Protein AF-A0A818AM18-F1 (afdb_monomer_lite)

Secondary structure (DSSP, 8-state):
-HHHHHHHHHTSSSSTTHHHHHHHHHHHHHHHHHHHHHHHTT-GGGS-HHHHHHHHHHHHT-S-HHHHHHHHHIIIIIIIIHHHHHHHS-TTSSHHHHHHHHHHHHHHHHHHHHHHHHHHHHHH-GGGGGSTHHHHHHHHHHHHHHHHHHHHHHHHHHHHH-GGGHHHHHHHHHHHHHHHHHHHHHHGGGGHHHHHHHHHS-GGG-BTTTTEEEEEEEEEEE-S-----TTS----S-GGGS-HHHHH----SS--EEEEEEEEEBTEEESSS--EEHHHHHHHHHHHTT-SS----HHHHHHHIIIIIHHHHHHH-TTS-PEEE----TTTTSHHHHHHHHHHSSEE--TTTS-TT-GGG-HHHHHHHHHHHHHHTS---SHHHHHHHHHHT---

Foldseek 3Di:
DVVLLVVCLVVVPNAPCSVLSVQLVVQLVVLLVVLVVCVVVVVPVPHQLLSVLLVVCVVVVVFAPLLSVLSVLLCRLLQSLLVSLQPSDQCPPPVVSVVVRVVVVLVVCLVCLLVVLVLVCLQQQVVCVVDPVSVVSSVVVNVSNVVSNVNSVVLSNVCSVPVVCNVVSSNVSSVSSNVVSVVSVVCRVVCVVSVVNSVVCPNLQRQPPAKEWEKEFWDWAFQPDDQDALPDDPDDPDPVPDPPVNNPDHDDPDGDTWTWTWTATNNGIFVLQFTHGLVVVLVVVCVVVVHPDSDDALVNVLVCCVPRGLVSVCVVPVDGFYEYEYAPDPRCPDPVNVVSVVVSGVYYDDPVNDDHPPCVPRVVSVVVVVLNVVCVVDNQDDPVSVRVSRSVPSPD

Sequence (396 aa):
MTRRIRAKISTGTYFELTEWMKQYTAHFGNFYRNALMNLALGEIHNIPRSWLLAFKHAYKGDMTFYINFALGMSAHIGRDLGITLSELDPLGMNATAKKSDSQKVNNIIHNCSLELITALTDFYAPVLNLTNWKTLLYLTLDTFTDVLRGIAWNNAVFIASYPVANKTAIRIMDADAWILGETLVALAPLFRALRQYERSFPFEHFCTVVPWGCADFSGRINLIQKHNSKKDVIWSKDKTTIPAELITVGQQKYCPGVIIFGAISSRGLIPKESPIFIDDWLKTECEKLGKKRHTMDRFLYIKLIEQELKPHIDMIFPEVNVIWQDDADSKHRSSYALNKIDELFYERITPDEEASKMADIWPIENVWGHIKEKLDVYEIRNIAMLRKKLCKFGIQ

Structure (mmCIF, N/CA/C/O backbone):
data_AF-A0A818AM18-F1
#
_entry.id   AF-A0A818AM18-F1
#
loop_
_atom_site.group_PDB
_atom_site.id
_atom_site.type_symbol
_atom_site.label_atom_id
_atom_site.label_alt_id
_atom_site.label_comp_id
_atom_site.label_asym_id
_atom_site.label_entity_id
_atom_site.label_seq_id
_atom_site.pdbx_PDB_ins_code
_atom_site.Cartn_x
_atom_site.Cartn_y
_atom_site.Cartn_z
_atom_site.occupancy
_atom_site.B_iso_or_equiv
_atom_site.auth_seq_id
_atom_site.auth_comp_id
_atom_site.auth_asym_id
_atom_site.auth_atom_id
_atom_site.pdbx_PDB_model_num
ATOM 1 N N . MET A 1 1 ? 11.727 3.631 1.679 1.00 53.12 1 MET A N 1
ATOM 2 C CA . MET A 1 1 ? 12.269 3.572 0.299 1.00 53.12 1 MET A CA 1
ATOM 3 C C . MET A 1 1 ? 11.882 4.792 -0.547 1.00 53.12 1 MET A C 1
ATOM 5 O O . MET A 1 1 ? 12.752 5.611 -0.824 1.00 53.12 1 MET A O 1
ATOM 9 N N . THR A 1 2 ? 10.599 5.001 -0.869 1.00 67.75 2 THR A N 1
ATOM 10 C CA . THR A 1 2 ? 10.112 6.113 -1.722 1.00 67.75 2 THR A CA 1
ATOM 11 C C . THR A 1 2 ? 10.517 7.507 -1.230 1.00 67.75 2 THR A C 1
ATOM 13 O O . THR A 1 2 ? 10.945 8.334 -2.029 1.00 67.75 2 THR A O 1
ATOM 16 N N . ARG A 1 3 ? 10.481 7.760 0.089 1.00 73.38 3 ARG A N 1
ATOM 17 C CA . ARG A 1 3 ? 10.934 9.036 0.682 1.00 73.38 3 ARG A CA 1
ATOM 18 C C . ARG A 1 3 ? 12.418 9.323 0.415 1.00 73.38 3 ARG A C 1
ATOM 20 O O . ARG A 1 3 ? 12.757 10.439 0.040 1.00 73.38 3 ARG A O 1
ATOM 27 N N . ARG A 1 4 ? 13.294 8.314 0.548 1.00 76.62 4 ARG A N 1
ATOM 28 C CA . ARG A 1 4 ? 14.745 8.456 0.305 1.00 76.62 4 ARG A CA 1
ATOM 29 C C . ARG A 1 4 ? 15.030 8.752 -1.173 1.00 76.62 4 ARG A C 1
ATOM 31 O O . ARG A 1 4 ? 15.838 9.626 -1.465 1.00 76.62 4 ARG A O 1
ATOM 38 N N . ILE A 1 5 ? 14.322 8.093 -2.094 1.00 75.19 5 ILE A N 1
ATOM 39 C CA . ILE A 1 5 ? 14.433 8.369 -3.537 1.00 75.19 5 ILE A CA 1
ATOM 40 C C . ILE A 1 5 ? 13.916 9.779 -3.858 1.00 75.19 5 ILE A C 1
ATOM 42 O O . ILE A 1 5 ? 14.622 10.545 -4.508 1.00 75.19 5 ILE A O 1
ATOM 46 N N . ARG A 1 6 ? 12.741 10.165 -3.338 1.00 79.50 6 ARG A N 1
ATOM 47 C CA . ARG A 1 6 ? 12.181 11.519 -3.503 1.00 79.50 6 ARG A CA 1
ATOM 48 C C . ARG A 1 6 ? 13.148 12.590 -3.005 1.00 79.50 6 ARG A C 1
ATOM 50 O O . ARG A 1 6 ? 13.379 13.555 -3.719 1.00 79.50 6 ARG A O 1
ATOM 57 N N . ALA A 1 7 ? 13.755 12.399 -1.834 1.00 83.50 7 ALA A N 1
ATOM 58 C CA . ALA A 1 7 ? 14.742 13.330 -1.295 1.00 83.50 7 ALA A CA 1
ATOM 59 C C . ALA A 1 7 ? 15.943 13.507 -2.240 1.00 83.50 7 ALA A C 1
ATOM 61 O O . ALA A 1 7 ? 16.352 14.637 -2.485 1.00 83.50 7 ALA A O 1
ATOM 62 N N . LYS A 1 8 ? 16.469 12.416 -2.819 1.00 86.75 8 LYS A N 1
ATOM 63 C CA . LYS A 1 8 ? 17.575 12.466 -3.794 1.00 86.75 8 LYS A CA 1
ATOM 64 C C . LYS A 1 8 ? 17.182 13.100 -5.129 1.00 86.75 8 LYS A C 1
ATOM 66 O O . LYS A 1 8 ? 17.987 13.810 -5.714 1.00 86.75 8 LYS A O 1
ATOM 71 N N . ILE A 1 9 ? 15.950 12.894 -5.588 1.00 84.62 9 ILE A N 1
ATOM 72 C CA . ILE A 1 9 ? 15.407 13.597 -6.758 1.00 84.62 9 ILE A CA 1
ATOM 73 C C . ILE A 1 9 ? 15.316 15.104 -6.478 1.00 84.62 9 ILE A C 1
ATOM 75 O O . ILE A 1 9 ? 15.705 15.912 -7.318 1.00 84.62 9 ILE A O 1
ATOM 79 N N . SER A 1 10 ? 14.833 15.491 -5.295 1.00 84.38 10 SER A N 1
ATOM 80 C CA . SER A 1 10 ? 14.674 16.896 -4.912 1.00 84.38 10 SER A CA 1
ATOM 81 C C . SER A 1 10 ? 15.995 17.658 -4.806 1.00 84.38 10 SER A C 1
ATOM 83 O O . SER A 1 10 ? 15.975 18.879 -4.917 1.00 84.38 10 SER A O 1
ATOM 85 N N . THR A 1 11 ? 17.141 16.984 -4.623 1.00 87.38 11 THR A N 1
ATOM 86 C CA . THR A 1 11 ? 18.443 17.677 -4.633 1.00 87.38 11 THR A CA 1
ATOM 87 C C . THR A 1 11 ? 18.861 18.136 -6.029 1.00 87.38 11 THR A C 1
ATOM 89 O O . THR A 1 11 ? 19.764 18.957 -6.142 1.00 87.38 11 THR A O 1
ATOM 92 N N . GLY A 1 12 ? 18.267 17.587 -7.095 1.00 85.56 12 GLY A N 1
ATOM 93 C CA . GLY A 1 12 ? 18.558 17.939 -8.489 1.00 85.56 12 GLY A CA 1
ATOM 94 C C . GLY A 1 12 ? 19.911 17.461 -9.033 1.00 85.56 12 GLY A C 1
ATOM 95 O O . GLY A 1 12 ? 20.069 17.376 -10.245 1.00 85.56 12 GLY A O 1
ATOM 96 N N . THR A 1 13 ? 20.864 17.124 -8.161 1.00 89.31 13 THR A N 1
ATOM 97 C CA . THR A 1 13 ? 22.271 16.843 -8.507 1.00 89.31 13 THR A CA 1
ATOM 98 C C . THR A 1 13 ? 22.695 15.388 -8.327 1.00 89.31 13 THR A C 1
ATOM 100 O O . THR A 1 13 ? 23.782 15.008 -8.752 1.00 89.31 13 THR A O 1
ATOM 103 N N . TYR A 1 14 ? 21.881 14.564 -7.660 1.00 89.62 14 TYR A N 1
ATOM 104 C CA . TYR A 1 14 ? 22.256 13.180 -7.359 1.00 89.62 14 TYR A CA 1
ATOM 105 C C . TYR A 1 14 ? 22.148 12.260 -8.588 1.00 89.62 14 TYR A C 1
ATOM 107 O O . TYR A 1 14 ? 22.958 11.345 -8.765 1.00 89.62 14 TYR A O 1
ATOM 115 N N . PHE A 1 15 ? 21.154 12.516 -9.438 1.00 91.25 15 PHE A N 1
ATOM 116 C CA . PHE A 1 15 ? 20.927 11.800 -10.688 1.00 91.25 15 PHE A CA 1
ATOM 117 C C . PHE A 1 15 ? 21.433 12.630 -11.865 1.00 91.25 15 PHE A C 1
ATOM 119 O O . PHE A 1 15 ? 21.278 13.850 -11.881 1.00 91.25 15 PHE A O 1
ATOM 126 N N . GLU A 1 16 ? 22.020 11.963 -12.853 1.00 91.69 16 GLU A N 1
ATOM 127 C CA . GLU A 1 16 ? 22.425 12.598 -14.112 1.00 91.69 16 GLU A CA 1
ATOM 128 C C . GLU A 1 16 ? 21.190 13.015 -14.923 1.00 91.69 16 GLU A C 1
ATOM 130 O O . GLU A 1 16 ? 21.187 14.049 -15.587 1.00 91.69 16 GLU A O 1
ATOM 135 N N . LEU A 1 17 ? 20.111 12.236 -14.818 1.00 89.19 17 LEU A N 1
ATOM 136 C CA . LEU A 1 17 ? 18.844 12.431 -15.513 1.00 89.19 17 LEU A CA 1
ATOM 137 C C . LEU A 1 17 ? 17.688 12.577 -14.508 1.00 89.19 17 LEU A C 1
ATOM 139 O O . LEU A 1 17 ? 16.766 11.761 -14.466 1.00 89.19 17 LEU A O 1
ATOM 143 N N . THR A 1 18 ? 17.714 13.634 -13.689 1.00 90.12 18 THR A N 1
ATOM 144 C CA . THR A 1 18 ? 16.717 13.871 -12.621 1.00 90.12 18 THR A CA 1
ATOM 145 C C . THR A 1 18 ? 15.261 13.867 -13.114 1.00 90.12 18 THR A C 1
ATOM 147 O O . THR A 1 18 ? 14.409 13.241 -12.481 1.00 90.12 18 THR A O 1
ATOM 150 N N . GLU A 1 19 ? 14.949 14.523 -14.237 1.00 88.06 19 GLU A N 1
ATOM 151 C CA . GLU A 1 19 ? 13.572 14.550 -14.768 1.00 88.06 19 GLU A CA 1
ATOM 152 C C . GLU A 1 19 ? 13.116 13.183 -15.280 1.00 88.06 19 GLU A C 1
ATOM 154 O O . GLU A 1 19 ? 11.991 12.758 -15.012 1.00 88.06 19 GLU A O 1
ATOM 159 N N . TRP A 1 20 ? 14.014 12.444 -15.933 1.00 87.75 20 TRP A N 1
ATOM 160 C CA . TRP A 1 20 ? 13.742 11.063 -16.321 1.00 87.75 20 TRP A CA 1
ATOM 161 C C . TRP A 1 20 ? 13.495 10.189 -15.087 1.00 87.75 20 TRP A C 1
ATOM 163 O O . TRP A 1 20 ? 12.542 9.417 -15.067 1.00 87.75 20 TRP A O 1
ATOM 173 N N . MET A 1 21 ? 14.271 10.362 -14.012 1.00 87.56 21 MET A N 1
ATOM 174 C CA . MET A 1 21 ? 14.108 9.597 -12.773 1.00 87.56 21 MET A CA 1
ATOM 175 C C . MET A 1 21 ? 12.749 9.844 -12.091 1.00 87.56 21 MET A C 1
ATOM 177 O O . MET A 1 21 ? 12.144 8.920 -11.536 1.00 87.56 21 MET A O 1
ATOM 181 N N . LYS A 1 22 ? 12.219 11.073 -12.165 1.00 87.25 22 LYS A N 1
ATOM 182 C CA . LYS A 1 22 ? 10.853 11.389 -11.704 1.00 87.25 22 LYS A CA 1
ATOM 183 C C . LYS A 1 22 ? 9.807 10.592 -12.477 1.00 87.25 22 LYS A C 1
ATOM 185 O O . LYS A 1 22 ? 8.954 9.951 -11.866 1.00 87.25 22 LYS A O 1
ATOM 190 N N . GLN A 1 23 ? 9.889 10.610 -13.805 1.00 87.62 23 GLN A N 1
ATOM 191 C CA . GLN A 1 23 ? 8.953 9.888 -14.667 1.00 87.62 23 GLN A CA 1
ATOM 192 C C . GLN A 1 23 ? 9.076 8.376 -14.470 1.00 87.62 23 GLN A C 1
ATOM 194 O O . GLN A 1 23 ? 8.073 7.706 -14.250 1.00 87.62 23 GLN A O 1
ATOM 199 N N . TYR A 1 24 ? 10.306 7.863 -14.443 1.00 85.38 24 TYR A N 1
ATOM 200 C CA . TYR A 1 24 ? 10.639 6.461 -14.207 1.00 85.38 24 TYR A CA 1
ATOM 201 C C . TYR A 1 24 ? 10.022 5.922 -12.919 1.00 85.38 24 TYR A C 1
ATOM 203 O O . TYR A 1 24 ? 9.288 4.937 -12.951 1.00 85.38 24 TYR A O 1
ATOM 211 N N . THR A 1 25 ? 10.246 6.593 -11.790 1.00 83.88 25 THR A N 1
ATOM 212 C CA . THR A 1 25 ? 9.718 6.133 -10.496 1.00 83.88 25 THR A CA 1
ATOM 213 C C . THR A 1 25 ? 8.192 6.207 -10.414 1.00 83.88 25 THR A C 1
ATOM 215 O O . THR A 1 25 ? 7.562 5.312 -9.842 1.00 83.88 25 THR A O 1
ATOM 218 N N . ALA A 1 26 ? 7.580 7.242 -10.996 1.00 86.19 26 ALA A N 1
ATOM 219 C CA . ALA A 1 26 ? 6.129 7.395 -11.021 1.00 86.19 26 ALA A CA 1
ATOM 220 C C . ALA A 1 26 ? 5.454 6.347 -11.917 1.00 86.19 26 ALA A C 1
ATOM 222 O O . ALA A 1 26 ? 4.505 5.692 -11.479 1.00 86.19 26 ALA A O 1
ATOM 223 N N . HIS A 1 27 ? 5.967 6.171 -13.138 1.00 86.19 27 HIS A N 1
ATOM 224 C CA . HIS A 1 27 ? 5.454 5.222 -14.127 1.00 86.19 27 HIS A CA 1
ATOM 225 C C . HIS A 1 27 ? 5.590 3.785 -13.639 1.00 86.19 27 HIS A C 1
ATOM 227 O O . HIS A 1 27 ? 4.610 3.046 -13.648 1.00 86.19 27 HIS A O 1
ATOM 233 N N . PHE A 1 28 ? 6.757 3.430 -13.091 1.00 84.31 28 PHE A N 1
ATOM 234 C CA . PHE A 1 28 ? 6.983 2.113 -12.505 1.00 84.31 28 PHE A CA 1
ATOM 235 C C . PHE A 1 28 ? 5.957 1.804 -11.411 1.00 84.31 28 PHE A C 1
ATOM 237 O O . PHE A 1 28 ? 5.248 0.802 -11.478 1.00 84.31 28 PHE A O 1
ATOM 244 N N . GLY A 1 29 ? 5.790 2.712 -10.444 1.00 82.94 29 GLY A N 1
ATOM 245 C CA . GLY A 1 29 ? 4.823 2.534 -9.359 1.00 82.94 29 GLY A CA 1
ATOM 246 C C . GLY A 1 29 ? 3.358 2.514 -9.816 1.00 82.94 29 GLY A C 1
ATOM 247 O O . GLY A 1 29 ? 2.512 1.954 -9.117 1.00 82.94 29 GLY A O 1
ATOM 248 N N . ASN A 1 30 ? 3.035 3.107 -10.971 1.00 87.69 30 ASN A N 1
ATOM 249 C CA . ASN A 1 30 ? 1.673 3.105 -11.505 1.00 87.69 30 ASN A CA 1
ATOM 250 C C . ASN A 1 30 ? 1.229 1.721 -11.980 1.00 87.69 30 ASN A C 1
ATOM 252 O O . ASN A 1 30 ? 0.034 1.455 -11.929 1.00 87.69 30 ASN A O 1
ATOM 256 N N . PHE A 1 31 ? 2.134 0.821 -12.375 1.00 86.56 31 PHE A N 1
ATOM 257 C CA . PHE A 1 31 ? 1.732 -0.530 -12.780 1.00 86.56 31 PHE A CA 1
ATOM 258 C C . PHE A 1 31 ? 1.027 -1.292 -11.655 1.00 86.56 31 PHE A C 1
ATOM 260 O O . PHE A 1 31 ? -0.066 -1.813 -11.871 1.00 86.56 31 PHE A O 1
ATOM 267 N N . TYR A 1 32 ? 1.586 -1.271 -10.440 1.00 87.62 32 TYR A N 1
ATOM 268 C CA . TYR A 1 32 ? 0.937 -1.860 -9.266 1.00 87.62 32 TYR A CA 1
ATOM 269 C C . TYR A 1 32 ? -0.401 -1.180 -8.955 1.00 87.62 32 TYR A C 1
ATOM 271 O O . TYR A 1 32 ? -1.412 -1.860 -8.785 1.00 87.62 32 TYR A O 1
ATOM 279 N N . ARG A 1 33 ? -0.429 0.162 -8.919 1.00 82.62 33 ARG A N 1
ATOM 280 C CA . ARG A 1 33 ? -1.656 0.927 -8.627 1.00 82.62 33 ARG A CA 1
ATOM 281 C C . ARG A 1 33 ? -2.767 0.616 -9.624 1.00 82.62 33 ARG A C 1
ATOM 283 O O . ARG A 1 33 ? -3.903 0.395 -9.223 1.00 82.62 33 ARG A O 1
ATOM 290 N N . ASN A 1 34 ? -2.429 0.549 -10.907 1.00 86.56 34 ASN A N 1
ATOM 291 C CA . ASN A 1 34 ? -3.373 0.216 -11.963 1.00 86.56 34 ASN A CA 1
ATOM 292 C C . ASN A 1 34 ? -3.843 -1.234 -11.836 1.00 86.56 34 ASN A C 1
ATOM 294 O O . ASN A 1 34 ? -5.039 -1.481 -11.931 1.00 86.56 34 ASN A O 1
ATOM 298 N N . ALA A 1 35 ? -2.946 -2.192 -11.588 1.00 81.06 35 ALA A N 1
ATOM 299 C CA . ALA A 1 35 ? -3.325 -3.591 -11.392 1.00 81.06 35 ALA A CA 1
ATOM 300 C C . ALA A 1 35 ? -4.286 -3.757 -10.200 1.00 81.06 35 ALA A C 1
ATOM 302 O O . ALA A 1 35 ? -5.298 -4.447 -10.318 1.00 81.06 35 ALA A O 1
ATOM 303 N N . LEU A 1 36 ? -4.009 -3.074 -9.086 1.00 80.69 36 LEU A N 1
ATOM 304 C CA . LEU A 1 36 ? -4.860 -3.078 -7.898 1.00 80.69 36 LEU A CA 1
ATOM 305 C C . LEU A 1 36 ? -6.214 -2.399 -8.154 1.00 80.69 36 LEU A C 1
ATOM 307 O O . LEU A 1 36 ? -7.246 -2.930 -7.754 1.00 80.69 36 LEU A O 1
ATOM 311 N N . MET A 1 37 ? -6.228 -1.262 -8.853 1.00 81.25 37 MET A N 1
ATOM 312 C CA . MET A 1 37 ? -7.466 -0.564 -9.210 1.00 81.25 37 MET A CA 1
ATOM 313 C C . MET A 1 37 ? -8.349 -1.421 -10.125 1.00 81.25 37 MET A C 1
ATOM 315 O O . MET A 1 37 ? -9.537 -1.574 -9.866 1.00 81.25 37 MET A O 1
ATOM 319 N N . ASN A 1 38 ? -7.766 -2.045 -11.153 1.00 78.12 38 ASN A N 1
ATOM 320 C CA . ASN A 1 38 ? -8.487 -2.969 -12.031 1.00 78.12 38 ASN A CA 1
ATOM 321 C C . ASN A 1 38 ? -9.042 -4.171 -11.250 1.00 78.12 38 ASN A C 1
ATOM 323 O O . ASN A 1 38 ? -10.156 -4.611 -11.525 1.00 78.12 38 ASN A O 1
ATOM 327 N N . LEU A 1 39 ? -8.314 -4.678 -10.246 1.00 78.69 39 LEU A N 1
ATOM 328 C CA . LEU A 1 39 ? -8.825 -5.729 -9.361 1.00 78.69 39 LEU A CA 1
ATOM 329 C C . LEU A 1 39 ? -10.044 -5.248 -8.571 1.00 78.69 39 LEU A C 1
ATOM 331 O O . LEU A 1 39 ? -11.060 -5.939 -8.545 1.00 78.69 39 LEU A O 1
ATOM 335 N N . ALA A 1 40 ? -9.955 -4.062 -7.965 1.00 77.62 40 ALA A N 1
ATOM 336 C CA . ALA A 1 40 ? -11.034 -3.471 -7.177 1.00 77.62 40 ALA A CA 1
ATOM 337 C C . ALA A 1 40 ? -12.295 -3.190 -8.014 1.00 77.62 40 ALA A C 1
ATOM 339 O O . ALA A 1 40 ? -13.410 -3.353 -7.524 1.00 77.62 40 ALA A O 1
ATOM 340 N N . LEU A 1 41 ? -12.125 -2.818 -9.286 1.00 79.06 41 LEU A N 1
ATOM 341 C CA . LEU A 1 41 ? -13.218 -2.592 -10.238 1.00 79.06 41 LEU A CA 1
ATOM 342 C C . LEU A 1 41 ? -13.764 -3.886 -10.870 1.00 79.06 41 LEU A C 1
ATOM 344 O O . LEU A 1 41 ? -14.738 -3.839 -11.618 1.00 79.06 41 LEU A O 1
ATOM 348 N N . GLY A 1 42 ? -13.159 -5.047 -10.593 1.00 84.81 42 GLY A N 1
ATOM 349 C CA . GLY A 1 42 ? -13.540 -6.323 -11.209 1.00 84.81 42 GLY A CA 1
ATOM 350 C C . GLY A 1 42 ? -13.116 -6.462 -12.678 1.00 84.81 42 GLY A C 1
ATOM 351 O O . GLY A 1 42 ? -13.542 -7.390 -13.368 1.00 84.81 42 GLY A O 1
ATOM 352 N N . GLU A 1 43 ? -12.239 -5.588 -13.170 1.00 90.38 43 GLU A N 1
ATOM 353 C CA . GLU A 1 43 ? -11.717 -5.578 -14.539 1.00 90.38 43 GLU A CA 1
ATOM 354 C C . GLU A 1 43 ? -10.561 -6.576 -14.712 1.00 90.38 43 GLU A C 1
ATOM 356 O O . GLU A 1 43 ? -9.462 -6.244 -15.149 1.00 90.38 43 GLU A O 1
ATOM 361 N N . ILE A 1 44 ? -10.807 -7.846 -14.376 1.00 88.88 44 ILE A N 1
ATOM 362 C CA . ILE A 1 44 ? -9.789 -8.915 -14.322 1.00 88.88 44 ILE A CA 1
ATOM 363 C C . ILE A 1 44 ? -9.011 -9.056 -15.643 1.00 88.88 44 ILE A C 1
ATOM 365 O O . ILE A 1 44 ? -7.820 -9.354 -15.636 1.00 88.88 44 ILE A O 1
ATOM 369 N N . HIS A 1 45 ? -9.663 -8.812 -16.781 1.00 91.81 45 HIS A N 1
ATOM 370 C CA . HIS A 1 45 ? -9.063 -8.903 -18.116 1.00 91.81 45 HIS A CA 1
ATOM 371 C C . HIS A 1 45 ? -8.014 -7.814 -18.403 1.00 91.81 45 HIS A C 1
ATOM 373 O O . HIS A 1 45 ? -7.191 -7.994 -19.301 1.00 91.81 45 HIS A O 1
ATOM 379 N N . ASN A 1 46 ? -8.017 -6.723 -17.632 1.00 90.81 46 ASN A N 1
ATOM 380 C CA . ASN A 1 46 ? -7.034 -5.641 -17.711 1.00 90.81 46 ASN A CA 1
ATOM 381 C C . ASN A 1 46 ? -5.825 -5.879 -16.793 1.00 90.81 46 ASN A C 1
ATOM 383 O O . ASN A 1 46 ? -4.875 -5.095 -16.799 1.00 90.81 46 ASN A O 1
ATOM 387 N N . ILE A 1 47 ? -5.831 -6.965 -16.013 1.00 92.25 47 ILE A N 1
ATOM 388 C CA . ILE A 1 47 ? -4.773 -7.281 -15.056 1.00 92.25 47 ILE A CA 1
ATOM 389 C C . ILE A 1 47 ? -3.796 -8.285 -15.685 1.00 92.25 47 ILE A C 1
ATOM 391 O O . ILE A 1 47 ? -4.220 -9.330 -16.188 1.00 92.25 47 ILE A O 1
ATOM 395 N N . PRO A 1 48 ? -2.479 -8.019 -15.638 1.00 95.00 48 PRO A N 1
ATOM 396 C CA . PRO A 1 48 ? -1.471 -8.979 -16.076 1.00 95.00 48 PRO A CA 1
ATOM 397 C C . PRO A 1 48 ? -1.543 -10.301 -15.308 1.00 95.00 48 PRO A C 1
ATOM 399 O O . PRO A 1 48 ? -1.874 -10.321 -14.120 1.00 95.00 48 PRO A O 1
ATOM 402 N N . ARG A 1 49 ? -1.181 -11.414 -15.954 1.00 95.94 49 ARG A N 1
ATOM 403 C CA . ARG A 1 49 ? -1.261 -12.756 -15.348 1.00 95.94 49 ARG A CA 1
ATOM 404 C C . ARG A 1 49 ? -0.380 -12.886 -14.114 1.00 95.94 49 ARG A C 1
ATOM 406 O O . ARG A 1 49 ? -0.798 -13.497 -13.133 1.00 95.94 49 ARG A O 1
ATOM 413 N N . SER A 1 50 ? 0.809 -12.295 -14.151 1.00 92.44 50 SER A N 1
ATOM 414 C CA . SER A 1 50 ? 1.731 -12.255 -13.011 1.00 92.44 50 SER A CA 1
ATOM 415 C C . SER A 1 50 ? 1.119 -11.545 -11.791 1.00 92.44 50 SER A C 1
ATOM 417 O O . SER A 1 50 ? 1.162 -12.079 -10.683 1.00 92.44 50 SER A O 1
ATOM 419 N N . TRP A 1 51 ? 0.458 -10.400 -11.994 1.00 95.12 51 TRP A N 1
ATOM 420 C CA . TRP A 1 51 ? -0.267 -9.683 -10.936 1.00 95.12 51 TRP A CA 1
ATOM 421 C C . TRP A 1 51 ? -1.508 -10.436 -10.449 1.00 95.12 51 TRP A C 1
ATOM 423 O O . TRP A 1 51 ? -1.732 -10.524 -9.243 1.00 95.12 51 TRP A O 1
ATOM 433 N N . LEU A 1 52 ? -2.287 -11.034 -11.356 1.00 94.94 52 LEU A N 1
ATOM 434 C CA . LEU A 1 52 ? -3.429 -11.879 -10.989 1.00 94.94 52 LEU A CA 1
ATOM 435 C C . LEU A 1 52 ? -3.011 -13.043 -10.093 1.00 94.94 52 LEU A C 1
ATOM 437 O O . LEU A 1 52 ? -3.708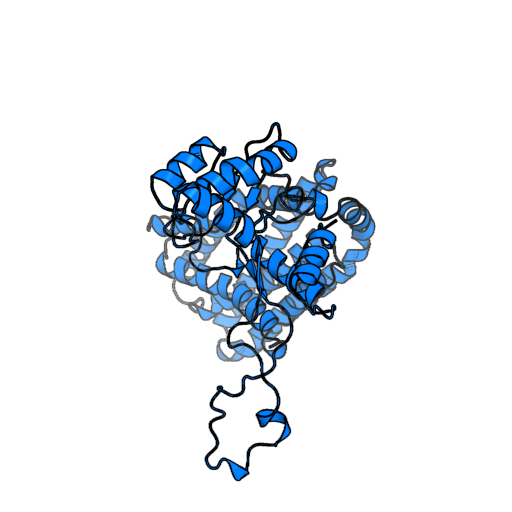 -13.347 -9.125 1.00 94.94 52 LEU A O 1
ATOM 441 N N . LEU A 1 53 ? -1.880 -13.684 -10.393 1.00 93.06 53 LEU A N 1
ATOM 442 C CA . LEU A 1 53 ? -1.342 -14.764 -9.574 1.00 93.06 53 LEU A CA 1
ATOM 443 C C . LEU A 1 53 ? -0.989 -14.272 -8.165 1.00 93.06 53 LEU A C 1
ATOM 445 O O . LEU A 1 53 ? -1.402 -14.893 -7.184 1.00 93.06 53 LEU A O 1
ATOM 449 N N . ALA A 1 54 ? -0.284 -13.142 -8.065 1.00 89.06 54 ALA A N 1
ATOM 450 C CA . ALA A 1 54 ? 0.070 -12.536 -6.785 1.00 89.06 54 ALA A CA 1
ATOM 451 C C . ALA A 1 54 ? -1.180 -12.193 -5.955 1.00 89.06 54 ALA A C 1
ATOM 453 O O . ALA A 1 54 ? -1.295 -12.616 -4.805 1.00 89.06 54 ALA A O 1
ATOM 454 N N . PHE A 1 55 ? -2.161 -11.506 -6.550 1.00 87.69 55 PHE A N 1
ATOM 455 C CA . PHE A 1 55 ? -3.403 -11.138 -5.865 1.00 87.69 55 PHE A CA 1
ATOM 456 C C . PHE A 1 55 ? -4.236 -12.350 -5.450 1.00 87.69 55 PHE A C 1
ATOM 458 O O . PHE A 1 55 ? -4.765 -12.380 -4.342 1.00 87.69 55 PHE A O 1
ATOM 465 N N . LYS A 1 56 ? -4.318 -13.378 -6.300 1.00 89.25 56 LYS A N 1
ATOM 466 C CA . LYS A 1 56 ? -5.031 -14.626 -6.001 1.00 89.25 56 LYS A CA 1
ATOM 467 C C . LYS A 1 56 ? -4.494 -15.294 -4.735 1.00 89.25 56 LYS A C 1
ATOM 469 O O . LYS A 1 56 ? -5.291 -15.719 -3.900 1.00 89.25 56 LYS A O 1
ATOM 474 N N . HIS A 1 57 ? -3.175 -15.409 -4.599 1.00 84.50 57 HIS A N 1
ATOM 475 C CA . HIS A 1 57 ? -2.550 -16.070 -3.450 1.00 84.50 57 HIS A CA 1
ATOM 476 C C . HIS A 1 57 ? -2.540 -15.197 -2.192 1.00 84.50 57 HIS A C 1
ATOM 478 O O . HIS A 1 57 ? -2.788 -15.701 -1.093 1.00 84.50 57 HIS A O 1
ATOM 484 N N . ALA A 1 58 ? -2.387 -13.880 -2.355 1.00 82.62 58 ALA A N 1
ATOM 485 C CA . ALA A 1 58 ? -2.564 -12.929 -1.263 1.00 82.62 58 ALA A CA 1
ATOM 486 C C . ALA A 1 58 ? -3.991 -12.995 -0.688 1.00 82.62 58 ALA A C 1
ATOM 488 O O . ALA A 1 58 ? -4.155 -13.164 0.517 1.00 82.62 58 ALA A O 1
ATOM 489 N N . TYR A 1 59 ? -5.019 -12.961 -1.544 1.00 79.88 59 TYR A N 1
ATOM 490 C CA . TYR A 1 59 ? -6.427 -13.027 -1.131 1.00 79.88 59 TYR A CA 1
ATOM 491 C C . TYR A 1 59 ? -6.788 -14.355 -0.458 1.00 79.88 59 TYR A C 1
ATOM 493 O O . TYR A 1 59 ? -7.471 -14.381 0.562 1.00 79.88 59 TYR A O 1
ATOM 501 N N . LYS A 1 60 ? -6.308 -15.480 -1.002 1.00 78.19 60 LYS A N 1
ATOM 502 C CA . LYS A 1 60 ? -6.534 -16.802 -0.399 1.00 78.19 60 LYS A CA 1
ATOM 503 C C . LYS A 1 60 ? -5.832 -16.977 0.947 1.00 78.19 60 LYS A C 1
ATOM 505 O O . LYS A 1 60 ? -6.181 -17.897 1.690 1.00 78.19 60 LYS A O 1
ATOM 510 N N . GLY A 1 61 ? -4.801 -16.175 1.223 1.00 78.31 61 GLY A N 1
ATOM 511 C CA . GLY A 1 61 ? -3.919 -16.364 2.371 1.00 78.31 61 GLY A CA 1
ATOM 512 C C . GLY A 1 61 ? -3.305 -17.766 2.393 1.00 78.31 61 GLY A C 1
ATOM 513 O O . GLY A 1 61 ? -3.093 -18.330 3.473 1.00 78.31 61 GLY A O 1
ATOM 514 N N . ASP A 1 62 ? -3.106 -18.380 1.217 1.00 79.62 62 ASP A N 1
ATOM 515 C CA . ASP A 1 62 ? -2.669 -19.772 1.054 1.00 79.62 62 ASP A CA 1
ATOM 516 C C . ASP A 1 62 ? -1.142 -19.947 1.021 1.00 79.62 62 ASP A C 1
ATOM 518 O O . ASP A 1 62 ? -0.646 -21.076 1.066 1.00 79.62 62 ASP A O 1
ATOM 522 N N . MET A 1 63 ? -0.410 -18.836 1.066 1.00 82.62 63 MET A N 1
ATOM 523 C CA . MET A 1 63 ? 1.049 -18.766 1.020 1.00 82.62 63 MET A CA 1
ATOM 524 C C . MET A 1 63 ? 1.626 -18.104 2.273 1.00 82.62 63 MET A C 1
ATOM 526 O O . MET A 1 63 ? 0.909 -17.420 3.003 1.00 82.62 63 MET A O 1
ATOM 530 N N . THR A 1 64 ? 2.920 -18.326 2.526 1.00 78.38 64 THR A N 1
ATOM 531 C CA . THR A 1 64 ? 3.660 -17.561 3.540 1.00 78.38 64 THR A CA 1
ATOM 532 C C . THR A 1 64 ? 3.847 -16.120 3.091 1.00 78.38 64 THR A C 1
ATOM 534 O O . THR A 1 64 ? 3.745 -15.812 1.895 1.00 78.38 64 THR A O 1
ATOM 537 N N . PHE A 1 65 ? 4.192 -15.240 4.030 1.00 78.44 65 PHE A N 1
ATOM 538 C CA . PHE A 1 65 ? 4.545 -13.860 3.702 1.00 78.44 65 PHE A CA 1
ATOM 539 C C . PHE A 1 65 ? 5.631 -13.788 2.618 1.00 78.44 65 PHE A C 1
ATOM 541 O O . PHE A 1 65 ? 5.484 -13.054 1.644 1.00 78.44 65 PHE A O 1
ATOM 548 N N . TYR A 1 66 ? 6.678 -14.608 2.735 1.00 78.31 66 TYR A N 1
ATOM 549 C CA . TYR A 1 66 ? 7.808 -14.615 1.798 1.00 78.31 66 TYR A CA 1
ATOM 550 C C . TYR A 1 66 ? 7.414 -14.969 0.376 1.00 78.31 66 TYR A C 1
ATOM 552 O O . TYR A 1 66 ? 7.856 -14.310 -0.562 1.00 78.31 66 TYR A O 1
ATOM 560 N N . ILE A 1 67 ? 6.575 -15.992 0.210 1.00 84.81 67 ILE A N 1
ATOM 561 C CA . ILE A 1 67 ? 6.112 -16.390 -1.116 1.00 84.81 67 ILE A CA 1
ATOM 562 C C . ILE A 1 67 ? 5.206 -15.299 -1.689 1.00 84.81 67 ILE A C 1
ATOM 564 O O . ILE A 1 67 ? 5.406 -14.905 -2.832 1.00 84.81 67 ILE A O 1
ATOM 568 N N . ASN A 1 68 ? 4.293 -14.724 -0.900 1.00 85.06 68 ASN A N 1
ATOM 569 C CA . ASN A 1 68 ? 3.467 -13.599 -1.357 1.00 85.06 68 ASN A CA 1
ATOM 570 C C . ASN A 1 68 ? 4.305 -12.372 -1.752 1.00 85.06 68 ASN A C 1
ATOM 572 O O . ASN A 1 68 ? 4.046 -11.752 -2.784 1.00 85.06 68 ASN A O 1
ATOM 576 N N . PHE A 1 69 ? 5.340 -12.048 -0.978 1.00 82.81 69 PHE A N 1
ATOM 577 C CA . PHE A 1 69 ? 6.251 -10.949 -1.282 1.00 82.81 69 PHE A CA 1
ATOM 578 C C . PHE A 1 69 ? 7.037 -11.213 -2.573 1.00 82.81 69 PHE A C 1
ATOM 580 O O . PHE A 1 69 ? 7.072 -10.361 -3.460 1.00 82.81 69 PHE A O 1
ATOM 587 N N . ALA A 1 70 ? 7.586 -12.420 -2.734 1.00 85.25 70 ALA A N 1
ATOM 588 C CA . ALA A 1 70 ? 8.302 -12.825 -3.941 1.00 85.25 70 ALA A CA 1
ATOM 589 C C . ALA A 1 70 ? 7.393 -12.863 -5.187 1.00 85.25 70 ALA A C 1
ATOM 591 O O . ALA A 1 70 ? 7.830 -12.478 -6.270 1.00 85.25 70 ALA A O 1
ATOM 592 N N . LEU A 1 71 ? 6.118 -13.248 -5.048 1.00 87.31 71 LEU A N 1
ATOM 593 C CA . LEU A 1 71 ? 5.126 -13.164 -6.128 1.00 87.31 71 LEU A CA 1
ATOM 594 C C . LEU A 1 71 ? 4.900 -11.714 -6.572 1.00 87.31 71 LEU A C 1
ATOM 596 O O . LEU A 1 71 ? 4.921 -11.426 -7.770 1.00 87.31 71 LEU A O 1
ATOM 600 N N . GLY A 1 72 ? 4.749 -10.796 -5.613 1.00 87.62 72 GLY A N 1
ATOM 601 C CA . GLY A 1 72 ? 4.655 -9.362 -5.888 1.00 87.62 72 GLY A CA 1
ATOM 602 C C . GLY A 1 72 ? 5.911 -8.816 -6.570 1.00 87.62 72 GLY A C 1
ATOM 603 O O . GLY A 1 72 ? 5.805 -8.059 -7.529 1.00 87.62 72 GLY A O 1
ATOM 604 N N . MET A 1 73 ? 7.103 -9.245 -6.144 1.00 86.00 73 MET A N 1
ATOM 605 C CA . MET A 1 73 ? 8.362 -8.875 -6.799 1.00 86.00 73 MET A CA 1
ATOM 606 C C . MET A 1 73 ? 8.462 -9.421 -8.224 1.00 86.00 73 MET A C 1
ATOM 608 O O . MET A 1 73 ? 8.911 -8.698 -9.108 1.00 86.00 73 MET A O 1
ATOM 612 N N . SER A 1 74 ? 8.030 -10.660 -8.468 1.00 88.75 74 SER A N 1
ATOM 613 C CA . SER A 1 74 ? 8.025 -11.248 -9.812 1.00 88.75 74 SER A CA 1
ATOM 614 C C . SER A 1 74 ? 7.173 -10.416 -10.774 1.00 88.75 74 SER A C 1
ATOM 616 O O . SER A 1 74 ? 7.637 -10.043 -11.850 1.00 88.75 74 SER A O 1
ATOM 618 N N . ALA A 1 75 ? 5.958 -10.042 -10.360 1.00 89.62 75 ALA A N 1
ATOM 619 C CA . ALA A 1 75 ? 5.086 -9.180 -11.155 1.00 89.62 75 ALA A CA 1
ATOM 620 C C . ALA A 1 75 ? 5.657 -7.758 -11.293 1.00 89.62 75 ALA A C 1
ATOM 622 O O . ALA A 1 75 ? 5.793 -7.235 -12.396 1.00 89.62 75 ALA A O 1
ATOM 623 N N . HIS A 1 76 ? 6.057 -7.139 -10.184 1.00 91.75 76 HIS A N 1
ATOM 624 C CA . HIS A 1 76 ? 6.461 -5.741 -10.200 1.00 91.75 76 HIS A CA 1
ATOM 625 C C . HIS A 1 76 ? 7.836 -5.535 -10.837 1.00 91.75 76 HIS A C 1
ATOM 627 O O . HIS A 1 76 ? 7.994 -4.744 -11.754 1.00 91.75 76 HIS A O 1
ATOM 633 N N . ILE A 1 77 ? 8.857 -6.264 -10.400 1.00 86.69 77 ILE A N 1
ATOM 634 C CA . ILE A 1 77 ? 10.219 -6.113 -10.922 1.00 86.69 77 ILE A CA 1
ATOM 635 C C . ILE A 1 77 ? 10.385 -6.932 -12.202 1.00 86.69 77 ILE A C 1
ATOM 637 O O . ILE A 1 77 ? 10.865 -6.401 -13.197 1.00 86.69 77 ILE A O 1
ATOM 641 N N . GLY A 1 78 ? 9.978 -8.202 -12.209 1.00 83.19 78 GLY A N 1
ATOM 642 C CA . GLY A 1 78 ? 10.208 -9.091 -13.355 1.00 83.19 78 GLY A CA 1
ATOM 643 C C . GLY A 1 78 ? 9.499 -8.645 -14.635 1.00 83.19 78 GLY A C 1
ATOM 644 O O . GLY A 1 78 ? 10.078 -8.734 -15.718 1.00 83.19 78 GLY A O 1
ATOM 645 N N . ARG A 1 79 ? 8.278 -8.109 -14.512 1.00 90.31 79 ARG A N 1
ATOM 646 C CA . ARG A 1 79 ? 7.496 -7.597 -15.643 1.00 90.31 79 ARG A CA 1
ATOM 647 C C . ARG A 1 79 ? 7.539 -6.072 -15.744 1.00 90.31 79 ARG A C 1
ATOM 649 O O . ARG A 1 79 ? 7.995 -5.551 -16.762 1.00 90.31 79 ARG A O 1
ATOM 656 N N . ASP A 1 80 ? 7.052 -5.345 -14.737 1.00 91.88 80 ASP A N 1
ATOM 657 C CA . ASP A 1 80 ? 6.748 -3.911 -14.907 1.00 91.88 80 ASP A CA 1
ATOM 658 C C . ASP A 1 80 ? 8.000 -3.046 -15.120 1.00 91.88 80 ASP A C 1
ATOM 660 O O . ASP A 1 80 ? 7.942 -2.022 -15.808 1.00 91.88 80 ASP A O 1
ATOM 664 N N . LEU A 1 81 ? 9.150 -3.455 -14.573 1.00 87.62 81 LEU A N 1
ATOM 665 C CA . LEU A 1 81 ? 10.392 -2.688 -14.685 1.00 87.62 81 LEU A CA 1
ATOM 666 C C . LEU A 1 81 ? 10.911 -2.676 -16.126 1.00 87.62 81 LEU A C 1
ATOM 668 O O . LEU A 1 81 ? 11.292 -1.623 -16.635 1.00 87.62 81 LEU A O 1
ATOM 672 N N . GLY A 1 82 ? 10.885 -3.829 -16.801 1.00 85.75 82 GLY A N 1
ATOM 673 C CA . GLY A 1 82 ? 11.310 -3.936 -18.198 1.00 85.75 82 GLY A CA 1
ATOM 674 C C . GLY A 1 82 ? 10.429 -3.096 -19.123 1.00 85.75 82 GLY A C 1
ATOM 675 O O . GLY A 1 82 ? 10.938 -2.379 -19.984 1.00 85.75 82 GLY A O 1
ATOM 676 N N . ILE A 1 83 ? 9.115 -3.104 -18.874 1.00 89.00 83 ILE A N 1
ATOM 677 C CA . ILE A 1 83 ? 8.148 -2.278 -19.607 1.00 89.00 83 ILE A CA 1
ATOM 678 C C . ILE A 1 83 ? 8.421 -0.792 -19.356 1.00 89.00 83 ILE A C 1
ATOM 680 O O . ILE A 1 83 ? 8.561 -0.033 -20.312 1.00 89.00 83 ILE A O 1
ATOM 684 N N . THR A 1 84 ? 8.592 -0.389 -18.094 1.00 88.06 84 THR A N 1
ATOM 685 C CA . THR A 1 84 ? 8.894 1.002 -17.713 1.00 88.06 84 THR A CA 1
ATOM 686 C C . THR A 1 84 ? 10.125 1.532 -18.438 1.00 88.06 84 THR A C 1
ATOM 688 O O . THR A 1 84 ? 10.092 2.621 -19.012 1.00 88.06 84 THR A O 1
ATOM 691 N N . LEU A 1 85 ? 11.212 0.756 -18.424 1.00 84.88 85 LEU A N 1
ATOM 692 C CA . LEU A 1 85 ? 12.463 1.112 -19.089 1.00 84.88 85 LEU A CA 1
ATOM 693 C C . LEU A 1 85 ? 12.303 1.203 -20.612 1.00 84.88 85 LEU A C 1
ATOM 695 O O . LEU A 1 85 ? 12.997 1.995 -21.242 1.00 84.88 85 LEU A O 1
ATOM 699 N N . SER A 1 86 ? 11.399 0.415 -21.198 1.00 82.19 86 SER A N 1
ATOM 700 C CA . SER A 1 86 ? 11.139 0.428 -22.638 1.00 82.19 86 SER A CA 1
ATOM 701 C C . SER A 1 86 ? 10.216 1.561 -23.105 1.00 82.19 86 SER A C 1
ATOM 703 O O . SER A 1 86 ? 10.399 2.069 -24.209 1.00 82.19 86 SER A O 1
ATOM 705 N N . GLU A 1 87 ? 9.236 1.961 -22.288 1.00 84.00 87 GLU A N 1
ATOM 706 C CA . GLU A 1 87 ? 8.199 2.931 -22.666 1.00 84.00 87 GLU A CA 1
ATOM 707 C C . GLU A 1 87 ? 8.633 4.383 -22.469 1.00 84.00 87 GLU A C 1
ATOM 709 O O . GLU A 1 87 ? 8.274 5.237 -23.276 1.00 84.00 87 GLU A O 1
ATOM 714 N N . LEU A 1 88 ? 9.384 4.681 -21.404 1.00 76.50 88 LEU A N 1
ATOM 715 C CA . LEU A 1 88 ? 9.692 6.070 -21.055 1.00 76.50 88 LEU A CA 1
ATOM 716 C C . LEU A 1 88 ? 10.770 6.709 -21.923 1.00 76.50 88 LEU A C 1
ATOM 718 O O . LEU A 1 88 ? 10.760 7.926 -22.064 1.00 76.50 88 LEU A O 1
ATOM 722 N N . ASP A 1 89 ? 11.686 5.919 -22.481 1.00 65.19 89 ASP A N 1
ATOM 723 C CA . ASP A 1 89 ? 12.592 6.347 -23.548 1.00 65.19 89 ASP A CA 1
ATOM 724 C C . ASP A 1 89 ? 13.365 5.115 -24.061 1.00 65.19 89 ASP A C 1
ATOM 726 O O . ASP A 1 89 ? 14.169 4.568 -23.290 1.00 65.19 89 ASP A O 1
ATOM 730 N N . PRO A 1 90 ? 13.156 4.664 -25.318 1.00 62.69 90 PRO A N 1
ATOM 731 C CA . PRO A 1 90 ? 13.895 3.549 -25.902 1.00 62.69 90 PRO A CA 1
ATOM 732 C C . PRO A 1 90 ? 15.396 3.706 -25.635 1.00 62.69 90 PRO A C 1
ATOM 734 O O . PRO A 1 90 ? 15.936 4.808 -25.708 1.00 62.69 90 PRO A O 1
ATOM 737 N N . LEU A 1 91 ? 16.093 2.615 -25.311 1.00 62.50 91 LEU A N 1
ATOM 738 C CA . LEU A 1 91 ? 17.488 2.602 -24.832 1.00 62.50 91 LEU A CA 1
ATOM 739 C C . LEU A 1 91 ? 18.562 3.139 -25.821 1.00 62.50 91 LEU A C 1
ATOM 741 O O . LEU A 1 91 ? 19.736 2.814 -25.682 1.00 62.50 91 LEU A O 1
ATOM 745 N N . GLY A 1 92 ? 18.212 3.980 -26.796 1.00 56.66 92 GLY A N 1
ATOM 746 C CA . GLY A 1 92 ? 19.130 4.606 -27.750 1.00 56.66 92 GLY A CA 1
ATOM 747 C C . GLY A 1 92 ? 19.804 5.892 -27.254 1.00 56.66 92 GLY A C 1
ATOM 748 O O . GLY A 1 92 ? 20.983 6.093 -27.530 1.00 56.66 92 GLY A O 1
ATOM 749 N N . MET A 1 93 ? 19.112 6.755 -26.495 1.00 62.12 93 MET A N 1
ATOM 750 C CA . MET A 1 93 ? 19.707 7.986 -25.943 1.00 62.12 93 MET A CA 1
ATOM 751 C C . MET A 1 93 ? 20.070 7.812 -24.462 1.00 62.12 93 MET A C 1
ATOM 753 O O . MET A 1 93 ? 19.257 7.360 -23.652 1.00 62.12 93 MET A O 1
ATOM 757 N N . ASN A 1 94 ? 21.306 8.171 -24.098 1.00 75.06 94 ASN A N 1
ATOM 758 C CA . ASN A 1 94 ? 21.813 8.211 -22.717 1.00 75.06 94 ASN A CA 1
ATOM 759 C C . ASN A 1 94 ? 21.734 6.883 -21.932 1.00 75.06 94 ASN A C 1
ATOM 761 O O . ASN A 1 94 ? 21.623 6.897 -20.706 1.00 75.06 94 ASN A O 1
ATOM 765 N N . ALA A 1 95 ? 21.821 5.728 -22.606 1.00 77.19 95 ALA A N 1
ATOM 766 C CA . ALA A 1 95 ? 21.720 4.405 -21.974 1.00 77.19 95 ALA A CA 1
ATOM 767 C C . ALA A 1 95 ? 22.690 4.214 -20.792 1.00 77.19 95 ALA A C 1
ATOM 769 O O . ALA A 1 95 ? 22.309 3.659 -19.761 1.00 77.19 95 ALA A O 1
ATOM 770 N N . THR A 1 96 ? 23.920 4.723 -20.911 1.00 83.38 96 THR A N 1
ATOM 771 C CA . THR A 1 96 ? 24.929 4.675 -19.842 1.00 83.38 96 THR A CA 1
ATOM 772 C C . THR A 1 96 ? 24.499 5.476 -18.612 1.00 83.38 96 THR A C 1
ATOM 774 O O . THR A 1 96 ? 24.539 4.941 -17.506 1.00 83.38 96 THR A O 1
ATOM 777 N N . ALA A 1 97 ? 24.019 6.711 -18.794 1.00 86.19 97 ALA A N 1
ATOM 778 C CA . ALA A 1 97 ? 23.534 7.556 -17.699 1.00 86.19 97 ALA A CA 1
ATOM 779 C C . ALA A 1 97 ? 22.274 6.965 -17.043 1.00 86.19 97 ALA A C 1
ATOM 781 O O . ALA A 1 97 ? 22.185 6.894 -15.821 1.00 86.19 97 ALA A O 1
ATOM 782 N N . LYS A 1 98 ? 21.335 6.427 -17.835 1.00 85.38 98 LYS A N 1
ATOM 783 C CA . LYS A 1 98 ? 20.149 5.717 -17.316 1.00 85.38 98 LYS A CA 1
ATOM 784 C C . LYS A 1 98 ? 20.527 4.484 -16.500 1.00 85.38 98 LYS A C 1
ATOM 786 O O . LYS A 1 98 ? 19.936 4.240 -15.447 1.00 85.38 98 LYS A O 1
ATOM 791 N N . LYS A 1 99 ? 21.515 3.707 -16.959 1.00 83.62 99 LYS A N 1
ATOM 792 C CA . LYS A 1 99 ? 22.031 2.544 -16.223 1.00 83.62 99 LYS A CA 1
ATOM 793 C C . LYS A 1 99 ? 22.692 2.973 -14.913 1.00 83.62 99 LYS A C 1
ATOM 795 O O . LYS A 1 99 ? 22.375 2.397 -13.876 1.00 83.62 99 LYS A O 1
ATOM 800 N N . SER A 1 100 ? 23.541 4.003 -14.962 1.00 88.69 100 SER A N 1
ATOM 801 C CA . SER A 1 100 ? 24.188 4.62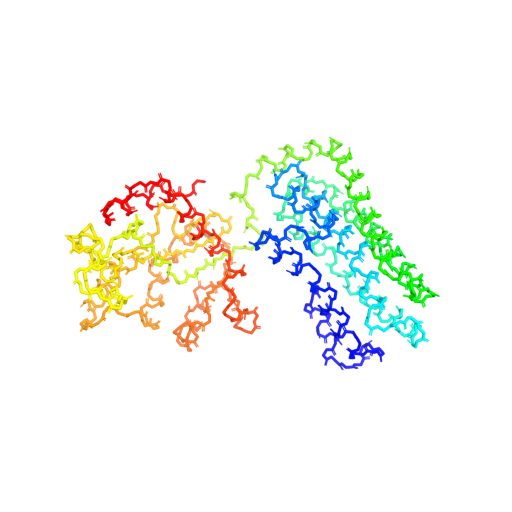7 -13.796 1.00 88.69 100 SER A CA 1
ATOM 802 C C . SER A 1 100 ? 23.147 5.075 -12.764 1.00 88.69 100 SER A C 1
ATOM 804 O O . SER A 1 100 ? 23.174 4.646 -11.611 1.00 88.69 100 SER A O 1
ATOM 806 N N . ASP A 1 101 ? 22.146 5.846 -13.183 1.00 89.31 101 ASP A N 1
ATOM 807 C CA . ASP A 1 101 ? 21.092 6.340 -12.297 1.00 89.31 101 ASP A CA 1
ATOM 808 C C . ASP A 1 101 ? 20.189 5.218 -11.755 1.00 89.31 101 ASP A C 1
ATOM 810 O O . ASP A 1 101 ? 19.811 5.245 -10.582 1.00 89.31 101 ASP A O 1
ATOM 814 N N . SER A 1 102 ? 19.909 4.180 -12.551 1.00 84.19 102 SER A N 1
ATOM 815 C CA . SER A 1 102 ? 19.195 2.978 -12.087 1.00 84.19 102 SER A CA 1
ATOM 816 C C . SER A 1 102 ? 19.993 2.222 -11.019 1.00 84.19 102 SER A C 1
ATOM 818 O O . SER A 1 102 ? 19.430 1.775 -10.020 1.00 84.19 102 SER A O 1
ATOM 820 N N . GLN A 1 103 ? 21.317 2.124 -11.174 1.00 85.25 103 GLN A N 1
ATOM 821 C CA . GLN A 1 103 ? 22.203 1.541 -10.163 1.00 85.25 103 GLN A CA 1
ATOM 822 C C . GLN A 1 103 ? 22.243 2.387 -8.884 1.00 85.25 103 GLN A C 1
ATOM 824 O O . GLN A 1 103 ? 22.194 1.830 -7.788 1.00 85.25 103 GLN A O 1
ATOM 829 N N . LYS A 1 104 ? 22.240 3.723 -8.987 1.00 88.62 104 LYS A N 1
ATOM 830 C CA . LYS A 1 104 ? 22.120 4.609 -7.815 1.00 88.62 104 LYS A CA 1
ATOM 831 C C . LYS A 1 104 ? 20.812 4.361 -7.056 1.00 88.62 104 LYS A C 1
ATOM 833 O O . LYS A 1 104 ? 20.830 4.291 -5.828 1.00 88.62 104 LYS A O 1
ATOM 838 N N . VAL A 1 105 ? 19.690 4.169 -7.759 1.00 83.00 105 VAL A N 1
ATOM 839 C CA . VAL A 1 105 ? 18.419 3.768 -7.125 1.00 83.00 105 VAL A CA 1
ATOM 840 C C . VAL A 1 105 ? 18.548 2.406 -6.449 1.00 83.00 105 VAL A C 1
ATOM 842 O O . VAL A 1 105 ? 18.151 2.277 -5.293 1.00 83.00 105 VAL A O 1
ATOM 845 N N . ASN A 1 106 ? 19.142 1.411 -7.111 1.00 81.12 106 ASN A N 1
ATOM 846 C CA . ASN A 1 106 ? 19.352 0.089 -6.515 1.00 81.12 106 ASN A CA 1
ATOM 847 C C . ASN A 1 106 ? 20.189 0.165 -5.235 1.00 81.12 106 ASN A C 1
ATOM 849 O O . ASN A 1 106 ? 19.836 -0.485 -4.259 1.00 81.12 106 ASN A O 1
ATOM 853 N N . ASN A 1 107 ? 21.207 1.026 -5.187 1.00 83.12 107 ASN A N 1
ATOM 854 C CA . ASN A 1 107 ? 21.997 1.258 -3.977 1.00 83.12 107 ASN A CA 1
ATOM 855 C C . ASN A 1 107 ? 21.152 1.873 -2.850 1.00 83.12 107 ASN A C 1
ATOM 857 O O . ASN A 1 107 ? 21.238 1.438 -1.704 1.00 83.12 107 ASN A O 1
ATOM 861 N N . ILE A 1 108 ? 20.291 2.854 -3.154 1.00 82.38 108 ILE A N 1
ATOM 862 C CA . ILE A 1 108 ? 19.345 3.411 -2.168 1.00 82.38 108 ILE A CA 1
ATOM 863 C C . ILE A 1 108 ? 18.410 2.315 -1.643 1.00 82.38 108 ILE A C 1
ATOM 865 O O . ILE A 1 108 ? 18.139 2.259 -0.442 1.00 82.38 108 ILE A O 1
ATOM 869 N N . ILE A 1 109 ? 17.908 1.462 -2.539 1.00 75.19 109 ILE A N 1
ATOM 870 C CA . ILE A 1 109 ? 17.017 0.350 -2.205 1.00 75.19 109 ILE A CA 1
ATOM 871 C C . ILE A 1 109 ? 17.743 -0.651 -1.314 1.00 75.19 109 ILE A C 1
ATOM 873 O O . ILE A 1 109 ? 17.248 -0.936 -0.229 1.00 75.19 109 ILE A O 1
ATOM 877 N N . HIS A 1 110 ? 18.916 -1.133 -1.713 1.00 75.69 110 HIS A N 1
ATOM 878 C CA . HIS A 1 110 ? 19.716 -2.095 -0.956 1.00 75.69 110 HIS A CA 1
ATOM 879 C C . HIS A 1 110 ? 19.991 -1.585 0.469 1.00 75.69 110 HIS A C 1
ATOM 881 O O . HIS A 1 110 ? 19.664 -2.261 1.444 1.00 75.69 110 HIS A O 1
ATOM 887 N N . ASN A 1 111 ? 20.395 -0.315 0.599 1.00 76.62 111 ASN A N 1
ATOM 888 C CA . ASN A 1 111 ? 20.664 0.345 1.883 1.00 76.62 111 ASN A CA 1
ATOM 889 C C . ASN A 1 111 ? 19.428 0.559 2.777 1.00 76.62 111 ASN A C 1
ATOM 891 O O . ASN A 1 111 ? 19.569 0.995 3.915 1.00 76.62 111 ASN A O 1
ATOM 895 N N . CYS A 1 112 ? 18.211 0.317 2.283 1.00 75.56 112 CYS A N 1
ATOM 896 C CA . CYS A 1 112 ? 16.997 0.307 3.108 1.00 75.56 112 CYS A CA 1
ATOM 897 C C . CYS A 1 112 ? 16.236 -1.025 3.063 1.00 75.56 112 CYS A C 1
ATOM 899 O O . CYS A 1 112 ? 15.195 -1.149 3.705 1.00 75.56 112 CYS A O 1
ATOM 901 N N . SER A 1 113 ? 16.734 -2.022 2.328 1.00 71.25 113 SER A N 1
ATOM 902 C CA . SER A 1 113 ? 16.050 -3.307 2.154 1.00 71.25 113 SER A CA 1
ATOM 903 C C . SER A 1 113 ? 16.120 -4.144 3.420 1.00 71.25 113 SER A C 1
ATOM 905 O O . SER A 1 113 ? 15.135 -4.788 3.758 1.00 71.25 113 SER A O 1
ATOM 907 N N . LEU A 1 114 ? 17.228 -4.072 4.166 1.00 72.00 114 LEU A N 1
ATOM 908 C CA . LEU A 1 114 ? 17.323 -4.734 5.465 1.00 72.00 114 LEU A CA 1
ATOM 909 C C . LEU A 1 114 ? 16.315 -4.149 6.463 1.00 72.00 114 LEU A C 1
ATOM 911 O O . LEU A 1 114 ? 15.609 -4.912 7.111 1.00 72.00 114 LEU A O 1
ATOM 915 N N . GLU A 1 115 ? 16.190 -2.819 6.540 1.00 73.38 115 GLU A N 1
ATOM 916 C CA . GLU A 1 115 ? 15.184 -2.150 7.382 1.00 73.38 115 GLU A CA 1
ATOM 917 C C . GLU A 1 115 ? 13.759 -2.568 6.982 1.00 73.38 115 GLU A C 1
ATOM 919 O O . GLU A 1 115 ? 12.956 -2.931 7.836 1.00 73.38 115 GLU A O 1
ATOM 924 N N . LEU A 1 116 ? 13.457 -2.574 5.677 1.00 70.50 116 LEU A N 1
ATOM 925 C CA . LEU A 1 116 ? 12.144 -2.954 5.154 1.00 70.50 116 LEU A CA 1
ATOM 926 C C . LEU A 1 116 ? 11.820 -4.427 5.420 1.00 70.50 116 LEU A C 1
ATOM 928 O O . LEU A 1 116 ? 10.741 -4.727 5.912 1.00 70.50 116 LEU A O 1
ATOM 932 N N . ILE A 1 117 ? 12.729 -5.348 5.098 1.00 69.81 117 ILE A N 1
ATOM 933 C CA . ILE A 1 117 ? 12.524 -6.789 5.302 1.00 69.81 117 ILE A CA 1
ATOM 934 C C . ILE A 1 117 ? 12.458 -7.109 6.791 1.00 69.81 117 ILE A C 1
ATOM 936 O O . ILE A 1 117 ? 11.676 -7.972 7.178 1.00 69.81 117 ILE A O 1
ATOM 940 N N . THR A 1 118 ? 13.216 -6.399 7.630 1.00 70.88 118 THR A N 1
ATOM 941 C CA . THR A 1 118 ? 13.112 -6.518 9.089 1.00 70.88 118 THR A CA 1
ATOM 942 C C . THR A 1 118 ? 11.732 -6.079 9.551 1.00 70.88 118 THR A C 1
ATOM 944 O O . THR A 1 118 ? 11.035 -6.889 10.146 1.00 70.88 118 THR A O 1
ATOM 947 N N . ALA A 1 119 ? 11.285 -4.878 9.174 1.00 70.06 119 ALA A N 1
ATOM 948 C CA . ALA A 1 119 ? 9.961 -4.378 9.536 1.00 70.06 119 ALA A CA 1
ATOM 949 C C . ALA A 1 119 ? 8.831 -5.282 9.016 1.00 70.06 119 ALA A C 1
ATOM 951 O O . ALA A 1 119 ? 7.895 -5.579 9.747 1.00 70.06 119 ALA A O 1
ATOM 952 N N . LEU A 1 120 ? 8.928 -5.769 7.775 1.00 63.16 120 LEU A N 1
ATOM 953 C CA . LEU A 1 120 ? 7.947 -6.682 7.190 1.00 63.16 120 LEU A CA 1
ATOM 954 C C . LEU A 1 120 ? 7.989 -8.073 7.832 1.00 63.16 120 LEU A C 1
ATOM 956 O O . LEU A 1 120 ? 6.947 -8.685 7.995 1.00 63.16 120 LEU A O 1
ATOM 960 N N . THR A 1 121 ? 9.160 -8.581 8.214 1.00 66.81 121 THR A N 1
ATOM 961 C CA . THR A 1 121 ? 9.272 -9.861 8.934 1.00 66.81 121 THR A CA 1
ATOM 962 C C . THR A 1 121 ? 8.724 -9.725 10.347 1.00 66.81 121 THR A C 1
ATOM 964 O O . THR A 1 121 ? 7.964 -10.581 10.785 1.00 66.81 121 THR A O 1
ATOM 967 N N . ASP A 1 122 ? 9.030 -8.626 11.034 1.00 67.88 122 ASP A N 1
ATOM 968 C CA . ASP A 1 122 ? 8.443 -8.315 12.336 1.00 67.88 122 ASP A CA 1
ATOM 969 C C . ASP A 1 122 ? 6.912 -8.188 12.225 1.00 67.88 122 ASP A C 1
ATOM 971 O O . ASP A 1 122 ? 6.197 -8.627 13.123 1.00 67.88 122 ASP A O 1
ATOM 975 N N . PHE A 1 123 ? 6.413 -7.658 11.099 1.00 59.53 123 PHE A N 1
ATOM 976 C CA . PHE A 1 123 ? 4.988 -7.431 10.835 1.00 59.53 123 PHE A CA 1
ATOM 977 C C . PHE A 1 123 ? 4.240 -8.584 10.149 1.00 59.53 123 PHE A C 1
ATOM 979 O O . PHE A 1 123 ? 3.019 -8.582 10.143 1.00 59.53 123 PHE A O 1
ATOM 986 N N . TYR A 1 124 ? 4.894 -9.592 9.580 1.00 58.94 124 TYR A N 1
ATOM 987 C CA . TYR A 1 124 ? 4.175 -10.715 8.958 1.00 58.94 124 TYR A CA 1
ATOM 988 C C . TYR A 1 124 ? 4.647 -12.100 9.414 1.00 58.94 124 TYR A C 1
ATOM 990 O O . TYR A 1 124 ? 3.947 -13.083 9.174 1.00 58.94 124 TYR A O 1
ATOM 998 N N . ALA A 1 125 ? 5.793 -12.208 10.096 1.00 65.62 125 ALA A N 1
ATOM 999 C CA . ALA A 1 125 ? 6.361 -13.483 10.539 1.00 65.62 125 ALA A CA 1
ATOM 1000 C C . ALA A 1 125 ? 7.346 -13.341 11.737 1.00 65.62 125 ALA A C 1
ATOM 1002 O O . ALA A 1 125 ? 8.513 -13.725 11.630 1.00 65.62 125 ALA A O 1
ATOM 1003 N N . PRO A 1 126 ? 6.906 -12.858 12.917 1.00 63.81 126 PRO A N 1
ATOM 1004 C CA . PRO A 1 126 ? 7.763 -12.469 14.039 1.00 63.81 126 PRO A CA 1
ATOM 1005 C C . PRO A 1 126 ? 8.425 -13.682 14.690 1.00 63.81 126 PRO A C 1
ATOM 1007 O O . PRO A 1 126 ? 9.470 -13.562 15.319 1.00 63.81 126 PRO A O 1
ATOM 1010 N N . VAL A 1 127 ? 7.871 -14.881 14.486 1.00 63.22 127 VAL A N 1
ATOM 1011 C CA . VAL A 1 127 ? 8.501 -16.148 14.878 1.00 63.22 127 VAL A CA 1
ATOM 1012 C C . VAL A 1 127 ? 9.887 -16.332 14.247 1.00 63.22 127 VAL A C 1
ATOM 1014 O O . VAL A 1 127 ? 10.760 -16.977 14.824 1.00 63.22 127 VAL A O 1
ATOM 1017 N N . LEU A 1 128 ? 10.136 -15.710 13.093 1.00 63.88 128 LEU A N 1
ATOM 1018 C CA . LEU A 1 128 ? 11.434 -15.748 12.424 1.00 63.88 128 LEU A CA 1
ATOM 1019 C C . LEU A 1 128 ? 12.477 -14.855 13.100 1.00 63.88 128 LEU A C 1
ATOM 1021 O O . LEU A 1 128 ? 13.659 -14.974 12.786 1.00 63.88 128 LEU A O 1
ATOM 1025 N N . ASN A 1 129 ? 12.078 -14.039 14.081 1.00 63.03 129 ASN A N 1
ATOM 1026 C CA . ASN A 1 129 ? 12.986 -13.285 14.951 1.00 63.03 129 ASN A CA 1
ATOM 1027 C C . ASN A 1 129 ? 13.751 -14.193 15.915 1.00 63.03 129 ASN A C 1
ATOM 1029 O O . ASN A 1 129 ? 14.778 -13.783 16.444 1.00 63.03 129 ASN A O 1
ATOM 1033 N N . LEU A 1 130 ? 13.270 -15.418 16.142 1.00 57.75 130 LEU A N 1
ATOM 1034 C CA . LEU A 1 130 ? 13.872 -16.365 17.079 1.00 57.75 130 LEU A CA 1
ATOM 1035 C C . LEU A 1 130 ? 15.061 -17.136 16.475 1.00 57.75 130 LEU A C 1
ATOM 1037 O O . LEU A 1 130 ? 15.642 -17.986 17.144 1.00 57.75 130 LEU A O 1
ATOM 1041 N N . THR A 1 131 ? 15.420 -16.884 15.209 1.00 60.66 131 THR A N 1
ATOM 1042 C CA . THR A 1 131 ? 16.438 -17.654 14.473 1.00 60.66 131 THR A CA 1
ATOM 1043 C C . THR A 1 131 ? 17.210 -16.793 13.458 1.00 60.66 131 THR A C 1
ATOM 1045 O O . THR A 1 131 ? 16.794 -15.691 13.109 1.00 60.66 131 THR A O 1
ATOM 1048 N N . ASN A 1 132 ? 18.308 -17.323 12.897 1.00 66.50 132 ASN A N 1
ATOM 1049 C CA . ASN A 1 132 ? 19.080 -16.693 11.805 1.00 66.50 132 ASN A CA 1
ATOM 1050 C C . ASN A 1 132 ? 18.325 -16.613 10.456 1.00 66.50 132 ASN A C 1
ATOM 1052 O O . ASN A 1 132 ? 18.911 -16.251 9.432 1.00 66.50 132 ASN A O 1
ATOM 1056 N N . TRP A 1 133 ? 17.031 -16.953 10.427 1.00 68.19 133 TRP A N 1
ATOM 1057 C CA . TRP A 1 133 ? 16.232 -16.981 9.204 1.00 68.19 133 TRP A CA 1
ATOM 1058 C C . TRP A 1 133 ? 16.117 -15.600 8.558 1.00 68.19 133 TRP A C 1
ATOM 1060 O O . TRP A 1 133 ? 16.140 -15.523 7.338 1.00 68.19 133 TRP A O 1
ATOM 1070 N N . LYS A 1 134 ? 16.076 -14.504 9.334 1.00 68.19 134 LYS A N 1
ATOM 1071 C CA . LYS A 1 134 ? 16.032 -13.129 8.791 1.00 68.19 134 LYS A CA 1
ATOM 1072 C C . LYS A 1 134 ? 17.153 -12.843 7.802 1.00 68.19 134 LYS A C 1
ATOM 1074 O O . LYS A 1 134 ? 16.899 -12.341 6.712 1.00 68.19 134 LYS A O 1
ATOM 1079 N N . THR A 1 135 ? 18.383 -13.177 8.180 1.00 70.12 135 THR A N 1
ATOM 1080 C CA . THR A 1 135 ? 19.564 -12.941 7.348 1.00 70.12 135 THR A CA 1
ATOM 1081 C C . THR A 1 135 ? 19.513 -13.795 6.091 1.00 70.12 135 THR A C 1
ATOM 1083 O O . THR A 1 135 ? 19.753 -13.290 4.999 1.00 70.12 135 THR A O 1
ATOM 1086 N N . LEU A 1 136 ? 19.139 -15.071 6.221 1.00 71.06 136 LEU A N 1
ATOM 1087 C CA . LEU A 1 136 ? 18.982 -15.962 5.073 1.00 71.06 136 LEU A CA 1
ATOM 1088 C C . LEU A 1 136 ? 17.897 -15.452 4.116 1.00 71.06 136 LEU A C 1
ATOM 1090 O O . LEU A 1 136 ? 18.114 -15.392 2.912 1.00 71.06 136 LEU A O 1
ATOM 1094 N N . LEU A 1 137 ? 16.755 -15.028 4.650 1.00 71.62 137 LEU A N 1
ATOM 1095 C CA . LEU A 1 137 ? 15.638 -14.503 3.874 1.00 71.62 137 LEU A CA 1
ATOM 1096 C C . LEU A 1 137 ? 15.997 -13.200 3.172 1.00 71.62 137 LEU A C 1
ATOM 1098 O O . LEU A 1 137 ? 15.734 -13.066 1.979 1.00 71.62 137 LEU A O 1
ATOM 1102 N N . TYR A 1 138 ? 16.655 -12.281 3.877 1.00 73.44 138 TYR A N 1
ATOM 1103 C CA . TYR A 1 138 ? 17.211 -11.072 3.285 1.00 73.44 138 TYR A CA 1
ATOM 1104 C C . TYR A 1 138 ? 18.134 -11.412 2.111 1.00 73.44 138 TYR A C 1
ATOM 1106 O O . TYR A 1 138 ? 17.892 -10.931 1.010 1.00 73.44 138 TYR A O 1
ATOM 1114 N N . LEU A 1 139 ? 19.112 -12.304 2.304 1.00 72.12 139 LEU A N 1
ATOM 1115 C CA . LEU A 1 139 ? 20.039 -12.716 1.245 1.00 72.12 139 LEU A CA 1
ATOM 1116 C C . LEU A 1 139 ? 19.310 -13.344 0.051 1.00 72.12 139 LEU A C 1
ATOM 1118 O O . LEU A 1 139 ? 19.636 -13.044 -1.098 1.00 72.12 139 LEU A O 1
ATOM 1122 N N . THR A 1 140 ? 18.302 -14.186 0.301 1.00 76.62 140 THR A N 1
ATOM 1123 C CA . THR A 1 140 ? 17.516 -14.804 -0.778 1.00 76.62 140 THR A CA 1
ATOM 1124 C C . THR A 1 140 ? 16.689 -13.782 -1.552 1.00 76.62 140 THR A C 1
ATOM 1126 O O . THR A 1 140 ? 16.675 -13.833 -2.778 1.00 76.62 140 THR A O 1
ATOM 1129 N N . LEU A 1 141 ? 16.041 -12.830 -0.873 1.00 75.25 141 LEU A N 1
ATOM 1130 C CA . LEU A 1 141 ? 15.233 -11.794 -1.515 1.00 75.25 141 LEU A CA 1
ATOM 1131 C C . LEU A 1 141 ? 16.099 -10.760 -2.235 1.00 75.25 141 LEU A C 1
ATOM 1133 O O . LEU A 1 141 ? 15.729 -10.329 -3.322 1.00 75.25 141 LEU A O 1
ATOM 1137 N N . ASP A 1 142 ? 17.249 -10.385 -1.680 1.00 77.94 142 ASP A N 1
ATOM 1138 C CA . ASP A 1 142 ? 18.207 -9.475 -2.319 1.00 77.94 142 ASP A CA 1
ATOM 1139 C C . ASP A 1 142 ? 18.754 -10.108 -3.611 1.00 77.94 142 ASP A C 1
ATOM 1141 O O . ASP A 1 142 ? 18.609 -9.533 -4.690 1.00 77.94 142 ASP A O 1
ATOM 1145 N N . THR A 1 143 ? 19.196 -11.372 -3.545 1.00 77.50 143 THR A N 1
ATOM 1146 C CA . THR A 1 143 ? 19.617 -12.147 -4.730 1.00 77.50 143 THR A CA 1
ATOM 1147 C C . THR A 1 143 ? 18.490 -12.263 -5.760 1.00 77.50 143 THR A C 1
ATOM 1149 O O . THR A 1 143 ? 18.702 -12.066 -6.957 1.00 77.50 143 THR A O 1
ATOM 1152 N N . PHE A 1 144 ? 17.269 -12.562 -5.309 1.00 80.62 144 PHE A N 1
ATOM 1153 C CA . PHE A 1 144 ? 16.102 -12.658 -6.183 1.00 80.62 144 PHE A CA 1
ATOM 1154 C C . PHE A 1 144 ? 15.790 -11.319 -6.864 1.00 80.62 144 PHE A C 1
ATOM 1156 O O . PHE A 1 144 ? 15.517 -11.280 -8.063 1.00 80.62 144 PHE A O 1
ATOM 1163 N N . THR A 1 145 ? 15.898 -10.211 -6.127 1.00 82.56 145 THR A N 1
ATOM 1164 C CA . THR A 1 145 ? 15.732 -8.853 -6.660 1.00 82.56 145 THR A CA 1
ATOM 1165 C C . THR A 1 145 ? 16.728 -8.579 -7.783 1.00 82.56 145 THR A C 1
ATOM 1167 O O . THR A 1 145 ? 16.345 -8.045 -8.825 1.00 82.56 145 THR A O 1
ATOM 1170 N N . ASP A 1 146 ? 17.994 -8.949 -7.600 1.00 80.25 146 ASP A N 1
ATOM 1171 C CA . ASP A 1 146 ? 19.044 -8.704 -8.588 1.00 80.25 146 ASP A CA 1
ATOM 1172 C C . ASP A 1 146 ? 18.863 -9.534 -9.858 1.00 80.25 146 ASP A C 1
ATOM 1174 O O . ASP A 1 146 ? 19.012 -9.002 -10.963 1.00 80.25 146 ASP A O 1
ATOM 1178 N N . VAL A 1 147 ? 18.438 -10.793 -9.724 1.00 80.19 147 VAL A N 1
ATOM 1179 C CA . VAL A 1 147 ? 18.039 -11.625 -10.870 1.00 80.19 147 VAL A CA 1
ATOM 1180 C C . VAL A 1 147 ? 16.902 -10.958 -11.646 1.00 80.19 147 VAL A C 1
ATOM 1182 O O . VAL A 1 147 ? 17.006 -10.781 -12.861 1.00 80.19 147 VAL A O 1
ATOM 1185 N N . LEU A 1 148 ? 15.843 -10.522 -10.957 1.00 82.69 148 LEU A N 1
ATOM 1186 C CA . LEU A 1 148 ? 14.695 -9.866 -11.589 1.00 82.69 148 LEU A CA 1
ATOM 1187 C C . LEU A 1 148 ? 15.077 -8.556 -12.288 1.00 82.69 148 LEU A C 1
ATOM 1189 O O . LEU A 1 148 ? 14.633 -8.305 -13.407 1.00 82.69 148 LEU A O 1
ATOM 1193 N N . ARG A 1 149 ? 15.933 -7.734 -11.673 1.00 82.81 149 ARG A N 1
ATOM 1194 C CA . ARG A 1 149 ? 16.452 -6.497 -12.283 1.00 82.81 149 ARG A CA 1
ATOM 1195 C C . ARG A 1 149 ? 17.279 -6.780 -13.533 1.00 82.81 149 ARG A C 1
ATOM 1197 O O . ARG A 1 149 ? 17.156 -6.050 -14.515 1.00 82.81 149 ARG A O 1
ATOM 1204 N N . GLY A 1 150 ? 18.107 -7.825 -13.506 1.00 81.31 150 GLY A N 1
ATOM 1205 C CA . GLY A 1 150 ? 18.885 -8.265 -14.663 1.00 81.31 150 GLY A CA 1
ATOM 1206 C C . GLY A 1 150 ? 17.987 -8.692 -15.825 1.00 81.31 150 GLY A C 1
ATOM 1207 O O . GLY A 1 150 ? 18.178 -8.232 -16.951 1.00 81.31 150 GLY A O 1
ATOM 1208 N N . ILE A 1 151 ? 16.963 -9.502 -15.538 1.00 81.06 151 ILE A N 1
ATOM 1209 C CA . ILE A 1 151 ? 15.943 -9.909 -16.516 1.00 81.06 151 ILE A CA 1
ATOM 1210 C C . ILE A 1 151 ? 15.236 -8.678 -17.091 1.00 81.06 151 ILE A C 1
ATOM 1212 O O . ILE A 1 151 ? 15.197 -8.510 -18.308 1.00 81.06 151 ILE A O 1
ATOM 1216 N N . ALA A 1 152 ? 14.748 -7.777 -16.236 1.00 85.25 152 ALA A N 1
ATOM 1217 C CA . ALA A 1 152 ? 14.050 -6.563 -16.648 1.00 85.25 152 ALA A CA 1
ATOM 1218 C C . ALA A 1 152 ? 14.908 -5.658 -17.547 1.00 85.25 152 ALA A C 1
ATOM 1220 O O . ALA A 1 152 ? 14.420 -5.141 -18.553 1.00 85.25 152 ALA A O 1
ATOM 1221 N N . TRP A 1 153 ? 16.195 -5.500 -17.226 1.00 83.06 153 TRP A N 1
ATOM 1222 C CA . TRP A 1 153 ? 17.126 -4.728 -18.046 1.00 83.06 153 TRP A CA 1
ATOM 1223 C C . TRP A 1 153 ? 17.331 -5.360 -19.427 1.00 83.06 153 TRP A C 1
ATOM 1225 O O . TRP A 1 153 ? 17.225 -4.673 -20.443 1.00 83.06 153 TRP A O 1
ATOM 1235 N N . ASN A 1 154 ? 17.580 -6.670 -19.483 1.00 83.00 154 ASN A N 1
ATOM 1236 C CA . ASN A 1 154 ? 17.762 -7.390 -20.746 1.00 83.00 154 ASN A CA 1
ATOM 1237 C C . ASN A 1 154 ? 16.502 -7.325 -21.619 1.00 83.00 154 ASN A C 1
ATOM 1239 O O . ASN A 1 154 ? 16.586 -7.098 -22.824 1.00 83.00 154 ASN A O 1
ATOM 1243 N N . ASN A 1 155 ? 15.337 -7.444 -20.991 1.00 83.50 155 ASN A N 1
ATOM 1244 C CA . ASN A 1 155 ? 14.029 -7.301 -21.615 1.00 83.50 155 ASN A CA 1
ATOM 1245 C C . ASN A 1 155 ? 13.821 -5.906 -22.219 1.00 83.50 155 ASN A C 1
ATOM 1247 O O . ASN A 1 155 ? 13.376 -5.784 -23.363 1.00 83.50 155 ASN A O 1
ATOM 1251 N N . ALA A 1 156 ? 14.205 -4.852 -21.498 1.00 82.81 156 ALA A N 1
ATOM 1252 C CA . ALA A 1 156 ? 14.149 -3.490 -22.016 1.00 82.81 156 ALA A CA 1
ATOM 1253 C C . ALA A 1 156 ? 15.092 -3.292 -23.216 1.00 82.81 156 ALA A C 1
ATOM 1255 O O . ALA A 1 156 ? 14.687 -2.711 -24.224 1.00 82.81 156 ALA A O 1
ATOM 1256 N N . VAL A 1 157 ? 16.327 -3.815 -23.146 1.00 80.25 157 VAL A N 1
ATOM 1257 C CA . VAL A 1 157 ? 17.297 -3.785 -24.263 1.00 80.25 157 VAL A CA 1
ATOM 1258 C C . VAL A 1 157 ? 16.734 -4.510 -25.486 1.00 80.25 157 VAL A C 1
ATOM 1260 O O . VAL A 1 157 ? 16.848 -4.014 -26.610 1.00 80.25 157 VAL A O 1
ATOM 1263 N N . PHE A 1 158 ? 16.088 -5.658 -25.275 1.00 79.88 158 PHE A N 1
ATOM 1264 C CA . PHE A 1 158 ? 15.451 -6.424 -26.339 1.00 79.88 158 PHE A CA 1
ATOM 1265 C C . PHE A 1 158 ? 14.313 -5.640 -27.009 1.00 79.88 158 PHE A C 1
ATOM 1267 O O . PHE A 1 158 ? 14.320 -5.508 -28.231 1.00 79.88 158 PHE A O 1
ATOM 1274 N N . ILE A 1 159 ? 13.384 -5.049 -26.241 1.00 80.56 159 ILE A N 1
ATOM 1275 C CA . ILE A 1 159 ? 12.303 -4.214 -26.806 1.00 80.56 159 ILE A CA 1
ATOM 1276 C C . ILE A 1 159 ? 12.881 -3.044 -27.605 1.00 80.56 159 ILE A C 1
ATOM 1278 O O . ILE A 1 159 ? 12.431 -2.781 -28.720 1.00 80.56 159 ILE A O 1
ATOM 1282 N N . ALA A 1 160 ? 13.881 -2.352 -27.053 1.00 77.88 160 ALA A N 1
ATOM 1283 C CA . ALA A 1 160 ? 14.503 -1.211 -27.716 1.00 77.88 160 ALA A CA 1
ATOM 1284 C C . ALA A 1 160 ? 15.166 -1.599 -29.048 1.00 77.88 160 ALA A C 1
ATOM 1286 O O . ALA A 1 160 ? 15.141 -0.819 -29.997 1.00 77.88 160 ALA A O 1
ATOM 1287 N N . SER A 1 161 ? 15.713 -2.815 -29.132 1.00 78.06 161 SER A N 1
ATOM 1288 C CA . SER A 1 161 ? 16.326 -3.354 -30.352 1.00 78.06 161 SER A CA 1
ATOM 1289 C C . SER A 1 161 ? 15.291 -3.799 -31.393 1.00 78.06 161 SER A C 1
ATOM 1291 O O . SER A 1 161 ? 15.597 -3.824 -32.584 1.00 78.06 161 SER A O 1
ATOM 1293 N N . TYR A 1 162 ? 14.061 -4.120 -30.969 1.00 76.31 162 TYR A N 1
ATOM 1294 C CA . TYR A 1 162 ? 12.991 -4.629 -31.837 1.00 76.31 162 TYR A CA 1
ATOM 1295 C C . TYR A 1 162 ? 11.623 -3.956 -31.574 1.00 76.31 162 TYR A C 1
ATOM 1297 O O . TYR A 1 162 ? 10.670 -4.629 -31.166 1.00 76.31 162 TYR A O 1
ATOM 1305 N N . PRO A 1 163 ? 11.453 -2.648 -31.869 1.00 70.06 163 PRO A N 1
ATOM 1306 C CA . PRO A 1 163 ? 10.247 -1.891 -31.498 1.00 70.06 163 PRO A CA 1
ATOM 1307 C C . PRO A 1 163 ? 8.936 -2.430 -32.096 1.00 70.06 163 PRO A C 1
ATOM 1309 O O . PRO A 1 163 ? 7.873 -2.325 -31.486 1.00 70.06 163 PRO A O 1
ATOM 1312 N N . VAL A 1 164 ? 9.000 -3.061 -33.275 1.00 67.69 164 VAL A N 1
ATOM 1313 C CA . VAL A 1 164 ? 7.834 -3.657 -33.959 1.00 67.69 164 VAL A CA 1
ATOM 1314 C C . VAL A 1 164 ? 7.273 -4.866 -33.188 1.00 67.69 164 VAL A C 1
ATOM 1316 O O . VAL A 1 164 ? 6.090 -5.181 -33.300 1.00 67.69 164 VAL A O 1
ATOM 1319 N N . ALA A 1 165 ? 8.086 -5.514 -32.347 1.00 63.41 165 ALA A N 1
ATOM 1320 C CA . ALA A 1 165 ? 7.703 -6.684 -31.558 1.00 63.41 165 ALA A CA 1
ATOM 1321 C C . ALA A 1 165 ? 7.214 -6.347 -30.134 1.00 63.41 165 ALA A C 1
ATOM 1323 O O . ALA A 1 165 ? 6.926 -7.263 -29.362 1.00 63.41 165 ALA A O 1
ATOM 1324 N N . ASN A 1 166 ? 7.085 -5.062 -29.774 1.00 74.81 166 ASN A N 1
ATOM 1325 C CA . ASN A 1 166 ? 6.907 -4.621 -28.384 1.00 74.81 166 ASN A CA 1
ATOM 1326 C C . ASN A 1 166 ? 5.702 -5.278 -27.675 1.00 74.81 166 ASN A C 1
ATOM 1328 O O . ASN A 1 166 ? 5.833 -5.823 -26.584 1.00 74.81 166 ASN A O 1
ATOM 1332 N N . LYS A 1 167 ? 4.535 -5.364 -28.330 1.00 81.19 167 LYS A N 1
ATOM 1333 C CA . LYS A 1 167 ? 3.350 -6.023 -27.738 1.00 81.19 167 LYS A CA 1
ATOM 1334 C C . LYS A 1 167 ? 3.568 -7.512 -27.448 1.00 81.19 167 LYS A C 1
ATOM 1336 O O . LYS A 1 167 ? 3.053 -8.024 -26.456 1.00 81.19 167 LYS A O 1
ATOM 1341 N N . THR A 1 168 ? 4.299 -8.212 -28.311 1.00 80.19 168 THR A N 1
ATOM 1342 C CA . THR A 1 168 ? 4.632 -9.629 -28.115 1.00 80.19 168 THR A CA 1
ATOM 1343 C C . THR A 1 168 ? 5.665 -9.782 -27.006 1.00 80.19 168 THR A C 1
ATOM 1345 O O . THR A 1 168 ? 5.489 -10.627 -26.136 1.00 80.19 168 THR A O 1
ATOM 1348 N N . ALA A 1 169 ? 6.681 -8.918 -26.981 1.00 79.81 169 ALA A N 1
ATOM 1349 C CA . ALA A 1 169 ? 7.693 -8.896 -25.933 1.00 79.81 169 ALA A CA 1
ATOM 1350 C C . ALA A 1 169 ? 7.066 -8.658 -24.548 1.00 79.81 169 ALA A C 1
ATOM 1352 O O . ALA A 1 169 ? 7.310 -9.439 -23.637 1.00 79.81 169 ALA A O 1
ATOM 1353 N N . ILE A 1 170 ? 6.161 -7.684 -24.405 1.00 85.44 170 ILE A N 1
ATOM 1354 C CA . ILE A 1 170 ? 5.430 -7.424 -23.150 1.00 85.44 170 ILE A CA 1
ATOM 1355 C C . ILE A 1 170 ? 4.628 -8.653 -22.686 1.00 85.44 170 ILE A C 1
ATOM 1357 O O . ILE A 1 170 ? 4.578 -8.952 -21.492 1.00 85.44 170 ILE A O 1
ATOM 1361 N N . ARG A 1 171 ? 4.002 -9.391 -23.614 1.00 84.94 171 ARG A N 1
ATOM 1362 C CA . ARG A 1 171 ? 3.279 -10.633 -23.283 1.00 84.94 171 ARG A CA 1
ATOM 1363 C C . ARG A 1 171 ? 4.217 -11.742 -22.815 1.00 84.94 171 ARG A C 1
ATOM 1365 O O . ARG A 1 171 ? 3.850 -12.476 -21.905 1.00 84.94 171 ARG A O 1
ATOM 1372 N N . ILE A 1 172 ? 5.397 -11.857 -23.422 1.00 80.38 172 ILE A N 1
ATOM 1373 C CA . ILE A 1 172 ? 6.431 -12.811 -23.000 1.00 80.38 172 ILE A CA 1
ATOM 1374 C C . ILE A 1 172 ? 6.937 -12.448 -21.602 1.00 80.38 172 ILE A C 1
ATOM 1376 O O . ILE A 1 172 ? 6.983 -13.318 -20.746 1.00 80.38 172 ILE A O 1
ATOM 1380 N N . MET A 1 173 ? 7.183 -11.167 -21.318 1.00 85.62 173 MET A N 1
ATOM 1381 C CA . MET A 1 173 ? 7.603 -10.712 -19.984 1.00 85.62 173 MET A CA 1
ATOM 1382 C C . MET A 1 173 ? 6.584 -11.060 -18.897 1.00 85.62 173 MET A C 1
ATOM 1384 O O . MET A 1 173 ? 6.959 -11.513 -17.819 1.00 85.62 173 MET A O 1
ATOM 1388 N N . ASP A 1 174 ? 5.289 -10.874 -19.174 1.00 90.06 174 ASP A N 1
ATOM 1389 C CA . ASP A 1 174 ? 4.233 -11.292 -18.245 1.00 90.06 174 ASP A CA 1
ATOM 1390 C C . ASP A 1 174 ? 4.176 -12.818 -18.087 1.00 90.06 174 ASP A C 1
ATOM 1392 O O . ASP A 1 174 ? 3.958 -13.308 -16.982 1.00 90.06 174 ASP A O 1
ATOM 1396 N N . ALA A 1 175 ? 4.402 -13.576 -19.165 1.00 84.06 175 ALA A N 1
ATOM 1397 C CA . ALA A 1 175 ? 4.465 -15.033 -19.112 1.00 84.06 175 ALA A CA 1
ATOM 1398 C C . ALA A 1 175 ? 5.668 -15.530 -18.295 1.00 84.06 175 ALA A C 1
ATOM 1400 O O . ALA A 1 175 ? 5.488 -16.410 -17.461 1.00 84.06 175 ALA A O 1
ATOM 1401 N N . ASP A 1 176 ? 6.852 -14.943 -18.467 1.00 85.62 176 ASP A N 1
ATOM 1402 C CA . ASP A 1 176 ? 8.065 -15.288 -17.718 1.00 85.62 176 ASP A CA 1
ATOM 1403 C C . ASP A 1 176 ? 7.902 -14.971 -16.226 1.00 85.62 176 ASP A C 1
ATOM 1405 O O . ASP A 1 176 ? 8.157 -15.822 -15.371 1.00 85.62 176 ASP A O 1
ATOM 1409 N N . ALA A 1 177 ? 7.395 -13.775 -15.903 1.00 87.50 177 ALA A N 1
ATOM 1410 C CA . ALA A 1 177 ? 7.082 -13.381 -14.529 1.00 87.50 177 ALA A CA 1
ATOM 1411 C C . ALA A 1 177 ? 6.008 -14.287 -13.899 1.00 87.50 177 ALA A C 1
ATOM 1413 O O . ALA A 1 177 ? 6.076 -14.608 -12.708 1.00 87.50 177 ALA A O 1
ATOM 1414 N N . TRP A 1 178 ? 5.025 -14.728 -14.689 1.00 91.88 178 TRP A N 1
ATOM 1415 C CA . TRP A 1 178 ? 4.014 -15.685 -14.249 1.00 91.88 178 TRP A CA 1
ATOM 1416 C C . TRP A 1 178 ? 4.602 -17.085 -14.016 1.00 91.88 178 TRP A C 1
ATOM 1418 O O . TRP A 1 178 ? 4.355 -17.650 -12.956 1.00 91.88 178 TRP A O 1
ATOM 1428 N N . ILE A 1 179 ? 5.424 -17.623 -14.925 1.00 86.69 179 ILE A N 1
ATOM 1429 C CA . ILE A 1 179 ? 6.089 -18.937 -14.779 1.00 86.69 179 ILE A CA 1
ATOM 1430 C C . ILE A 1 179 ? 6.983 -18.958 -13.538 1.00 86.69 179 ILE A C 1
ATOM 1432 O O . ILE A 1 179 ? 6.971 -19.919 -12.763 1.00 86.69 179 ILE A O 1
ATOM 1436 N N . LEU A 1 180 ? 7.740 -17.883 -13.319 1.00 86.25 180 LEU A N 1
ATOM 1437 C CA . LEU A 1 180 ? 8.544 -17.729 -12.114 1.00 86.25 180 LEU A CA 1
ATOM 1438 C C . LEU A 1 180 ? 7.661 -17.715 -10.859 1.00 86.25 180 LEU A C 1
ATOM 1440 O O . LEU A 1 180 ? 7.979 -18.377 -9.872 1.00 86.25 180 LEU A O 1
ATOM 1444 N N . GLY A 1 181 ? 6.518 -17.029 -10.915 1.00 88.00 181 GLY A N 1
ATOM 1445 C CA . GLY A 1 181 ? 5.531 -17.032 -9.840 1.00 88.00 181 GLY A CA 1
ATOM 1446 C C . GLY A 1 181 ? 4.933 -18.415 -9.562 1.00 88.00 181 GLY A C 1
ATOM 1447 O O . GLY A 1 181 ? 4.893 -18.845 -8.413 1.00 88.00 181 GLY A O 1
ATOM 1448 N N . GLU A 1 182 ? 4.530 -19.157 -10.593 1.00 91.12 182 GLU A N 1
ATOM 1449 C CA . GLU A 1 182 ? 4.036 -20.537 -10.458 1.00 91.12 182 GLU A CA 1
ATOM 1450 C C . GLU A 1 182 ? 5.107 -21.458 -9.862 1.00 91.12 182 GLU A C 1
ATOM 1452 O O . GLU A 1 182 ? 4.804 -22.321 -9.040 1.00 91.12 182 GLU A O 1
ATOM 1457 N N . THR A 1 183 ? 6.380 -21.236 -10.202 1.00 87.56 183 THR A N 1
ATOM 1458 C CA . THR A 1 183 ? 7.503 -21.968 -9.599 1.00 87.56 183 THR A CA 1
ATOM 1459 C C . THR A 1 183 ? 7.610 -21.676 -8.100 1.00 87.56 183 THR A C 1
ATOM 1461 O O . THR A 1 183 ? 7.755 -22.601 -7.303 1.00 87.56 183 THR A O 1
ATOM 1464 N N . LEU A 1 184 ? 7.466 -20.414 -7.681 1.00 88.00 184 LEU A N 1
ATOM 1465 C CA . LEU A 1 184 ? 7.433 -20.043 -6.259 1.00 88.00 184 LEU A CA 1
ATOM 1466 C C . LEU A 1 184 ? 6.243 -20.686 -5.531 1.00 88.00 184 LEU A C 1
ATOM 1468 O O . LEU A 1 184 ? 6.402 -21.209 -4.427 1.00 88.00 184 LEU A O 1
ATOM 1472 N N . VAL A 1 185 ? 5.067 -20.712 -6.164 1.00 89.12 185 VAL A N 1
ATOM 1473 C CA . VAL A 1 185 ? 3.871 -21.401 -5.648 1.00 89.12 185 VAL A CA 1
ATOM 1474 C C . VAL A 1 185 ? 4.123 -22.902 -5.490 1.00 89.12 185 VAL A C 1
ATOM 1476 O O . VAL A 1 185 ? 3.777 -23.477 -4.457 1.00 89.12 185 VAL A O 1
ATOM 1479 N N . ALA A 1 186 ? 4.770 -23.544 -6.463 1.00 87.81 186 ALA A N 1
ATOM 1480 C CA . ALA A 1 186 ? 5.114 -24.964 -6.405 1.00 87.81 186 ALA A CA 1
ATOM 1481 C C . ALA A 1 186 ? 6.118 -25.290 -5.286 1.00 87.81 186 ALA A C 1
ATOM 1483 O O . ALA A 1 186 ? 6.087 -26.393 -4.739 1.00 87.81 186 ALA A O 1
ATOM 1484 N N . LEU A 1 187 ? 6.971 -24.332 -4.908 1.00 82.69 187 LEU A N 1
ATOM 1485 C CA . LEU A 1 187 ? 7.913 -24.453 -3.790 1.00 82.69 187 LEU A CA 1
ATOM 1486 C C . LEU A 1 187 ? 7.277 -24.149 -2.424 1.00 82.69 187 LEU A C 1
ATOM 1488 O O . LEU A 1 187 ? 7.830 -24.541 -1.396 1.00 82.69 187 LEU A O 1
ATOM 1492 N N . ALA A 1 188 ? 6.095 -23.525 -2.378 1.00 80.94 188 ALA A N 1
ATOM 1493 C CA . ALA A 1 188 ? 5.405 -23.171 -1.135 1.00 80.94 188 ALA A CA 1
ATOM 1494 C C .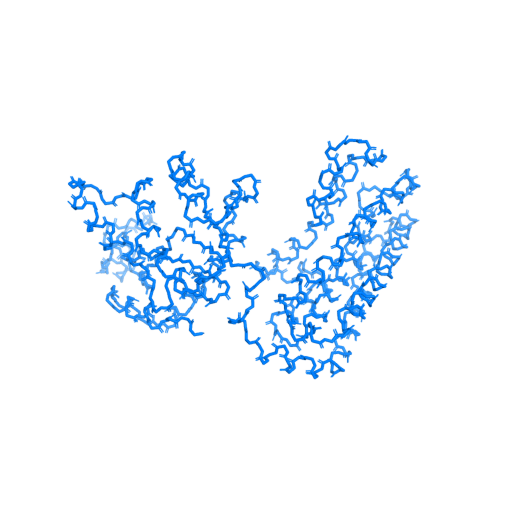 ALA A 1 188 ? 5.206 -24.331 -0.132 1.00 80.94 188 ALA A C 1
ATOM 1496 O O . ALA A 1 188 ? 5.296 -24.083 1.075 1.00 80.94 188 ALA A O 1
ATOM 1497 N N . PRO A 1 189 ? 4.987 -25.601 -0.546 1.00 79.44 189 PRO A N 1
ATOM 1498 C CA . PRO A 1 189 ? 4.941 -26.737 0.370 1.00 79.44 189 PRO A CA 1
ATOM 1499 C C . PRO A 1 189 ? 6.175 -26.887 1.266 1.00 79.44 189 PRO A C 1
ATOM 1501 O O . PRO A 1 189 ? 6.022 -27.295 2.417 1.00 79.44 189 PRO A O 1
ATOM 1504 N N . LEU A 1 190 ? 7.364 -26.514 0.778 1.00 72.38 190 LEU A N 1
ATOM 1505 C CA . LEU A 1 190 ? 8.619 -26.555 1.542 1.00 72.38 190 LEU A CA 1
ATOM 1506 C C . LEU A 1 190 ? 8.611 -25.572 2.721 1.00 72.38 190 LEU A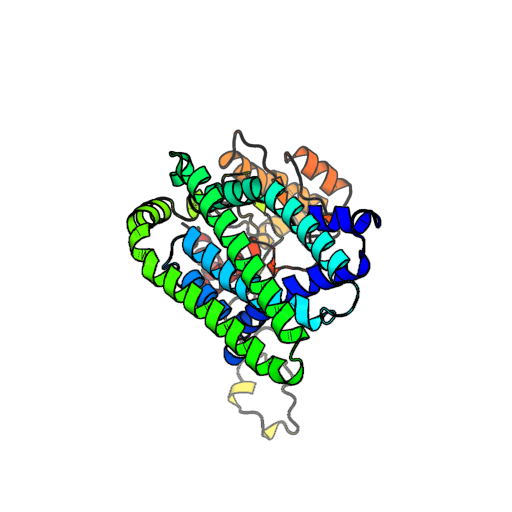 C 1
ATOM 1508 O O . LEU A 1 190 ? 9.320 -25.766 3.703 1.00 72.38 190 LEU A O 1
ATOM 1512 N N . PHE A 1 191 ? 7.752 -24.553 2.657 1.00 69.56 191 PHE A N 1
ATOM 1513 C CA . PHE A 1 191 ? 7.591 -23.521 3.676 1.00 69.56 191 PHE A CA 1
ATOM 1514 C C . PHE A 1 191 ? 6.345 -23.737 4.558 1.00 69.56 191 PHE A C 1
ATOM 1516 O O . PHE A 1 191 ? 6.015 -22.878 5.375 1.00 69.56 191 PHE A O 1
ATOM 1523 N N . ARG A 1 192 ? 5.649 -24.886 4.454 1.00 68.31 192 ARG A N 1
ATOM 1524 C CA . ARG A 1 192 ? 4.447 -25.183 5.271 1.00 68.31 192 ARG A CA 1
ATOM 1525 C C . ARG A 1 192 ? 4.704 -25.124 6.769 1.00 68.31 192 ARG A C 1
ATOM 1527 O O . ARG A 1 192 ? 3.834 -24.649 7.493 1.00 68.31 192 ARG A O 1
ATOM 1534 N N . ALA A 1 193 ? 5.869 -25.595 7.216 1.00 62.22 193 ALA A N 1
ATOM 1535 C CA . ALA A 1 193 ? 6.245 -25.528 8.624 1.00 62.22 193 ALA A CA 1
ATOM 1536 C C . ALA A 1 193 ? 6.245 -24.070 9.104 1.00 62.22 193 ALA A C 1
ATOM 1538 O O . ALA A 1 193 ? 5.575 -23.757 10.081 1.00 62.22 193 ALA A O 1
ATOM 1539 N N . LEU A 1 194 ? 6.871 -23.158 8.347 1.00 64.12 194 LEU A N 1
ATOM 1540 C CA . LEU A 1 194 ? 6.870 -21.722 8.649 1.00 64.12 194 LEU A CA 1
ATOM 1541 C C . LEU A 1 194 ? 5.456 -21.143 8.676 1.00 64.12 194 LEU A C 1
ATOM 1543 O O . LEU A 1 194 ? 5.125 -20.385 9.579 1.00 64.12 194 LEU A O 1
ATOM 1547 N N . ARG A 1 195 ? 4.591 -21.561 7.748 1.00 67.06 195 ARG A N 1
ATOM 1548 C CA . ARG A 1 195 ? 3.198 -21.103 7.696 1.00 67.06 195 ARG A CA 1
ATOM 1549 C C . ARG A 1 195 ? 2.371 -21.527 8.909 1.00 67.06 195 ARG A C 1
ATOM 1551 O O . ARG A 1 195 ? 1.505 -20.780 9.355 1.00 67.06 195 ARG A O 1
ATOM 1558 N N . GLN A 1 196 ? 2.597 -22.734 9.427 1.00 61.78 196 GLN A N 1
ATOM 1559 C CA . GLN A 1 196 ? 1.931 -23.194 10.646 1.00 61.78 196 GLN A CA 1
ATOM 1560 C C . GLN A 1 196 ? 2.320 -22.310 11.836 1.00 61.78 196 GLN A C 1
ATOM 1562 O O . GLN A 1 196 ? 1.458 -21.974 12.646 1.00 61.78 196 GLN A O 1
ATOM 1567 N N . TYR A 1 197 ? 3.574 -21.856 11.889 1.00 58.62 197 TYR A N 1
ATOM 1568 C CA . TYR A 1 197 ? 4.024 -20.884 12.880 1.00 58.62 197 TYR A CA 1
ATOM 1569 C C . TYR A 1 197 ? 3.475 -19.471 12.623 1.00 58.62 197 TYR A C 1
ATOM 1571 O O . TYR A 1 197 ? 2.968 -18.874 13.563 1.00 58.62 197 TYR A O 1
ATOM 1579 N N . GLU A 1 198 ? 3.470 -18.964 11.382 1.00 59.84 198 GLU A N 1
ATOM 1580 C CA . GLU A 1 198 ? 2.851 -17.668 11.025 1.00 59.84 198 GLU A CA 1
ATOM 1581 C C . GLU A 1 198 ? 1.368 -17.617 11.432 1.00 59.84 198 GLU A C 1
ATOM 1583 O O . GLU A 1 198 ? 0.919 -16.636 12.008 1.00 59.84 198 GLU A O 1
ATOM 1588 N N . ARG A 1 199 ? 0.607 -18.698 11.209 1.00 56.84 199 ARG A N 1
ATOM 1589 C CA . ARG A 1 199 ? -0.811 -18.800 11.607 1.00 56.84 199 ARG A CA 1
ATOM 1590 C C . ARG A 1 199 ? -1.035 -18.951 13.110 1.00 56.84 199 ARG A C 1
ATOM 1592 O O . ARG A 1 199 ? -2.125 -18.644 13.580 1.00 56.84 199 ARG A O 1
ATOM 1599 N N . SER A 1 200 ? -0.040 -19.451 13.844 1.00 46.66 200 SER A N 1
ATOM 1600 C CA . SER A 1 200 ? -0.109 -19.586 15.306 1.00 46.66 200 SER A CA 1
ATOM 1601 C C . SER A 1 200 ? 0.040 -18.236 16.022 1.00 46.66 200 SER A C 1
ATOM 1603 O O . SER A 1 200 ? -0.222 -18.152 17.217 1.00 46.66 200 SER A O 1
ATOM 1605 N N . PHE A 1 201 ? 0.411 -17.185 15.284 1.00 42.84 201 PHE A N 1
ATOM 1606 C CA . PHE A 1 201 ? 0.359 -15.790 15.704 1.00 42.84 201 PHE A CA 1
ATOM 1607 C C . PHE A 1 201 ? -0.747 -15.087 14.897 1.00 42.84 201 PHE A C 1
ATOM 1609 O O . PHE A 1 201 ? -0.491 -14.632 13.783 1.00 42.84 201 PHE A O 1
ATOM 1616 N N . PRO A 1 202 ? -2.002 -15.049 15.385 1.00 36.84 202 PRO A N 1
ATOM 1617 C CA . PRO A 1 202 ? -3.099 -14.419 14.656 1.00 36.84 202 PRO A CA 1
ATOM 1618 C C . PRO A 1 202 ? -2.796 -12.944 14.359 1.00 36.84 202 PRO A C 1
ATOM 1620 O O . PRO A 1 202 ? -2.017 -12.299 15.058 1.00 36.84 202 PRO A O 1
ATOM 1623 N N . PHE A 1 203 ? -3.463 -12.396 13.340 1.00 33.94 203 PHE A N 1
ATOM 1624 C CA . PHE A 1 203 ? -3.445 -10.973 12.961 1.00 33.94 203 PHE A CA 1
ATOM 1625 C C . PHE A 1 203 ? -3.679 -10.022 14.162 1.00 33.94 203 PHE A C 1
ATOM 1627 O O . PHE A 1 203 ? -3.234 -8.879 14.160 1.00 33.94 203 PHE A O 1
ATOM 1634 N N . GLU A 1 204 ? -4.297 -10.534 15.229 1.00 33.00 204 GLU A N 1
ATOM 1635 C CA . GLU A 1 204 ? -4.478 -9.916 16.549 1.00 33.00 204 GLU A CA 1
ATOM 1636 C C . GLU A 1 204 ? -3.166 -9.589 17.304 1.00 33.00 204 GLU A C 1
ATOM 1638 O O . GLU A 1 204 ? -3.189 -8.799 18.245 1.00 33.00 204 GLU A O 1
ATOM 1643 N N . HIS A 1 205 ? -2.022 -10.168 16.917 1.00 33.31 205 HIS A N 1
ATOM 1644 C CA . HIS A 1 205 ? -0.702 -9.916 17.522 1.00 33.31 205 HIS A CA 1
ATOM 1645 C C . HIS A 1 205 ? 0.163 -8.906 16.753 1.00 33.31 205 HIS A C 1
ATOM 1647 O O . HIS A 1 205 ? 1.261 -8.586 17.199 1.00 33.31 205 HIS A O 1
ATOM 1653 N N . PHE A 1 206 ? -0.278 -8.429 15.587 1.00 32.66 206 PHE A N 1
ATOM 1654 C CA . PHE A 1 206 ? 0.668 -8.036 14.541 1.00 32.66 206 PHE A CA 1
ATOM 1655 C C . PHE A 1 206 ? 1.045 -6.573 14.434 1.00 32.66 206 PHE A C 1
ATOM 1657 O O . PHE A 1 206 ? 1.934 -6.209 13.670 1.00 32.66 206 PHE A O 1
ATOM 1664 N N . CYS A 1 207 ? 0.422 -5.705 15.205 1.00 25.12 207 CYS A N 1
ATOM 1665 C CA . CYS A 1 207 ? 0.625 -4.286 15.005 1.00 25.12 207 CYS A CA 1
ATOM 1666 C C . CYS A 1 207 ? 1.550 -3.728 16.139 1.00 25.12 207 CYS A C 1
ATOM 1668 O O . CYS A 1 207 ? 1.491 -2.580 16.556 1.00 25.12 207 CYS A O 1
ATOM 1670 N N . THR A 1 208 ? 2.469 -4.567 16.649 1.00 29.12 208 THR A N 1
ATOM 1671 C CA . THR A 1 208 ? 3.335 -4.362 17.838 1.00 29.12 208 THR A CA 1
ATOM 1672 C C . THR A 1 208 ? 4.721 -3.745 17.606 1.00 29.12 208 THR A C 1
ATOM 1674 O O . THR A 1 208 ? 5.490 -3.679 18.561 1.00 29.12 208 THR A O 1
ATOM 1677 N N . VAL A 1 209 ? 5.085 -3.273 16.408 1.00 28.92 209 VAL A N 1
ATOM 1678 C CA . VAL A 1 209 ? 6.448 -2.714 16.203 1.00 28.92 209 VAL A CA 1
ATOM 1679 C C . VAL A 1 209 ? 6.535 -1.218 16.548 1.00 28.92 209 VAL A C 1
ATOM 1681 O O . VAL A 1 209 ? 7.607 -0.720 16.865 1.00 28.92 209 VAL A O 1
ATOM 1684 N N . VAL A 1 210 ? 5.393 -0.530 16.613 1.00 28.64 210 VAL A N 1
ATOM 1685 C CA . VAL A 1 210 ? 5.169 0.727 17.352 1.00 28.64 210 VAL A CA 1
ATOM 1686 C C . VAL A 1 210 ? 3.686 0.704 17.763 1.00 28.64 210 VAL A C 1
ATOM 1688 O O . VAL A 1 210 ? 2.889 0.171 16.994 1.00 28.64 210 VAL A O 1
ATOM 1691 N N . PRO A 1 211 ? 3.231 1.192 18.926 1.00 31.28 211 PRO A N 1
ATOM 1692 C CA . PRO A 1 211 ? 1.799 1.324 19.170 1.00 31.28 211 PRO A CA 1
ATOM 1693 C C . PRO A 1 211 ? 1.249 2.412 18.255 1.00 31.28 211 PRO A C 1
ATOM 1695 O O . PRO A 1 211 ? 1.403 3.603 18.507 1.00 31.28 211 PRO A O 1
ATOM 1698 N N . TRP A 1 212 ? 0.625 1.999 17.163 1.00 31.83 212 TRP A N 1
ATOM 1699 C CA . TRP A 1 212 ? -0.182 2.888 16.342 1.00 31.83 212 TRP A CA 1
ATOM 1700 C C . TRP A 1 212 ? -1.563 2.993 16.982 1.00 31.83 212 TRP A C 1
ATOM 1702 O O . TRP A 1 212 ? -2.216 1.970 17.175 1.00 31.83 212 TRP A O 1
ATOM 1712 N N . GLY A 1 213 ? -2.002 4.204 17.318 1.00 30.28 213 GLY A N 1
ATOM 1713 C CA . GLY A 1 213 ? -3.406 4.527 17.552 1.00 30.28 213 GLY A CA 1
ATOM 1714 C C . GLY A 1 213 ? -3.924 5.295 16.341 1.00 30.28 213 GLY A C 1
ATOM 1715 O O . GLY A 1 213 ? -3.742 6.505 16.260 1.00 30.28 213 GLY A O 1
ATOM 1716 N N . CYS A 1 214 ? -4.527 4.597 15.379 1.00 35.03 214 CYS A N 1
ATOM 1717 C CA . CYS A 1 214 ? -5.234 5.234 14.268 1.00 35.03 214 CYS A CA 1
ATOM 1718 C C . CYS A 1 214 ? -6.671 5.461 14.725 1.00 35.03 214 CYS A C 1
ATOM 1720 O O . CYS A 1 214 ? -7.471 4.522 14.732 1.00 35.03 214 CYS A O 1
ATOM 1722 N N . ALA A 1 215 ? -6.980 6.672 15.179 1.00 37.75 215 ALA A N 1
ATOM 1723 C CA . ALA A 1 215 ? -8.346 7.072 15.467 1.00 37.75 215 ALA A CA 1
ATOM 1724 C C . ALA A 1 215 ? -8.807 7.937 14.308 1.00 37.75 215 ALA A C 1
ATOM 1726 O O . ALA A 1 215 ? -8.385 9.086 14.204 1.00 37.75 215 ALA A O 1
ATOM 1727 N N . ASP A 1 216 ? -9.671 7.400 13.448 1.00 37.38 216 ASP A N 1
ATOM 1728 C CA . ASP A 1 216 ? -10.347 8.261 12.489 1.00 37.38 216 ASP A CA 1
ATOM 1729 C C . ASP A 1 216 ? -11.823 8.461 12.802 1.00 37.38 216 ASP A C 1
ATOM 1731 O O . ASP A 1 216 ? -12.531 7.652 13.418 1.00 37.38 216 ASP A O 1
ATOM 1735 N N . PHE A 1 217 ? -12.230 9.654 12.404 1.00 43.84 217 PHE A N 1
ATOM 1736 C CA . PHE A 1 217 ? -13.400 10.390 12.775 1.00 43.84 217 PHE A CA 1
ATOM 1737 C C . PHE A 1 217 ? -14.655 9.789 12.158 1.00 43.84 217 PHE A C 1
ATOM 1739 O O . PHE A 1 217 ? -15.188 10.194 11.136 1.00 43.84 217 PHE A O 1
ATOM 1746 N N . SER A 1 218 ? -15.231 8.896 12.931 1.00 44.38 218 SER A N 1
ATOM 1747 C CA . SER A 1 218 ? -16.656 8.680 13.013 1.00 44.38 218 SER A CA 1
ATOM 1748 C C . SER A 1 218 ? -17.387 8.173 11.760 1.00 44.38 218 SER A C 1
ATOM 1750 O O . SER A 1 218 ? -17.891 8.924 10.925 1.00 44.38 218 SER A O 1
ATOM 1752 N N . GLY A 1 219 ? -17.543 6.853 11.664 1.00 41.00 219 GLY A N 1
ATOM 1753 C CA . GLY A 1 219 ? -18.378 6.241 10.638 1.00 41.00 219 GLY A CA 1
ATOM 1754 C C . GLY A 1 219 ? -19.860 6.400 10.979 1.00 41.00 219 GLY A C 1
ATOM 1755 O O . GLY A 1 219 ? -20.330 5.866 11.986 1.00 41.00 219 GLY A O 1
ATOM 1756 N N . ARG A 1 220 ? -20.640 7.084 10.129 1.00 48.22 220 ARG A N 1
ATOM 1757 C CA . ARG A 1 220 ? -22.107 7.005 10.215 1.00 48.22 220 ARG A CA 1
ATOM 1758 C C . ARG A 1 220 ? -22.570 5.677 9.627 1.00 48.22 220 ARG A C 1
ATOM 1760 O O . ARG A 1 220 ? -22.542 5.481 8.411 1.00 48.22 220 ARG A O 1
ATOM 1767 N N . ILE A 1 221 ? -23.046 4.786 10.486 1.00 49.97 221 ILE A N 1
ATOM 1768 C CA . ILE A 1 221 ? -23.653 3.521 10.075 1.00 49.97 221 ILE A CA 1
ATOM 1769 C C . ILE A 1 221 ? -25.162 3.725 10.008 1.00 49.97 221 ILE A C 1
ATOM 1771 O O . ILE A 1 221 ? -25.826 3.943 11.021 1.00 49.97 221 ILE A O 1
ATOM 1775 N N . ASN A 1 222 ? -25.696 3.704 8.790 1.00 53.12 222 ASN A N 1
ATOM 1776 C CA . ASN A 1 222 ? -27.128 3.832 8.545 1.00 53.12 222 ASN A CA 1
ATOM 1777 C C . ASN A 1 222 ? -27.828 2.487 8.771 1.00 53.12 222 ASN A C 1
ATOM 1779 O O . ASN A 1 222 ? -27.225 1.431 8.587 1.00 53.12 222 ASN A O 1
ATOM 1783 N N . LEU A 1 223 ? -29.111 2.518 9.134 1.00 51.59 223 LEU A N 1
ATOM 1784 C CA . LEU A 1 223 ? -29.951 1.325 9.055 1.00 51.59 223 LEU A CA 1
ATOM 1785 C C . LEU A 1 223 ? -29.972 0.818 7.604 1.00 51.59 223 LEU A C 1
ATOM 1787 O O . LEU A 1 223 ? -30.157 1.584 6.659 1.00 51.59 223 LEU A O 1
ATOM 1791 N N . ILE A 1 224 ? -29.767 -0.478 7.410 1.00 50.47 224 ILE A N 1
ATOM 1792 C CA . ILE A 1 224 ? -29.842 -1.085 6.083 1.00 50.47 224 ILE A CA 1
ATOM 1793 C C . ILE A 1 224 ? -31.320 -1.348 5.808 1.00 50.47 224 ILE A C 1
ATOM 1795 O O . ILE A 1 224 ? -31.819 -2.423 6.113 1.00 50.47 224 ILE A O 1
ATOM 1799 N N . GLN A 1 225 ? -32.040 -0.330 5.323 1.00 43.12 225 GLN A N 1
ATOM 1800 C CA . GLN A 1 225 ? -33.286 -0.469 4.557 1.00 43.12 225 GLN A CA 1
ATOM 1801 C C . GLN A 1 225 ? -33.740 0.888 3.988 1.00 43.12 225 GLN A C 1
ATOM 1803 O O . GLN A 1 225 ? -33.808 1.890 4.697 1.00 43.12 225 GLN A O 1
ATOM 1808 N N . LYS A 1 226 ? -34.063 0.900 2.687 1.00 42.34 226 LYS A N 1
ATOM 1809 C CA . LYS A 1 226 ? -34.700 2.011 1.966 1.00 42.34 226 LYS A CA 1
ATOM 1810 C C . LYS A 1 226 ? -36.141 1.624 1.631 1.00 42.34 226 LYS A C 1
ATOM 1812 O O . LYS A 1 226 ? -36.349 0.648 0.921 1.00 42.34 226 LYS A O 1
ATOM 1817 N N . HIS A 1 227 ? -37.107 2.447 2.003 1.00 41.09 227 HIS A N 1
ATOM 1818 C CA . HIS A 1 227 ? -38.325 2.641 1.222 1.00 41.09 227 HIS A CA 1
ATOM 1819 C C . HIS A 1 227 ? -38.481 4.135 0.894 1.00 41.09 227 HIS A C 1
ATOM 1821 O O . HIS A 1 227 ? -37.940 5.000 1.584 1.00 41.09 227 HIS A O 1
ATOM 1827 N N . ASN A 1 228 ? -39.198 4.441 -0.187 1.00 37.88 228 ASN A N 1
ATOM 1828 C CA . ASN A 1 228 ? -39.418 5.811 -0.663 1.00 37.88 228 ASN A CA 1
ATOM 1829 C C . ASN A 1 228 ? -40.498 6.543 0.157 1.00 37.88 228 ASN A C 1
ATOM 1831 O O . ASN A 1 228 ? -41.353 5.910 0.777 1.00 37.88 228 ASN A O 1
ATOM 1835 N N . SER A 1 229 ? -40.477 7.881 0.163 1.00 39.12 229 SER A N 1
ATOM 1836 C CA . SER A 1 229 ? -41.504 8.726 0.791 1.00 39.12 229 SER A CA 1
ATOM 1837 C C . SER A 1 229 ? -42.601 9.147 -0.192 1.00 39.12 229 SER A C 1
ATOM 1839 O O . SER A 1 229 ? -42.339 9.363 -1.372 1.00 39.12 229 SER A O 1
ATOM 1841 N N . LYS A 1 230 ? -43.813 9.429 0.318 1.00 36.22 230 LYS A N 1
ATOM 1842 C CA . LYS A 1 230 ? -44.926 10.036 -0.452 1.00 36.22 230 LYS A CA 1
ATOM 1843 C C . LYS A 1 230 ? -44.609 11.416 -1.063 1.00 36.22 230 LYS A C 1
ATOM 1845 O O . LYS A 1 230 ? -45.429 11.948 -1.805 1.00 36.22 230 LYS A O 1
ATOM 1850 N N . LYS A 1 231 ? -43.482 12.041 -0.699 1.00 37.19 231 LYS A N 1
ATOM 1851 C CA . LYS A 1 231 ? -43.062 13.374 -1.168 1.00 37.19 231 LYS A CA 1
ATOM 1852 C C . LYS A 1 231 ? -41.855 13.330 -2.106 1.00 37.19 231 LYS A C 1
ATOM 1854 O O . LYS A 1 231 ? -41.435 14.389 -2.573 1.00 37.19 231 LYS A O 1
ATOM 1859 N N . ASP A 1 232 ? -41.302 12.152 -2.380 1.00 40.12 232 ASP A N 1
ATOM 1860 C CA . ASP A 1 232 ? -40.228 12.016 -3.356 1.00 40.12 232 ASP A CA 1
ATOM 1861 C C . ASP A 1 232 ? -40.827 12.069 -4.760 1.00 40.12 232 ASP A C 1
ATOM 1863 O O . ASP A 1 232 ? -41.730 11.310 -5.115 1.00 40.12 232 ASP A O 1
ATOM 1867 N N . VAL A 1 233 ? -40.358 13.029 -5.554 1.00 43.12 233 VAL A N 1
ATOM 1868 C CA . VAL A 1 233 ? -40.808 13.199 -6.932 1.00 43.12 233 VAL A CA 1
ATOM 1869 C C . VAL A 1 233 ? -40.147 12.107 -7.763 1.00 43.12 233 VAL A C 1
ATOM 1871 O O . VAL A 1 233 ? -39.003 12.248 -8.190 1.00 43.12 233 VAL A O 1
ATOM 1874 N N . ILE A 1 234 ? -40.867 11.011 -8.000 1.00 44.66 234 ILE A N 1
ATOM 1875 C CA . ILE A 1 234 ? -40.558 10.124 -9.121 1.00 44.66 234 ILE A CA 1
ATOM 1876 C C . ILE A 1 234 ? -40.810 10.959 -10.375 1.00 44.66 234 ILE A C 1
ATOM 1878 O O . ILE A 1 234 ? -41.956 11.289 -10.686 1.00 44.66 234 ILE A O 1
ATOM 1882 N N . TRP A 1 235 ? -39.742 11.364 -11.060 1.00 40.81 235 TRP A N 1
ATOM 1883 C CA . TRP A 1 235 ? -39.867 12.044 -12.343 1.00 40.81 235 TRP A CA 1
ATOM 1884 C C . TRP A 1 235 ? -40.459 11.051 -13.349 1.00 40.81 235 TRP A C 1
ATOM 1886 O O . TRP A 1 235 ? -39.763 10.192 -13.882 1.00 40.81 235 TRP A O 1
ATOM 1896 N N . SER A 1 236 ? -41.767 11.152 -13.569 1.00 47.28 236 SER A N 1
ATOM 1897 C CA . SER A 1 236 ? -42.478 10.499 -14.661 1.00 47.28 236 SER A CA 1
ATOM 1898 C C . SER A 1 236 ? -43.171 11.568 -15.493 1.00 47.28 236 SER A C 1
ATOM 1900 O O . SER A 1 236 ? -43.648 12.575 -14.968 1.00 47.28 236 SER A O 1
ATOM 1902 N N . LYS A 1 237 ? -43.229 11.341 -16.804 1.00 44.31 237 LYS A N 1
ATOM 1903 C CA . LYS A 1 237 ? -43.899 12.229 -17.756 1.00 44.31 237 LYS A CA 1
ATOM 1904 C C . LYS A 1 237 ? -45.419 12.289 -17.516 1.00 44.31 237 LYS A C 1
ATOM 1906 O O . LYS A 1 237 ? -46.040 13.269 -17.910 1.00 44.31 237 LYS A O 1
ATOM 1911 N N . ASP A 1 238 ? -45.992 11.277 -16.850 1.00 50.62 238 ASP A N 1
ATOM 1912 C CA . ASP A 1 238 ? -47.416 11.184 -16.501 1.00 50.62 238 ASP A CA 1
ATOM 1913 C C . ASP A 1 238 ? -47.626 10.412 -15.176 1.00 50.62 238 ASP A C 1
ATOM 1915 O O . ASP A 1 238 ? -47.101 9.312 -14.991 1.00 50.62 238 ASP A O 1
ATOM 1919 N N . LYS A 1 239 ? -48.429 10.958 -14.251 1.00 51.28 239 LYS A N 1
ATOM 1920 C CA . LYS A 1 239 ? -48.760 10.340 -12.950 1.00 51.28 239 LYS A CA 1
ATOM 1921 C C . LYS A 1 239 ? -49.512 9.010 -13.074 1.00 51.28 239 LYS A C 1
ATOM 1923 O O . LYS A 1 239 ? -49.439 8.210 -12.147 1.00 51.28 239 LYS A O 1
ATOM 1928 N N . THR A 1 240 ? -50.206 8.762 -14.185 1.00 58.81 240 THR A N 1
ATOM 1929 C CA . THR A 1 240 ? -50.967 7.516 -14.425 1.00 58.81 240 THR A CA 1
ATOM 1930 C C . THR A 1 240 ? -50.079 6.291 -14.662 1.00 58.81 240 THR A C 1
ATOM 1932 O O . THR A 1 240 ? -50.549 5.162 -14.572 1.00 58.81 240 THR A O 1
ATOM 1935 N N . THR A 1 241 ? -48.786 6.506 -14.924 1.00 60.97 241 THR A N 1
ATOM 1936 C CA . THR A 1 241 ? -47.815 5.441 -15.224 1.00 60.97 241 THR A CA 1
ATOM 1937 C C . THR A 1 241 ? -47.028 4.958 -14.007 1.00 60.97 241 THR A C 1
ATOM 1939 O O . THR A 1 241 ? -46.242 4.022 -14.128 1.00 60.97 241 THR A O 1
ATOM 1942 N N . ILE A 1 242 ? -47.208 5.581 -12.835 1.00 56.06 242 ILE A N 1
ATOM 1943 C CA . ILE A 1 242 ? -46.497 5.194 -11.612 1.00 56.06 242 ILE A CA 1
ATOM 1944 C C . ILE A 1 242 ? -47.225 3.990 -10.985 1.00 56.06 242 ILE A C 1
ATOM 1946 O O . ILE A 1 242 ? -48.396 4.126 -10.624 1.00 56.06 242 ILE A O 1
ATOM 1950 N N . PRO A 1 243 ? -46.565 2.826 -10.819 1.00 64.00 243 PRO A N 1
ATOM 1951 C CA . PRO A 1 243 ? -47.144 1.669 -10.137 1.00 64.00 243 PRO A CA 1
ATOM 1952 C C . PRO A 1 243 ? -47.710 2.034 -8.757 1.00 64.00 243 PRO A C 1
ATOM 1954 O O . PRO A 1 243 ? -47.034 2.695 -7.965 1.00 64.00 243 PRO A O 1
ATOM 1957 N N . ALA A 1 244 ? -48.930 1.578 -8.444 1.00 58.94 244 ALA A N 1
ATOM 1958 C CA . ALA A 1 244 ? -49.642 1.925 -7.204 1.00 58.94 244 ALA A CA 1
ATOM 1959 C C . ALA A 1 244 ? -48.835 1.603 -5.929 1.00 58.94 244 ALA A C 1
ATOM 1961 O O . ALA A 1 244 ? -48.893 2.334 -4.941 1.00 58.94 244 ALA A O 1
ATOM 1962 N N . GLU A 1 245 ? -48.012 0.559 -6.001 1.00 56.41 245 GLU A N 1
ATOM 1963 C CA . GLU A 1 245 ? -47.110 0.070 -4.955 1.00 56.41 245 GLU A CA 1
ATOM 1964 C C . GLU A 1 245 ? -46.068 1.118 -4.523 1.00 56.41 245 GLU A C 1
ATOM 1966 O O . GLU A 1 245 ? -45.690 1.184 -3.353 1.00 56.41 245 GLU A O 1
ATOM 1971 N N . LEU A 1 246 ? -45.634 1.983 -5.448 1.00 50.16 246 LEU A N 1
ATOM 1972 C CA . LEU A 1 246 ? -44.658 3.050 -5.197 1.00 50.16 246 LEU A CA 1
ATOM 1973 C C . LEU A 1 246 ? -45.296 4.322 -4.615 1.00 50.16 246 LEU A C 1
ATOM 1975 O O . LEU A 1 246 ? -44.584 5.189 -4.116 1.00 50.16 246 LEU A O 1
ATOM 1979 N N . ILE A 1 247 ? -46.627 4.439 -4.671 1.00 52.41 247 ILE A N 1
ATOM 1980 C CA . ILE A 1 247 ? -47.396 5.602 -4.194 1.00 52.41 247 ILE A CA 1
ATOM 1981 C C . ILE A 1 247 ? -47.807 5.421 -2.721 1.00 52.41 247 ILE A C 1
ATOM 1983 O O . ILE A 1 247 ? -47.927 6.391 -1.966 1.00 52.41 247 ILE A O 1
ATOM 1987 N N . THR A 1 248 ? -48.042 4.179 -2.289 1.00 43.91 248 THR A N 1
ATOM 1988 C CA . THR A 1 248 ? -48.649 3.867 -0.985 1.00 43.91 248 THR A CA 1
ATOM 1989 C C . THR A 1 248 ? -47.660 3.701 0.167 1.00 43.91 248 THR A C 1
ATOM 1991 O O . THR A 1 248 ? -48.073 3.808 1.324 1.00 43.91 248 THR A O 1
ATOM 1994 N N . VAL A 1 249 ? -46.369 3.495 -0.104 1.00 43.00 249 VAL A N 1
ATOM 1995 C CA . VAL A 1 249 ? -45.347 3.279 0.934 1.00 43.00 249 VAL A CA 1
ATOM 1996 C C . VAL A 1 249 ? -44.711 4.616 1.321 1.00 43.00 249 VAL A C 1
ATOM 1998 O O . VAL A 1 249 ? -44.274 5.376 0.465 1.00 43.00 249 VAL A O 1
ATOM 2001 N N . GLY A 1 250 ? -44.706 4.949 2.613 1.00 37.97 250 GLY A N 1
ATOM 2002 C CA . GLY A 1 250 ? -44.053 6.155 3.126 1.00 37.97 250 GLY A CA 1
ATOM 2003 C C . GLY A 1 250 ? -42.801 5.817 3.928 1.00 37.97 250 GLY A C 1
ATOM 2004 O O . GLY A 1 250 ? -42.898 5.067 4.894 1.00 37.97 250 GLY A O 1
ATOM 2005 N N . GLN A 1 251 ? -41.653 6.407 3.589 1.00 47.19 251 GLN A N 1
ATOM 2006 C CA . GLN A 1 251 ? -40.434 6.361 4.407 1.00 47.19 251 GLN A CA 1
ATOM 2007 C C . GLN A 1 251 ? -39.575 7.637 4.348 1.00 47.19 251 GLN A C 1
ATOM 2009 O O . GLN A 1 251 ? -39.873 8.562 3.614 1.00 47.19 251 GLN A O 1
ATOM 2014 N N . GLN A 1 252 ? -38.586 7.753 5.240 1.00 38.75 252 GLN A N 1
ATOM 2015 C CA . GLN A 1 252 ? -37.883 8.991 5.608 1.00 38.75 252 GLN A CA 1
ATOM 2016 C C . GLN A 1 252 ? -36.750 9.386 4.639 1.00 38.75 252 GLN A C 1
ATOM 2018 O O . GLN A 1 252 ? -35.911 8.571 4.279 1.00 38.75 252 GLN A O 1
ATOM 2023 N N . LYS A 1 253 ? -36.660 10.692 4.331 1.00 34.81 253 LYS A N 1
ATOM 2024 C CA . LYS A 1 253 ? -35.649 11.347 3.465 1.00 34.81 253 LYS A CA 1
ATOM 2025 C C . LYS A 1 253 ? -34.188 11.172 3.927 1.00 34.81 253 LYS A C 1
ATOM 2027 O O . LYS A 1 253 ? -33.260 11.434 3.168 1.00 34.81 253 LYS A O 1
ATOM 2032 N N . TYR A 1 254 ? -33.986 10.732 5.167 1.00 41.25 254 TYR A N 1
ATOM 2033 C CA . TYR A 1 254 ? -32.689 10.403 5.742 1.00 41.25 254 TYR A CA 1
ATOM 2034 C C . TYR A 1 254 ? -32.824 9.083 6.478 1.00 41.25 254 TYR A C 1
ATOM 2036 O O . TYR A 1 254 ? -33.675 8.960 7.360 1.00 41.25 254 TYR A O 1
ATOM 2044 N N . CYS A 1 255 ? -31.977 8.114 6.144 1.00 51.56 255 CYS A N 1
ATOM 2045 C CA . CYS A 1 255 ? -31.917 6.896 6.926 1.00 51.56 255 CYS A CA 1
ATOM 2046 C C . CYS A 1 255 ? -31.404 7.240 8.338 1.00 51.56 255 CYS A C 1
ATOM 2048 O O . CYS A 1 255 ? -30.336 7.864 8.462 1.00 51.56 255 CYS A O 1
ATOM 2050 N N . PRO A 1 256 ? -32.132 6.875 9.410 1.00 60.09 256 PRO A N 1
ATOM 2051 C CA . PRO A 1 256 ? -31.588 6.948 10.755 1.00 60.09 256 PRO A CA 1
ATOM 2052 C C . PRO A 1 256 ? -30.311 6.108 10.805 1.00 60.09 256 PRO A C 1
ATOM 2054 O O . PRO A 1 256 ? -30.216 5.054 10.172 1.00 60.09 256 PRO A O 1
ATOM 2057 N N . GLY A 1 257 ? -29.315 6.597 11.524 1.00 68.62 257 GLY A N 1
ATOM 2058 C CA . GLY A 1 257 ? -28.029 5.936 11.669 1.00 68.62 257 GLY A CA 1
ATOM 2059 C C . GLY A 1 257 ? -27.399 6.328 12.987 1.00 68.62 257 GLY A C 1
ATOM 2060 O O . GLY A 1 257 ? -27.940 7.175 13.698 1.00 68.62 257 GLY A O 1
ATOM 2061 N N . VAL A 1 258 ? -26.281 5.693 13.299 1.00 74.12 258 VAL A N 1
ATOM 2062 C CA . VAL A 1 258 ? -25.495 6.012 14.485 1.00 74.12 258 VAL A CA 1
ATOM 2063 C C . VAL A 1 258 ? -24.100 6.406 14.044 1.00 74.12 258 VAL A C 1
ATOM 2065 O O . VAL A 1 258 ? -23.502 5.736 13.199 1.00 74.12 258 VAL A O 1
ATOM 2068 N N . ILE A 1 259 ? -23.602 7.502 14.597 1.00 77.62 259 ILE A N 1
ATOM 2069 C CA . ILE A 1 259 ? -22.215 7.918 14.468 1.00 77.62 259 ILE A CA 1
ATOM 2070 C C . ILE A 1 259 ? -21.427 7.216 15.574 1.00 77.62 259 ILE A C 1
ATOM 2072 O O . ILE A 1 259 ? -21.675 7.428 16.764 1.00 77.62 259 ILE A O 1
ATOM 2076 N N . ILE A 1 260 ? -20.501 6.349 15.177 1.00 79.00 260 ILE A N 1
ATOM 2077 C CA . ILE A 1 260 ? -19.598 5.643 16.092 1.00 79.00 260 ILE A CA 1
ATOM 2078 C C . ILE A 1 260 ? -18.188 6.185 15.967 1.00 79.00 260 ILE A C 1
ATOM 2080 O O . ILE A 1 260 ? -17.810 6.550 14.872 1.00 79.00 260 ILE A O 1
ATOM 2084 N N . PHE A 1 261 ? -17.406 6.190 17.035 1.00 80.06 261 PHE A N 1
ATOM 2085 C CA . PHE A 1 261 ? -15.999 6.566 17.055 1.00 80.06 261 PHE A CA 1
ATOM 2086 C C . PHE A 1 261 ? -15.183 5.480 17.737 1.00 80.06 261 PHE A C 1
ATOM 2088 O O . PHE A 1 261 ? -15.647 4.797 18.652 1.00 80.06 261 PHE A O 1
ATOM 2095 N N . GLY A 1 262 ? -13.957 5.327 17.276 1.00 78.69 262 GLY A N 1
ATOM 2096 C CA . GLY A 1 262 ? -12.997 4.409 17.842 1.00 78.69 262 GLY A CA 1
ATOM 2097 C C . GLY A 1 262 ? -11.665 4.582 17.144 1.00 78.69 262 GLY A C 1
ATOM 2098 O O . GLY A 1 262 ? -11.552 5.281 16.138 1.00 78.69 262 GLY A O 1
ATOM 2099 N N . ALA A 1 263 ? -10.671 3.917 17.695 1.00 78.12 263 ALA A N 1
ATOM 2100 C CA . ALA A 1 263 ? -9.382 3.750 17.078 1.00 78.12 263 ALA A CA 1
ATOM 2101 C C . ALA A 1 263 ? -9.125 2.274 16.810 1.00 78.12 263 ALA A C 1
ATOM 2103 O O . ALA A 1 263 ? -9.720 1.382 17.421 1.00 78.12 263 ALA A O 1
ATOM 2104 N N . ILE A 1 264 ? -8.207 2.019 15.897 1.00 71.69 264 ILE A N 1
ATOM 2105 C CA . ILE A 1 264 ? -7.592 0.716 15.734 1.00 71.69 264 ILE A CA 1
ATOM 2106 C C . ILE A 1 264 ? -6.124 0.828 16.094 1.00 71.69 264 ILE A C 1
ATOM 2108 O O . ILE A 1 264 ? -5.454 1.821 15.801 1.00 71.69 264 ILE A O 1
ATOM 2112 N N . SER A 1 265 ? -5.635 -0.221 16.735 1.00 66.62 265 SER A N 1
ATOM 2113 C CA . SER A 1 265 ? -4.232 -0.371 17.037 1.00 66.62 265 SER A CA 1
ATOM 2114 C C . SER A 1 265 ? -3.723 -1.759 16.719 1.00 66.62 265 SER A C 1
ATOM 2116 O O . SER A 1 265 ? -4.469 -2.717 16.516 1.00 66.62 265 SER A O 1
ATOM 2118 N N . SER A 1 266 ? -2.407 -1.830 16.813 1.00 57.09 266 SER A N 1
ATOM 2119 C CA . SER A 1 266 ? -1.611 -2.906 17.386 1.00 57.09 266 SER A CA 1
ATOM 2120 C C . SER A 1 266 ? -2.342 -4.098 17.986 1.00 57.09 266 SER A C 1
ATOM 2122 O O . SER A 1 266 ? -2.165 -5.231 17.540 1.00 57.09 266 SER A O 1
ATOM 2124 N N . ARG A 1 267 ? -3.141 -3.820 19.014 1.00 58.84 267 ARG A N 1
ATOM 2125 C CA . ARG A 1 267 ? -3.758 -4.803 19.908 1.00 58.84 267 ARG A CA 1
ATOM 2126 C C . ARG A 1 267 ? -5.270 -4.901 19.681 1.00 58.84 267 ARG A C 1
ATOM 2128 O O . ARG A 1 267 ? -6.005 -5.331 20.569 1.00 58.84 267 ARG A O 1
ATOM 2135 N N . GLY A 1 268 ? -5.728 -4.481 18.501 1.00 65.25 268 GLY A N 1
ATOM 2136 C CA . GLY A 1 268 ? -7.125 -4.497 18.088 1.00 65.25 268 GLY A CA 1
ATOM 2137 C C . GLY A 1 268 ? -7.826 -3.149 18.248 1.00 65.25 268 GLY A C 1
ATOM 2138 O O . GLY A 1 268 ? -7.196 -2.085 18.271 1.00 65.25 268 GLY A O 1
ATOM 2139 N N . LEU A 1 269 ? -9.157 -3.208 18.311 1.00 72.75 269 LEU A N 1
ATOM 2140 C CA . LEU A 1 269 ? -10.013 -2.034 18.443 1.00 72.75 269 LEU A CA 1
ATOM 2141 C C . LEU A 1 269 ? -9.873 -1.358 19.804 1.00 72.75 269 LEU A C 1
ATOM 2143 O O . LEU A 1 269 ? -9.684 -2.001 20.837 1.00 72.75 269 LEU A O 1
ATOM 2147 N N . ILE A 1 270 ? -10.052 -0.044 19.786 1.00 75.62 270 ILE A N 1
ATOM 2148 C CA . ILE A 1 270 ? -10.045 0.819 20.954 1.00 75.62 270 ILE A CA 1
ATOM 2149 C C . ILE A 1 270 ? -11.295 1.706 20.878 1.00 75.62 270 ILE A C 1
ATOM 2151 O O . ILE A 1 270 ? -11.374 2.566 20.003 1.00 75.62 270 ILE A O 1
ATOM 2155 N N . PRO A 1 271 ? -12.286 1.529 21.762 1.00 74.50 271 PRO A N 1
ATOM 2156 C CA . PRO A 1 271 ? -12.336 0.556 22.856 1.00 74.50 271 PRO A CA 1
ATOM 2157 C C . PRO A 1 271 ? -12.576 -0.884 22.365 1.00 74.50 271 PRO A C 1
ATOM 2159 O O . PRO A 1 271 ? -13.232 -1.104 21.348 1.00 74.50 271 PRO A O 1
ATOM 2162 N N . LYS A 1 272 ? -12.081 -1.877 23.117 1.00 71.69 272 LYS A N 1
ATOM 2163 C CA . LYS A 1 272 ? -12.160 -3.303 22.740 1.00 71.69 272 LYS A CA 1
ATOM 2164 C C . LYS A 1 272 ? -13.584 -3.869 22.784 1.00 71.69 272 LYS A C 1
ATOM 2166 O O . LYS A 1 272 ? -13.944 -4.710 21.966 1.00 71.69 272 LYS A O 1
ATOM 2171 N N . GLU A 1 273 ? -14.385 -3.427 23.751 1.00 74.62 273 GLU A N 1
ATOM 2172 C CA . GLU A 1 273 ? -15.713 -4.001 24.008 1.00 74.62 273 GLU A CA 1
ATOM 2173 C C . GLU A 1 273 ? -16.823 -3.362 23.172 1.00 74.62 273 GLU A C 1
ATOM 2175 O O . GLU A 1 273 ? -17.757 -4.039 22.742 1.00 74.62 273 GLU A O 1
ATOM 2180 N N . SER A 1 274 ? -16.740 -2.054 22.930 1.00 78.00 274 SER A N 1
ATOM 2181 C CA . SER A 1 274 ? -17.741 -1.337 22.149 1.00 78.00 274 SER A CA 1
ATOM 2182 C C . SER A 1 274 ? -17.188 -0.038 21.582 1.00 78.00 274 SER A C 1
ATOM 2184 O O . SER A 1 274 ? -16.444 0.647 22.286 1.00 78.00 274 SER A O 1
ATOM 2186 N N . PRO A 1 275 ? -17.607 0.366 20.372 1.00 79.69 275 PRO A N 1
ATOM 2187 C CA . PRO A 1 275 ? -17.282 1.690 19.872 1.00 79.69 275 PRO A CA 1
ATOM 2188 C C . PRO A 1 275 ? -17.970 2.778 20.707 1.00 79.69 275 PRO A C 1
ATOM 2190 O O . PRO A 1 275 ? -19.037 2.565 21.288 1.00 79.69 275 PRO A O 1
ATOM 2193 N N . ILE A 1 276 ? -17.388 3.972 20.707 1.00 82.88 276 ILE A N 1
ATOM 2194 C CA . ILE A 1 276 ? -17.957 5.154 21.353 1.00 82.88 276 ILE A CA 1
ATOM 2195 C C . ILE A 1 276 ? -19.095 5.677 20.476 1.00 82.88 276 ILE A C 1
ATOM 2197 O O . ILE A 1 276 ? -18.901 5.992 19.305 1.00 82.88 276 ILE A O 1
ATOM 2201 N N . PHE A 1 277 ? -20.303 5.792 21.018 1.00 85.31 277 PHE A N 1
ATOM 2202 C CA . PHE A 1 277 ? -21.445 6.326 20.275 1.00 85.31 277 PHE A CA 1
ATOM 2203 C C . PHE A 1 277 ? -21.470 7.857 20.353 1.00 85.31 277 PHE A C 1
ATOM 2205 O O . PHE A 1 277 ? -22.003 8.438 21.301 1.00 85.31 277 PHE A O 1
ATOM 2212 N N . ILE A 1 278 ? -20.905 8.510 19.336 1.00 82.25 278 ILE A N 1
ATOM 2213 C CA . ILE A 1 278 ? -20.711 9.965 19.297 1.00 82.25 278 ILE A CA 1
ATOM 2214 C C . ILE A 1 278 ? -22.016 10.727 19.422 1.00 82.25 278 ILE A C 1
ATOM 2216 O O . ILE A 1 278 ? -22.025 11.760 20.073 1.00 82.25 278 ILE A O 1
ATOM 2220 N N . ASP A 1 279 ? -23.117 10.244 18.850 1.00 80.44 279 ASP A N 1
ATOM 2221 C CA . ASP A 1 279 ? -24.386 10.979 18.901 1.00 80.44 279 ASP A CA 1
ATOM 2222 C C . ASP A 1 279 ? -24.850 11.249 20.342 1.00 80.44 279 ASP A C 1
ATOM 2224 O O . ASP A 1 279 ? -25.293 12.355 20.658 1.00 80.44 279 ASP A O 1
ATOM 2228 N N . ASP A 1 280 ? -24.712 10.256 21.227 1.00 83.62 280 ASP A N 1
ATOM 2229 C CA . ASP A 1 280 ? -25.147 10.366 22.623 1.00 83.62 280 ASP A CA 1
ATOM 2230 C C . ASP A 1 280 ? -24.145 11.179 23.441 1.00 83.62 280 ASP A C 1
ATOM 2232 O O . ASP A 1 280 ? -24.530 12.046 24.234 1.00 83.62 280 ASP A O 1
ATOM 2236 N N . TRP A 1 281 ? -22.855 10.920 23.212 1.00 88.31 281 TRP A N 1
ATOM 2237 C CA . TRP A 1 281 ? -21.767 11.626 23.876 1.00 88.31 281 TRP A CA 1
ATOM 2238 C C . TRP A 1 281 ? -21.796 13.118 23.527 1.00 88.31 281 TRP A C 1
ATOM 2240 O O . TRP A 1 281 ? -21.847 13.976 24.404 1.00 88.31 281 TRP A O 1
ATOM 2250 N N . LEU A 1 282 ? -21.883 13.440 22.236 1.00 87.19 282 LEU A N 1
ATOM 2251 C CA . LEU A 1 282 ? -21.892 14.805 21.723 1.00 87.19 282 LEU A CA 1
ATOM 2252 C C . LEU A 1 282 ? -23.132 15.570 22.172 1.00 87.19 282 LEU A C 1
ATOM 2254 O O . LEU A 1 282 ? -23.022 16.752 22.497 1.00 87.19 282 LEU A O 1
ATOM 2258 N N . LYS A 1 283 ? -24.297 14.913 22.212 1.00 87.25 283 LYS A N 1
ATOM 2259 C CA . LYS A 1 283 ? -25.516 15.488 22.789 1.00 87.25 283 LYS A CA 1
ATOM 2260 C C . LYS A 1 283 ? -25.287 15.869 24.251 1.00 87.25 283 LYS A C 1
ATOM 2262 O O . LYS A 1 283 ? -25.464 17.031 24.603 1.00 87.25 283 LYS A O 1
ATOM 2267 N N . THR A 1 284 ? -24.831 14.916 25.060 1.00 90.00 284 THR A N 1
ATOM 2268 C CA . THR A 1 284 ? -24.581 15.113 26.495 1.00 90.00 284 THR A CA 1
ATOM 2269 C C . THR A 1 284 ? -23.593 16.255 26.742 1.00 90.00 284 THR A C 1
ATOM 2271 O O . THR A 1 284 ? -23.839 17.135 27.567 1.00 90.00 284 THR A O 1
ATOM 2274 N N . GLU A 1 285 ? -22.489 16.292 25.998 1.00 91.00 285 GLU A N 1
ATOM 2275 C CA . GLU A 1 285 ? -21.458 17.314 26.171 1.00 91.00 285 GLU A CA 1
ATOM 2276 C C . GLU A 1 285 ? -21.882 18.689 25.647 1.00 91.00 285 GLU A C 1
ATOM 2278 O O . GLU A 1 285 ? -21.573 19.712 26.259 1.00 91.00 285 GLU A O 1
ATOM 2283 N N . CYS A 1 286 ? -22.644 18.747 24.555 1.00 88.38 286 CYS A N 1
ATOM 2284 C CA . CYS A 1 286 ? -23.196 20.008 24.068 1.00 88.38 286 CYS A CA 1
ATOM 2285 C C . CYS A 1 286 ? -24.242 20.585 25.030 1.00 88.38 286 CYS A C 1
ATOM 2287 O O . CYS A 1 286 ? -24.231 21.794 25.263 1.00 88.38 286 CYS A O 1
ATOM 2289 N N . GLU A 1 287 ? -25.096 19.745 25.620 1.00 90.69 287 GLU A N 1
ATOM 2290 C CA . GLU A 1 287 ? -26.093 20.154 26.617 1.00 90.69 287 GLU A CA 1
ATOM 2291 C C . GLU A 1 287 ? -25.425 20.722 27.879 1.00 90.69 287 GLU A C 1
ATOM 2293 O O . GLU A 1 287 ? -25.802 21.805 28.330 1.00 90.69 287 GLU A O 1
ATOM 2298 N N . LYS A 1 288 ? -24.362 20.074 28.384 1.00 90.75 288 LYS A N 1
ATOM 2299 C CA . LYS A 1 288 ? -23.545 20.591 29.504 1.00 90.75 288 LYS A CA 1
ATOM 2300 C C . LYS A 1 288 ? -22.940 21.967 29.213 1.00 90.75 288 LYS A C 1
ATOM 2302 O O . LYS A 1 288 ? -22.805 22.786 30.116 1.00 90.75 288 LYS A O 1
ATOM 2307 N N . LEU A 1 289 ? -22.583 22.225 27.956 1.00 87.56 289 LEU A N 1
ATOM 2308 C CA . LEU A 1 289 ? -22.019 23.499 27.499 1.00 87.56 289 LEU A CA 1
ATOM 2309 C C . LEU A 1 289 ? -23.086 24.529 27.084 1.00 87.56 289 LEU A C 1
ATOM 2311 O O . LEU A 1 289 ? -22.736 25.598 26.584 1.00 87.56 289 LEU A O 1
ATOM 2315 N N . GLY A 1 290 ? -24.379 24.220 27.232 1.00 88.06 290 GLY A N 1
ATOM 2316 C CA . GLY A 1 290 ? -25.477 25.100 26.819 1.00 88.06 290 GLY A CA 1
ATOM 2317 C C . GLY A 1 290 ? -25.562 25.333 25.303 1.00 88.06 290 GLY A C 1
ATOM 2318 O O . GLY A 1 290 ? -26.152 26.318 24.850 1.00 88.06 290 GLY A O 1
ATOM 2319 N N . LYS A 1 291 ? -24.963 24.456 24.488 1.00 84.75 291 LYS A N 1
ATOM 2320 C CA . LYS A 1 291 ? -24.958 24.578 23.026 1.00 84.75 291 LYS A CA 1
ATOM 2321 C C . LYS A 1 291 ? -26.295 24.127 22.441 1.00 84.75 291 LYS A C 1
ATOM 2323 O O . LYS A 1 291 ? -26.729 23.000 22.635 1.00 84.75 291 LYS A O 1
ATOM 2328 N N . LYS A 1 292 ? -26.904 24.984 21.612 1.00 78.25 292 LYS A N 1
ATOM 2329 C CA . LYS A 1 292 ? -28.154 24.675 20.883 1.00 78.25 292 LYS A CA 1
ATOM 2330 C C . LYS A 1 292 ? -27.981 23.676 19.730 1.00 78.25 292 LYS A C 1
ATOM 2332 O O . LYS A 1 292 ? -28.970 23.154 19.227 1.00 78.25 292 LYS A O 1
ATOM 2337 N N . ARG A 1 293 ? -26.751 23.473 19.248 1.00 78.94 293 ARG A N 1
ATOM 2338 C CA . ARG A 1 293 ? -26.424 22.546 18.155 1.00 78.94 293 ARG A CA 1
ATOM 2339 C C . ARG A 1 293 ? -25.433 21.503 18.655 1.00 78.94 293 ARG A C 1
ATOM 2341 O O . ARG A 1 293 ? -24.429 21.868 19.261 1.00 78.94 293 ARG A O 1
ATOM 2348 N N . HIS A 1 294 ? -25.706 20.234 18.362 1.00 84.06 294 HIS A N 1
ATOM 2349 C CA . HIS A 1 294 ? -24.838 19.112 18.723 1.00 84.06 294 HIS A CA 1
ATOM 2350 C C . HIS A 1 294 ? -23.793 18.910 17.625 1.00 84.06 294 HIS A C 1
ATOM 2352 O O . HIS A 1 294 ? -23.955 18.076 16.738 1.00 84.06 294 HIS A O 1
ATOM 2358 N N . THR A 1 295 ? -22.762 19.753 17.626 1.00 82.88 295 THR A N 1
ATOM 2359 C CA . THR A 1 295 ? -21.693 19.735 16.619 1.00 82.88 295 THR A CA 1
ATOM 2360 C C . THR A 1 295 ? -20.337 19.605 17.287 1.00 82.88 295 THR A C 1
ATOM 2362 O O . THR A 1 295 ? -20.060 20.313 18.258 1.00 82.88 295 THR A O 1
ATOM 2365 N N . MET A 1 296 ? -19.487 18.741 16.732 1.00 85.38 296 MET A N 1
ATOM 2366 C CA . MET A 1 296 ? -18.106 18.588 17.172 1.00 85.38 296 MET A CA 1
ATOM 2367 C C . MET A 1 296 ? -17.303 19.848 16.834 1.00 85.38 296 MET A C 1
ATOM 2369 O O . MET A 1 296 ? -17.312 20.302 15.691 1.00 85.38 296 MET A O 1
ATOM 2373 N N . ASP A 1 297 ? -16.593 20.393 17.817 1.00 89.75 297 ASP A N 1
ATOM 2374 C CA . ASP A 1 297 ? -15.588 21.436 17.616 1.00 89.75 297 ASP A CA 1
ATOM 2375 C C . ASP A 1 297 ? -14.223 20.964 18.128 1.00 89.75 297 ASP A C 1
ATOM 2377 O O . ASP A 1 297 ? -14.097 19.868 18.668 1.00 89.75 297 ASP A O 1
ATOM 2381 N N . ARG A 1 298 ? -13.188 21.794 17.966 1.00 89.19 298 ARG A N 1
ATOM 2382 C CA . ARG A 1 298 ? -11.823 21.460 18.400 1.00 89.19 298 ARG A CA 1
ATOM 2383 C C . ARG A 1 298 ? -11.693 21.154 19.899 1.00 89.19 298 ARG A C 1
ATOM 2385 O O . ARG A 1 298 ? -10.815 20.391 20.277 1.00 89.19 298 ARG A O 1
ATOM 2392 N N . PHE A 1 299 ? -12.535 21.745 20.751 1.00 91.88 299 PHE A N 1
ATOM 2393 C CA . PHE A 1 299 ? -12.466 21.539 22.200 1.00 91.88 299 PHE A CA 1
ATOM 2394 C C . PHE A 1 299 ? -13.121 20.217 22.585 1.00 91.88 299 PHE A C 1
ATOM 2396 O O . PHE A 1 299 ? -12.558 19.443 23.352 1.00 91.88 299 PHE A O 1
ATOM 2403 N N . LEU A 1 300 ? -14.288 19.937 22.005 1.00 90.94 300 LEU A N 1
ATOM 2404 C CA . LEU A 1 300 ? -14.975 18.660 22.160 1.00 90.94 300 LEU A CA 1
ATOM 2405 C C . LEU A 1 300 ? -14.174 17.511 21.542 1.00 90.94 300 LEU A C 1
ATOM 2407 O O . LEU A 1 300 ? -14.168 16.425 22.102 1.00 90.94 300 LEU A O 1
ATOM 2411 N N . TYR A 1 301 ? -13.448 17.754 20.451 1.00 89.38 301 TYR A N 1
ATOM 2412 C CA . TYR A 1 301 ? -12.560 16.762 19.851 1.00 89.38 301 TYR A CA 1
ATOM 2413 C C . TYR A 1 301 ? -11.459 16.314 20.819 1.00 89.38 301 TYR A C 1
ATOM 2415 O O . TYR A 1 301 ? -11.322 15.125 21.091 1.00 89.38 301 TYR A O 1
ATOM 2423 N N . ILE A 1 302 ? -10.724 17.263 21.405 1.00 93.06 302 ILE A N 1
ATOM 2424 C CA . ILE A 1 302 ? -9.690 16.935 22.393 1.00 93.06 302 ILE A CA 1
ATOM 2425 C C . ILE A 1 302 ? -10.297 16.302 23.639 1.00 93.06 302 ILE A C 1
ATOM 2427 O O . ILE A 1 302 ? -9.760 15.318 24.134 1.00 93.06 302 ILE A O 1
ATOM 2431 N N . LYS A 1 303 ? -11.455 16.790 24.098 1.00 93.19 303 LYS A N 1
ATOM 2432 C CA . LYS A 1 303 ? -12.158 16.196 25.237 1.00 93.19 303 LYS A CA 1
ATOM 2433 C C . LYS A 1 303 ? -12.538 14.734 24.988 1.00 93.19 303 LYS A C 1
ATOM 2435 O O . LYS A 1 303 ? -12.361 13.910 25.876 1.00 93.19 303 LYS A O 1
ATOM 2440 N N . LEU A 1 304 ? -13.036 14.413 23.795 1.00 89.94 304 LEU A N 1
ATOM 2441 C CA . LEU A 1 304 ? -13.356 13.045 23.389 1.00 89.94 304 LEU A CA 1
ATOM 2442 C C . LEU A 1 304 ? -12.112 12.150 23.464 1.00 89.94 304 LEU A C 1
ATOM 2444 O O . LEU A 1 304 ? -12.170 11.050 24.004 1.00 89.94 304 LEU A O 1
ATOM 2448 N N . ILE A 1 305 ? -10.979 12.627 22.952 1.00 89.62 305 ILE A N 1
ATOM 2449 C CA . ILE A 1 305 ? -9.731 11.860 22.961 1.00 89.62 305 ILE A CA 1
ATOM 2450 C C . ILE A 1 305 ? -9.221 11.674 24.384 1.00 89.62 305 ILE A C 1
ATOM 2452 O O . ILE A 1 305 ? -8.945 10.552 24.784 1.00 89.62 305 ILE A O 1
ATOM 2456 N N . GLU A 1 306 ? -9.123 12.749 25.156 1.00 91.50 306 GLU A N 1
ATOM 2457 C CA . GLU A 1 306 ? -8.565 12.737 26.506 1.00 91.50 306 GLU A CA 1
ATOM 2458 C C . GLU A 1 306 ? -9.415 11.914 27.484 1.00 91.50 306 GLU A C 1
ATOM 2460 O O . GLU A 1 306 ? -8.866 11.190 28.310 1.00 91.50 306 GLU A O 1
ATOM 2465 N N . GLN A 1 307 ? -10.745 12.007 27.392 1.00 91.12 307 GLN A N 1
ATOM 2466 C CA . GLN A 1 307 ? -11.649 11.410 28.381 1.00 91.12 307 GLN A CA 1
ATOM 2467 C C . GLN A 1 307 ? -12.188 10.047 27.970 1.00 91.12 307 GLN A C 1
ATOM 2469 O O . GLN A 1 307 ? -12.339 9.182 28.826 1.00 91.12 307 GLN A O 1
ATOM 2474 N N . GLU A 1 308 ? -12.479 9.847 26.685 1.00 88.56 308 GLU A N 1
ATOM 2475 C CA . GLU A 1 308 ? -13.075 8.592 26.227 1.00 88.56 308 GLU A CA 1
ATOM 2476 C C . GLU A 1 308 ? -12.015 7.662 25.647 1.00 88.56 308 GLU A C 1
ATOM 2478 O O . GLU A 1 308 ? -12.004 6.481 25.965 1.00 88.56 308 GLU A O 1
ATOM 2483 N N . LEU A 1 309 ? -11.100 8.156 24.809 1.00 86.56 309 LEU A N 1
ATOM 2484 C CA . LEU A 1 309 ? -10.212 7.269 24.054 1.00 86.56 309 LEU A CA 1
ATOM 2485 C C . LEU A 1 309 ? -8.900 6.945 24.783 1.00 86.56 309 LEU A C 1
ATOM 2487 O O . LEU A 1 309 ? -8.503 5.782 24.855 1.00 86.56 309 LEU A O 1
ATOM 2491 N N . LYS A 1 310 ? -8.223 7.956 25.333 1.00 86.88 310 LYS A N 1
ATOM 2492 C CA . LYS A 1 310 ? -6.905 7.845 25.971 1.00 86.88 310 LYS A CA 1
ATOM 2493 C C . LYS A 1 310 ? -6.883 6.847 27.133 1.00 86.88 310 LYS A C 1
ATOM 2495 O O . LYS A 1 310 ? -5.955 6.044 27.150 1.00 86.88 310 LYS A O 1
ATOM 2500 N N . PRO A 1 311 ? -7.893 6.769 28.023 1.00 90.50 311 PRO A N 1
ATOM 2501 C CA . PRO A 1 311 ? -7.902 5.752 29.075 1.00 90.50 311 PRO A CA 1
ATOM 2502 C C . PRO A 1 311 ? -7.906 4.321 28.523 1.00 90.50 311 PRO A C 1
ATOM 2504 O O . PRO A 1 311 ? -7.251 3.436 29.071 1.00 90.50 311 PRO A O 1
ATOM 2507 N N . HIS A 1 312 ? -8.602 4.084 27.405 1.00 85.44 312 HIS A N 1
ATOM 2508 C CA . HIS A 1 312 ? -8.576 2.784 26.737 1.00 85.44 312 HIS A CA 1
ATOM 2509 C C . HIS A 1 312 ? -7.240 2.520 26.044 1.00 85.44 312 HIS A C 1
ATOM 2511 O O . HIS A 1 312 ? -6.765 1.387 26.077 1.00 85.44 312 HIS A O 1
ATOM 2517 N N . ILE A 1 313 ? -6.619 3.544 25.454 1.00 82.62 313 ILE A N 1
ATOM 2518 C CA . ILE A 1 313 ? -5.267 3.439 24.890 1.00 82.62 313 ILE A CA 1
ATOM 2519 C C . ILE A 1 313 ? -4.265 3.084 25.991 1.00 82.62 313 ILE A C 1
ATOM 2521 O O . ILE A 1 313 ? -3.504 2.145 25.806 1.00 82.62 313 ILE A O 1
ATOM 2525 N N . ASP A 1 314 ? -4.306 3.750 27.143 1.00 85.38 314 ASP A N 1
ATOM 2526 C CA . ASP A 1 314 ? -3.370 3.526 28.254 1.00 85.38 314 ASP A CA 1
ATOM 2527 C C . ASP A 1 314 ? -3.554 2.161 28.909 1.00 85.38 314 ASP A C 1
ATOM 2529 O O . ASP A 1 314 ? -2.581 1.498 29.260 1.00 85.38 314 ASP A O 1
ATOM 2533 N N . MET A 1 315 ? -4.798 1.687 29.006 1.00 83.75 315 MET A N 1
ATOM 2534 C CA . MET A 1 315 ? -5.080 0.319 29.443 1.00 83.75 315 MET A CA 1
ATOM 2535 C C . MET A 1 315 ? -4.470 -0.712 28.485 1.00 83.75 315 MET A C 1
ATOM 2537 O O . MET A 1 315 ? -4.015 -1.774 28.908 1.00 83.75 315 MET A O 1
ATOM 2541 N N . ILE A 1 316 ? -4.469 -0.407 27.188 1.00 74.75 316 ILE A N 1
ATOM 2542 C CA . ILE A 1 316 ? -3.928 -1.289 26.161 1.00 74.75 316 ILE A CA 1
ATOM 2543 C C . ILE A 1 316 ? -2.407 -1.114 26.027 1.00 74.75 316 ILE A C 1
ATOM 2545 O O . ILE A 1 316 ? -1.749 -2.101 25.721 1.00 74.75 316 ILE A O 1
ATOM 2549 N N . PHE A 1 317 ? -1.824 0.059 26.292 1.00 79.06 317 PHE A N 1
ATOM 2550 C CA . PHE A 1 317 ? -0.393 0.382 26.150 1.00 79.06 317 PHE A CA 1
ATOM 2551 C C . PHE A 1 317 ? 0.156 1.162 27.363 1.00 79.06 317 PHE A C 1
ATOM 2553 O O . PHE A 1 317 ? 0.534 2.322 27.222 1.00 79.06 317 PHE A O 1
ATOM 2560 N N . PRO A 1 318 ? 0.274 0.540 28.550 1.00 73.75 318 PRO A N 1
ATOM 2561 C CA . PRO A 1 318 ? 0.646 1.255 29.778 1.00 73.75 318 PRO A CA 1
ATOM 2562 C C . PRO A 1 318 ? 2.095 1.774 29.805 1.00 73.75 318 PRO A C 1
ATOM 2564 O O . PRO A 1 318 ? 2.405 2.678 30.572 1.00 73.75 318 PRO A O 1
ATOM 2567 N N . GLU A 1 319 ? 2.986 1.211 28.982 1.00 65.69 319 GLU A N 1
ATOM 2568 C CA . GLU A 1 319 ? 4.433 1.485 29.021 1.00 65.69 319 GLU A CA 1
ATOM 2569 C C . GLU A 1 319 ? 5.025 1.825 27.646 1.00 65.69 319 GLU A C 1
ATOM 2571 O O . GLU A 1 319 ? 6.241 1.779 27.462 1.00 65.69 319 GLU A O 1
ATOM 2576 N N . VAL A 1 320 ? 4.187 2.114 26.643 1.00 59.00 320 VAL A N 1
ATOM 2577 C CA . VAL A 1 320 ? 4.668 2.280 25.267 1.00 59.00 320 VAL A CA 1
ATOM 2578 C C . VAL A 1 320 ? 4.297 3.638 24.694 1.00 59.00 320 VAL A C 1
ATOM 2580 O O . VAL A 1 320 ? 3.172 4.108 24.821 1.00 59.00 320 VAL A O 1
ATOM 2583 N N . ASN A 1 321 ? 5.265 4.233 24.007 1.00 76.50 321 ASN A N 1
ATOM 2584 C CA . ASN A 1 321 ? 5.132 5.473 23.260 1.00 76.50 321 ASN A CA 1
ATOM 2585 C C . ASN A 1 321 ? 4.184 5.298 22.067 1.00 76.50 321 ASN A C 1
ATOM 2587 O O . ASN A 1 321 ? 4.569 4.743 21.040 1.00 76.50 321 ASN A O 1
ATOM 2591 N N . VAL A 1 322 ? 2.940 5.751 22.218 1.00 75.62 322 VAL A N 1
ATOM 2592 C CA . VAL A 1 322 ? 1.902 5.648 21.184 1.00 75.62 322 VAL A CA 1
ATOM 2593 C C . VAL A 1 322 ? 2.065 6.762 20.149 1.00 75.62 322 VAL A C 1
ATOM 2595 O O . VAL A 1 322 ? 2.193 7.930 20.522 1.00 75.62 322 VAL A O 1
ATOM 2598 N N . ILE A 1 323 ? 2.012 6.396 18.865 1.00 78.00 323 ILE A N 1
ATOM 2599 C CA . ILE A 1 323 ? 1.941 7.338 17.743 1.00 78.00 323 ILE A CA 1
ATOM 2600 C C . ILE A 1 323 ? 0.477 7.573 17.370 1.00 78.00 323 ILE A C 1
ATOM 2602 O O . ILE A 1 323 ? -0.273 6.619 17.134 1.00 78.00 323 ILE A O 1
ATOM 2606 N N . TRP A 1 324 ? 0.089 8.844 17.293 1.00 84.50 324 TRP A N 1
ATOM 2607 C CA . TRP A 1 324 ? -1.250 9.285 16.915 1.00 84.50 324 TRP A CA 1
ATOM 2608 C C . TRP A 1 324 ? -1.378 9.556 15.413 1.00 84.50 324 TRP A C 1
ATOM 2610 O O . TRP A 1 324 ? -0.520 10.207 14.811 1.00 84.50 324 TRP A O 1
ATOM 2620 N N . GLN A 1 325 ? -2.489 9.112 14.826 1.00 80.62 325 GLN A N 1
ATOM 2621 C CA . GLN A 1 325 ? -2.872 9.406 13.445 1.00 80.62 325 GLN A CA 1
ATOM 2622 C C . GLN A 1 325 ? -4.375 9.716 13.379 1.00 80.62 325 GLN A C 1
ATOM 2624 O O . GLN A 1 325 ? -5.175 8.950 13.919 1.00 80.62 325 GLN A O 1
ATOM 2629 N N . ASP A 1 326 ? -4.735 10.815 12.709 1.00 78.50 326 ASP A N 1
ATOM 2630 C CA . ASP A 1 326 ? -6.113 11.269 12.461 1.00 78.50 326 ASP A CA 1
ATOM 2631 C C . ASP A 1 326 ? -6.236 11.971 11.093 1.00 78.50 326 ASP A C 1
ATOM 2633 O O . ASP A 1 326 ? -5.232 12.279 10.457 1.00 78.50 326 ASP A O 1
ATOM 2637 N N . ASP A 1 327 ? -7.450 12.246 10.602 1.00 72.19 327 ASP A N 1
ATOM 2638 C CA . ASP A 1 327 ? -7.615 12.950 9.324 1.00 72.19 327 ASP A CA 1
ATOM 2639 C C . ASP A 1 327 ? -7.202 14.437 9.346 1.00 72.19 327 ASP A C 1
ATOM 2641 O O . ASP A 1 327 ? -7.086 15.098 10.386 1.00 72.19 327 ASP A O 1
ATOM 2645 N N . ALA A 1 328 ? -7.076 15.009 8.146 1.00 76.00 328 ALA A N 1
ATOM 2646 C CA . ALA A 1 328 ? -6.740 16.411 7.919 1.00 76.00 328 ALA A CA 1
ATOM 2647 C C . ALA A 1 328 ? -7.898 17.415 8.149 1.00 76.00 328 ALA A C 1
ATOM 2649 O O . ALA A 1 328 ? -7.856 18.520 7.596 1.00 76.00 328 ALA A O 1
ATOM 2650 N N . ASP A 1 329 ? -8.938 17.088 8.927 1.00 79.56 329 ASP A N 1
ATOM 2651 C CA . ASP A 1 329 ? -10.005 18.046 9.232 1.00 79.56 329 ASP A CA 1
ATOM 2652 C C . ASP A 1 329 ? -9.449 19.282 9.960 1.00 79.56 329 ASP A C 1
ATOM 2654 O O . ASP A 1 329 ? -8.686 19.207 10.927 1.00 79.56 329 ASP A O 1
ATOM 2658 N N . SER A 1 330 ? -9.901 20.454 9.515 1.00 82.75 330 SER A N 1
ATOM 2659 C CA . SER A 1 330 ? -9.622 21.765 10.104 1.00 82.75 330 SER A CA 1
ATOM 2660 C C . SER A 1 330 ? -9.695 21.828 11.638 1.00 82.75 330 SER A C 1
ATOM 2662 O O . SER A 1 330 ? -8.927 22.568 12.256 1.00 82.75 330 SER A O 1
ATOM 2664 N N . LYS A 1 331 ? -10.590 21.061 12.277 1.00 86.81 331 LYS A N 1
ATOM 2665 C CA . LYS A 1 331 ? -10.733 21.036 13.742 1.00 86.81 331 LYS A CA 1
ATOM 2666 C C . LYS A 1 331 ? -9.579 20.297 14.428 1.00 86.81 331 LYS A C 1
ATOM 2668 O O . LYS A 1 331 ? -9.097 20.773 15.459 1.00 86.81 331 LYS A O 1
ATOM 2673 N N . HIS A 1 332 ? -9.094 19.214 13.820 1.00 83.56 332 HIS A N 1
ATOM 2674 C CA . HIS A 1 332 ? -7.930 18.446 14.278 1.00 83.56 332 HIS A CA 1
ATOM 2675 C C . HIS A 1 332 ? -6.642 19.240 14.049 1.00 83.56 332 HIS A C 1
ATOM 2677 O O . HIS A 1 332 ? -5.733 19.221 14.868 1.00 83.56 332 HIS A O 1
ATOM 2683 N N . ARG A 1 333 ? -6.613 20.032 12.972 1.00 86.50 333 ARG A N 1
ATOM 2684 C CA . ARG A 1 333 ? -5.472 20.866 12.570 1.00 86.50 333 ARG A CA 1
ATOM 2685 C C . ARG A 1 333 ? -5.425 22.245 13.239 1.00 86.50 333 ARG A C 1
ATOM 2687 O O . ARG A 1 333 ? -4.586 23.073 12.893 1.00 86.50 333 ARG A O 1
ATOM 2694 N N . SER A 1 334 ? -6.295 22.515 14.212 1.00 90.56 334 SER A N 1
ATOM 2695 C CA . SER A 1 334 ? -6.225 23.753 14.994 1.00 90.56 334 SER A CA 1
ATOM 2696 C C . SER A 1 334 ? -5.023 23.737 15.944 1.00 90.56 334 SER A C 1
ATOM 2698 O O . SER A 1 334 ? -4.759 22.712 16.560 1.00 90.56 334 SER A O 1
ATOM 2700 N N . SER A 1 335 ? -4.334 24.868 16.144 1.00 89.62 335 SER A N 1
ATOM 2701 C CA . SER A 1 335 ? -3.152 24.935 17.031 1.00 89.62 335 SER A CA 1
ATOM 2702 C C . SER A 1 335 ? -3.422 24.393 18.439 1.00 89.62 335 SER A C 1
ATOM 2704 O O . SER A 1 335 ? -2.555 23.777 19.042 1.00 89.62 335 SER A O 1
ATOM 2706 N N . TYR A 1 336 ? -4.647 24.581 18.941 1.00 92.12 336 TYR A N 1
ATOM 2707 C CA . TYR A 1 336 ? -5.082 24.004 20.210 1.00 92.12 336 TYR A CA 1
ATOM 2708 C C . TYR A 1 336 ? -5.071 22.471 20.188 1.00 92.12 336 TYR A C 1
ATOM 2710 O O . TYR A 1 336 ? -4.544 21.854 21.107 1.00 92.12 336 TYR A O 1
ATOM 2718 N N . ALA A 1 337 ? -5.646 21.868 19.144 1.00 88.94 337 ALA A N 1
ATOM 2719 C CA . ALA A 1 337 ? -5.707 20.421 19.018 1.00 88.94 337 ALA A CA 1
ATOM 2720 C C . ALA A 1 337 ? -4.314 19.817 18.810 1.00 88.94 337 ALA A C 1
ATOM 2722 O O . ALA A 1 337 ? -3.980 18.856 19.490 1.00 88.94 337 ALA A O 1
ATOM 2723 N N . LEU A 1 338 ? -3.475 20.424 17.963 1.00 89.50 338 LEU A N 1
ATOM 2724 C CA . LEU A 1 338 ? -2.109 19.945 17.725 1.00 89.50 338 LEU A CA 1
ATOM 2725 C C . LEU A 1 338 ? -1.293 19.900 19.020 1.00 89.50 338 LEU A C 1
ATOM 2727 O O . LEU A 1 338 ? -0.799 18.839 19.383 1.00 89.50 338 LEU A O 1
ATOM 2731 N N . ASN A 1 339 ? -1.255 21.012 19.760 1.00 91.38 339 ASN A N 1
ATOM 2732 C CA . ASN A 1 339 ? -0.513 21.083 21.019 1.00 91.38 339 ASN A CA 1
ATOM 2733 C C . ASN A 1 339 ? -1.018 20.050 22.034 1.00 91.38 339 ASN A C 1
ATOM 2735 O O . ASN A 1 339 ? -0.227 19.427 22.729 1.00 91.38 339 ASN A O 1
ATOM 2739 N N . LYS A 1 340 ? -2.339 19.847 22.111 1.00 93.25 340 LYS A N 1
ATOM 2740 C CA . LYS A 1 340 ? -2.926 18.876 23.039 1.00 93.25 340 LYS A CA 1
ATOM 2741 C C . LYS A 1 340 ? -2.622 17.434 22.658 1.00 93.25 340 LYS A C 1
ATOM 2743 O O . LYS A 1 340 ? -2.405 16.620 23.543 1.00 93.25 340 LYS A O 1
ATOM 2748 N N . ILE A 1 341 ? -2.592 17.105 21.372 1.00 88.44 341 ILE A N 1
ATOM 2749 C CA . ILE A 1 341 ? -2.225 15.757 20.931 1.00 88.44 341 ILE A CA 1
ATOM 2750 C C . ILE A 1 341 ? -0.739 15.489 21.181 1.00 88.44 341 ILE A C 1
ATOM 2752 O O . ILE A 1 341 ? -0.411 14.412 21.668 1.00 88.44 341 ILE A O 1
ATOM 2756 N N . ASP A 1 342 ? 0.129 16.474 20.950 1.00 88.12 342 ASP A N 1
ATOM 2757 C CA . ASP A 1 342 ? 1.563 16.357 21.244 1.00 88.12 342 ASP A CA 1
ATOM 2758 C C . ASP A 1 342 ? 1.839 16.234 22.764 1.00 88.12 342 ASP A C 1
ATOM 2760 O O . ASP A 1 342 ? 2.847 15.665 23.169 1.00 88.12 342 ASP A O 1
ATOM 2764 N N . GLU A 1 343 ? 0.938 16.731 23.626 1.00 91.31 343 GLU A N 1
ATOM 2765 C CA . GLU A 1 343 ? 0.970 16.486 25.081 1.00 91.31 343 GLU A CA 1
ATOM 2766 C C . GLU A 1 343 ? 0.473 15.079 25.463 1.00 91.31 343 GLU A C 1
ATOM 2768 O O . GLU A 1 343 ? 0.935 14.502 26.449 1.00 91.31 343 GLU A O 1
ATOM 2773 N N . LEU A 1 344 ? -0.507 14.541 24.730 1.00 86.25 344 LEU A N 1
ATOM 2774 C CA . LEU A 1 344 ? -1.174 13.276 25.057 1.00 86.25 344 LEU A CA 1
ATOM 2775 C C . LEU A 1 344 ? -0.438 12.045 24.517 1.00 86.25 344 LEU A C 1
ATOM 2777 O O . LEU A 1 344 ? -0.566 10.963 25.095 1.00 86.25 344 LEU A O 1
ATOM 2781 N N . PHE A 1 345 ? 0.293 12.185 23.415 1.00 85.75 345 PHE A N 1
ATOM 2782 C CA . PHE A 1 345 ? 0.927 11.083 22.694 1.00 85.75 345 PHE A CA 1
ATOM 2783 C C . PHE A 1 345 ? 2.410 11.356 22.469 1.00 85.75 345 PHE A C 1
ATOM 2785 O O . PHE A 1 345 ? 2.859 12.495 22.510 1.00 85.75 345 PHE A O 1
ATOM 2792 N N . TYR A 1 346 ? 3.183 10.296 22.240 1.00 81.69 346 TYR A N 1
ATOM 2793 C CA . TYR A 1 346 ? 4.630 10.425 22.066 1.00 81.69 346 TYR A CA 1
ATOM 2794 C C . TYR A 1 346 ? 4.991 11.146 20.768 1.00 81.69 346 TYR A C 1
ATOM 2796 O O . TYR A 1 346 ? 5.902 11.969 20.731 1.00 81.69 346 TYR A O 1
ATOM 2804 N N . GLU A 1 347 ? 4.277 10.808 19.700 1.00 79.94 347 GLU A N 1
ATOM 2805 C CA . GLU A 1 347 ? 4.460 11.397 18.385 1.00 79.94 347 GLU A CA 1
ATOM 2806 C C . GLU A 1 347 ? 3.118 11.406 17.658 1.00 79.94 347 GLU A C 1
ATOM 2808 O O . GLU A 1 347 ? 2.223 10.601 17.932 1.00 79.94 347 GLU A O 1
ATOM 2813 N N . ARG A 1 348 ? 2.979 12.318 16.704 1.00 82.06 348 ARG A N 1
ATOM 2814 C CA . ARG A 1 348 ? 1.841 12.390 15.800 1.00 82.06 348 ARG A CA 1
ATOM 2815 C C . ARG A 1 348 ? 2.350 12.418 14.374 1.00 82.06 348 ARG A C 1
ATOM 2817 O O . ARG A 1 348 ? 3.304 13.135 14.075 1.00 82.06 348 ARG A O 1
ATOM 2824 N N . ILE A 1 349 ? 1.678 11.695 13.485 1.00 74.38 349 ILE A N 1
ATOM 2825 C CA . ILE A 1 349 ? 1.997 11.764 12.060 1.00 74.38 349 ILE A CA 1
ATOM 2826 C C . ILE A 1 349 ? 1.747 13.184 11.569 1.00 74.38 349 ILE A C 1
ATOM 2828 O O . ILE A 1 349 ? 0.683 13.773 11.784 1.00 74.38 349 ILE A O 1
ATOM 2832 N N . THR A 1 350 ? 2.763 13.767 10.941 1.00 69.44 350 THR A N 1
ATOM 2833 C CA . THR A 1 350 ? 2.661 15.159 10.523 1.00 69.44 350 THR A CA 1
ATOM 2834 C C . THR A 1 350 ? 1.686 15.291 9.349 1.00 69.44 350 THR A C 1
ATOM 2836 O O . THR A 1 350 ? 1.627 14.406 8.494 1.00 69.44 350 THR A O 1
ATOM 2839 N N . PRO A 1 351 ? 0.933 16.402 9.244 1.00 63.19 351 PRO A N 1
ATOM 2840 C CA . PRO A 1 351 ? -0.034 16.578 8.158 1.00 63.19 351 PRO A CA 1
ATOM 2841 C C . PRO A 1 351 ? 0.582 16.485 6.753 1.00 63.19 351 PRO A C 1
ATOM 2843 O O . PRO A 1 351 ? -0.099 16.088 5.815 1.00 63.19 351 PRO A O 1
ATOM 2846 N N . ASP A 1 352 ? 1.869 16.820 6.607 1.00 65.56 352 ASP A N 1
ATOM 2847 C CA . ASP A 1 352 ? 2.604 16.724 5.338 1.00 65.56 352 ASP A CA 1
ATOM 2848 C C . ASP A 1 352 ? 2.936 15.273 4.938 1.00 65.56 352 ASP A C 1
ATOM 2850 O O . ASP A 1 352 ? 3.269 14.991 3.781 1.00 65.56 352 ASP A O 1
ATOM 2854 N N . GLU A 1 353 ? 2.867 14.343 5.891 1.00 62.38 353 GLU A N 1
ATOM 2855 C CA . GLU A 1 353 ? 3.063 12.908 5.683 1.00 62.38 353 GLU A CA 1
ATOM 2856 C C . GLU A 1 353 ? 1.755 12.160 5.420 1.00 62.38 353 GLU A C 1
ATOM 2858 O O . GLU A 1 353 ? 1.792 11.030 4.922 1.00 62.38 353 GLU A O 1
ATOM 2863 N N . GLU A 1 354 ? 0.615 12.785 5.709 1.00 62.22 354 GLU A N 1
ATOM 2864 C CA . GLU A 1 354 ? -0.711 12.231 5.475 1.00 62.22 354 GLU A CA 1
ATOM 2865 C C . GLU A 1 354 ? -1.234 12.639 4.099 1.00 62.22 354 GLU A C 1
ATOM 2867 O O . GLU A 1 354 ? -1.259 13.811 3.720 1.00 62.22 354 GLU A O 1
ATOM 2872 N N . ALA A 1 355 ? -1.698 11.664 3.321 1.00 57.19 355 ALA A N 1
ATOM 2873 C CA . ALA A 1 355 ? -2.328 11.982 2.054 1.00 57.19 355 ALA A CA 1
ATOM 2874 C C . ALA A 1 355 ? -3.761 12.478 2.298 1.00 57.19 355 ALA A C 1
ATOM 2876 O O . ALA A 1 355 ? -4.651 11.724 2.693 1.00 57.19 355 ALA A O 1
ATOM 2877 N N . SER A 1 356 ? -3.997 13.770 2.059 1.00 56.03 356 SER A N 1
ATOM 2878 C CA . SER A 1 356 ? -5.328 14.361 2.205 1.00 56.03 356 SER A CA 1
ATOM 2879 C C . SER A 1 356 ? -6.347 13.656 1.300 1.00 56.03 356 SER A C 1
ATOM 2881 O O . SER A 1 356 ? -6.080 13.481 0.109 1.00 56.03 356 SER A O 1
ATOM 2883 N N . LYS A 1 357 ? -7.536 13.344 1.835 1.00 54.34 357 LYS A N 1
ATOM 2884 C CA . LYS A 1 357 ? -8.667 12.732 1.103 1.00 54.34 357 LYS A CA 1
ATOM 2885 C C . LYS A 1 357 ? -8.396 11.325 0.542 1.00 54.34 357 LYS A C 1
ATOM 2887 O O . LYS A 1 357 ? -9.069 10.921 -0.403 1.00 54.34 357 LYS A O 1
ATOM 2892 N N . MET A 1 358 ? -7.451 10.587 1.119 1.00 54.34 358 MET A N 1
ATOM 2893 C CA . MET A 1 358 ? -7.171 9.191 0.768 1.00 54.34 358 MET A CA 1
ATOM 2894 C C . MET A 1 358 ? -7.668 8.258 1.877 1.00 54.34 358 MET A C 1
ATOM 2896 O O . MET A 1 358 ? -6.900 7.760 2.690 1.00 54.34 358 MET A O 1
ATOM 2900 N N . ALA A 1 359 ? -8.984 8.047 1.929 1.00 53.78 359 ALA A N 1
ATOM 2901 C CA . ALA A 1 359 ? -9.601 7.114 2.878 1.00 53.78 359 ALA A CA 1
ATOM 2902 C C . ALA A 1 359 ? -9.076 5.668 2.701 1.00 53.78 359 ALA A C 1
ATOM 2904 O O . ALA A 1 359 ? -9.053 4.880 3.637 1.00 53.78 359 ALA A O 1
ATOM 2905 N N . ASP A 1 360 ? -8.593 5.324 1.507 1.00 51.31 360 ASP A N 1
ATOM 2906 C CA . ASP A 1 360 ? -8.041 4.019 1.134 1.00 51.31 360 ASP A CA 1
ATOM 2907 C C . ASP A 1 360 ? -6.723 3.658 1.838 1.00 51.31 360 ASP A C 1
ATOM 2909 O O . ASP A 1 360 ? -6.395 2.476 1.947 1.00 51.31 360 ASP A O 1
ATOM 2913 N N . ILE A 1 361 ? -5.976 4.645 2.342 1.00 56.41 361 ILE A N 1
ATOM 2914 C CA . ILE A 1 361 ? -4.734 4.402 3.095 1.00 56.41 361 ILE A CA 1
ATOM 2915 C C . ILE A 1 361 ? -4.944 4.372 4.613 1.00 56.41 361 ILE A C 1
ATOM 2917 O O . ILE A 1 361 ? -3.989 4.112 5.345 1.00 56.41 361 ILE A O 1
ATOM 2921 N N . TRP A 1 362 ? -6.160 4.634 5.101 1.00 63.06 362 TRP A N 1
ATOM 2922 C CA . TRP A 1 362 ? -6.466 4.665 6.531 1.00 63.06 362 TRP A CA 1
ATOM 2923 C C . TRP A 1 362 ? -6.943 3.286 7.000 1.00 63.06 362 TRP A C 1
ATOM 2925 O O . TRP A 1 362 ? -8.015 2.836 6.594 1.00 63.06 362 TRP A O 1
ATOM 2935 N N . PRO A 1 363 ? -6.188 2.582 7.871 1.00 62.12 363 PRO A N 1
ATOM 2936 C CA . PRO A 1 363 ? -6.523 1.213 8.274 1.00 62.12 363 PRO A CA 1
ATOM 2937 C C . PRO A 1 363 ? -7.929 1.067 8.865 1.00 62.12 363 PRO A C 1
ATOM 2939 O O . PRO A 1 363 ? -8.578 0.036 8.694 1.00 62.12 363 PRO A O 1
ATOM 2942 N N . ILE A 1 364 ? -8.409 2.110 9.539 1.00 64.94 364 ILE A N 1
ATOM 2943 C CA . ILE A 1 364 ? -9.735 2.167 10.152 1.00 64.94 364 ILE A CA 1
ATOM 2944 C C . ILE A 1 364 ? -10.881 2.156 9.121 1.00 64.94 364 ILE A C 1
ATOM 2946 O O . ILE A 1 364 ? -11.951 1.626 9.409 1.00 64.94 364 ILE A O 1
ATOM 2950 N N . GLU A 1 365 ? -10.664 2.605 7.883 1.00 64.56 365 GLU A N 1
ATOM 2951 C CA . GLU A 1 365 ? -11.681 2.526 6.824 1.00 64.56 365 GLU A CA 1
ATOM 2952 C C . GLU A 1 365 ? -11.944 1.076 6.391 1.00 64.56 365 GLU A C 1
ATOM 2954 O O . GLU A 1 365 ? -13.092 0.695 6.145 1.00 64.56 365 GLU A O 1
ATOM 2959 N N . ASN A 1 366 ? -10.918 0.214 6.419 1.00 65.88 366 ASN A N 1
ATOM 2960 C CA . ASN A 1 366 ? -11.090 -1.232 6.218 1.00 65.88 366 ASN A CA 1
ATOM 2961 C C . ASN A 1 366 ? -11.916 -1.862 7.349 1.00 65.88 366 ASN A C 1
ATOM 2963 O O . ASN A 1 366 ? -12.745 -2.742 7.105 1.00 65.88 366 ASN A O 1
ATOM 2967 N N . VAL A 1 367 ? -11.741 -1.383 8.586 1.00 68.62 367 VAL A N 1
ATOM 2968 C CA . VAL A 1 367 ? -12.556 -1.807 9.736 1.00 68.62 367 VAL A CA 1
ATOM 2969 C C . VAL A 1 367 ? -14.016 -1.424 9.515 1.00 68.62 367 VAL A C 1
ATOM 2971 O O . VAL A 1 367 ? -14.904 -2.260 9.695 1.00 68.62 367 VAL A O 1
ATOM 2974 N N . TRP A 1 368 ? -14.284 -0.193 9.071 1.00 67.81 368 TRP A N 1
ATOM 2975 C CA . TRP A 1 368 ? -15.643 0.247 8.752 1.00 67.81 368 TRP A CA 1
ATOM 2976 C C . TRP A 1 368 ? -16.259 -0.555 7.608 1.00 67.81 368 TRP A C 1
ATOM 2978 O O . TRP A 1 368 ? -17.440 -0.902 7.687 1.00 67.81 368 TRP A O 1
ATOM 2988 N N . GLY A 1 369 ? -15.477 -0.889 6.580 1.00 65.56 369 GLY A N 1
ATOM 2989 C CA . GLY A 1 369 ? -15.882 -1.789 5.499 1.00 65.56 369 GLY A CA 1
ATOM 2990 C C . GLY A 1 369 ? -16.317 -3.159 6.022 1.00 65.56 369 GLY A C 1
ATOM 2991 O O . GLY A 1 369 ? -17.442 -3.587 5.762 1.00 65.56 369 GLY A O 1
ATOM 2992 N N . HIS A 1 370 ? -15.487 -3.801 6.846 1.00 68.62 370 HIS A N 1
ATOM 2993 C CA . HIS A 1 370 ? -15.805 -5.105 7.434 1.00 68.62 370 HIS A CA 1
ATOM 2994 C C . HIS A 1 370 ? -16.994 -5.073 8.394 1.00 68.62 370 HIS A C 1
ATOM 2996 O O . HIS A 1 370 ? -17.789 -6.013 8.423 1.00 68.62 370 HIS A O 1
ATOM 3002 N N . ILE A 1 371 ? -17.147 -4.010 9.186 1.00 72.38 371 ILE A N 1
ATOM 3003 C CA . ILE A 1 371 ? -18.314 -3.855 10.060 1.00 72.38 371 ILE A CA 1
ATOM 3004 C C . ILE A 1 371 ? -19.590 -3.742 9.218 1.00 72.38 371 ILE A C 1
ATOM 3006 O O . ILE A 1 371 ? -20.581 -4.385 9.556 1.00 72.38 371 ILE A O 1
ATOM 3010 N N . LYS A 1 372 ? -19.573 -2.980 8.115 1.00 70.94 372 LYS A N 1
ATOM 3011 C CA . LYS A 1 372 ? -20.721 -2.867 7.196 1.00 70.94 372 LYS A CA 1
ATOM 3012 C C . LYS A 1 372 ? -21.068 -4.213 6.561 1.00 70.94 372 LYS A C 1
ATOM 3014 O O . LYS A 1 372 ? -22.209 -4.640 6.676 1.00 70.94 372 LYS A O 1
ATOM 3019 N N . GLU A 1 373 ? -20.084 -4.923 6.019 1.00 71.88 373 GLU A N 1
ATOM 3020 C CA . GLU A 1 373 ? -20.279 -6.258 5.433 1.00 71.88 373 GLU A CA 1
ATOM 3021 C C . GLU A 1 373 ? -20.870 -7.251 6.452 1.00 71.88 373 GLU A C 1
ATOM 3023 O O . GLU A 1 373 ? -21.826 -7.973 6.167 1.00 71.88 373 GLU A O 1
ATOM 3028 N N . LYS A 1 374 ? -20.362 -7.242 7.692 1.00 74.75 374 LYS A N 1
ATOM 3029 C CA . LYS A 1 374 ? -20.915 -8.059 8.781 1.00 74.75 374 LYS A CA 1
ATOM 3030 C C . LYS A 1 374 ? -22.317 -7.628 9.198 1.00 74.75 374 LYS A C 1
ATOM 3032 O O . LYS A 1 374 ? -23.046 -8.456 9.732 1.00 74.75 374 LYS A O 1
ATOM 3037 N N . LEU A 1 375 ? -22.697 -6.365 9.031 1.00 71.81 375 LEU A N 1
ATOM 3038 C CA . LEU A 1 375 ? -24.048 -5.882 9.324 1.00 71.81 375 LEU A CA 1
ATOM 3039 C C . LEU A 1 375 ? -25.037 -6.237 8.208 1.00 71.81 375 LEU A C 1
ATOM 3041 O O . LEU A 1 375 ? -26.191 -6.511 8.530 1.00 71.81 375 LEU A O 1
ATOM 3045 N N . ASP A 1 376 ? -24.590 -6.296 6.950 1.00 71.50 376 ASP A N 1
ATOM 3046 C CA . ASP A 1 376 ? -25.425 -6.561 5.765 1.00 71.50 376 ASP A CA 1
ATOM 3047 C C . ASP A 1 376 ? -26.130 -7.923 5.799 1.00 71.50 376 ASP A C 1
ATOM 3049 O O . ASP A 1 376 ? -27.220 -8.073 5.247 1.00 71.50 376 ASP A O 1
ATOM 3053 N N . VAL A 1 377 ? -25.579 -8.909 6.514 1.00 76.12 377 VAL A N 1
ATOM 3054 C CA . VAL A 1 377 ? -26.231 -10.222 6.695 1.00 76.12 377 VAL A CA 1
ATOM 3055 C C . VAL A 1 377 ? -27.381 -10.201 7.709 1.00 76.12 377 VAL A C 1
ATOM 3057 O O . VAL A 1 377 ? -28.109 -11.187 7.838 1.00 76.12 377 VAL A O 1
ATOM 3060 N N . TYR A 1 378 ? -27.546 -9.116 8.471 1.00 73.06 378 TYR A N 1
ATOM 3061 C CA . TYR A 1 378 ? -28.577 -9.000 9.498 1.00 73.06 378 TYR A CA 1
ATOM 3062 C C . TYR A 1 378 ? -29.700 -8.066 9.062 1.00 73.06 378 TYR A C 1
ATOM 3064 O O . TYR A 1 378 ? -29.484 -6.944 8.616 1.00 73.06 378 TYR A O 1
ATOM 3072 N N . GLU A 1 379 ? -30.935 -8.481 9.325 1.00 76.06 379 GLU A N 1
ATOM 3073 C CA . GLU A 1 379 ? -32.091 -7.607 9.163 1.00 76.06 379 GLU A CA 1
ATOM 3074 C C . GLU A 1 379 ? -32.193 -6.634 10.356 1.00 76.06 379 GLU A C 1
ATOM 3076 O O . GLU A 1 379 ? -32.735 -6.953 11.422 1.00 76.06 379 GLU A O 1
ATOM 3081 N N . ILE A 1 380 ? -31.616 -5.440 10.212 1.00 74.56 380 ILE A N 1
ATOM 3082 C CA . ILE A 1 380 ? -31.555 -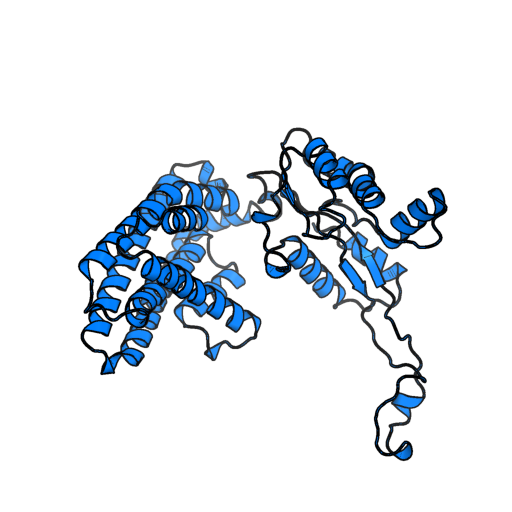4.436 11.282 1.00 74.56 380 ILE A CA 1
ATOM 3083 C C . ILE A 1 380 ? -32.737 -3.476 11.170 1.00 74.56 380 ILE A C 1
ATOM 3085 O O . ILE A 1 380 ? -32.740 -2.548 10.368 1.00 74.56 380 ILE A O 1
ATOM 3089 N N . ARG A 1 381 ? -33.732 -3.671 12.038 1.00 72.00 381 ARG A N 1
ATOM 3090 C CA . ARG A 1 381 ? -35.015 -2.953 11.960 1.00 72.00 381 ARG A CA 1
ATOM 3091 C C . ARG A 1 381 ? -35.072 -1.639 12.745 1.00 72.00 381 ARG A C 1
ATOM 3093 O O . ARG A 1 381 ? -36.002 -0.862 12.559 1.00 72.00 381 ARG A O 1
ATOM 3100 N N . ASN A 1 382 ? -34.134 -1.389 13.662 1.00 77.94 382 ASN A N 1
ATOM 3101 C CA . ASN A 1 382 ? -34.097 -0.159 14.463 1.00 77.94 382 ASN A CA 1
ATOM 3102 C C . ASN A 1 382 ? -32.702 0.131 15.053 1.00 77.94 382 ASN A C 1
ATOM 3104 O O . ASN A 1 382 ? -31.821 -0.730 15.070 1.00 77.94 382 ASN A O 1
ATOM 3108 N N . ILE A 1 383 ? -32.520 1.352 15.575 1.00 77.06 383 ILE A N 1
ATOM 3109 C CA . ILE A 1 383 ? -31.252 1.839 16.150 1.00 77.06 383 ILE A CA 1
ATOM 3110 C C . ILE A 1 383 ? -30.796 1.002 17.355 1.00 77.06 383 ILE A C 1
ATOM 3112 O O . ILE A 1 383 ? -29.604 0.745 17.502 1.00 77.06 383 ILE A O 1
ATOM 3116 N N . ALA A 1 384 ? -31.713 0.540 18.209 1.00 82.12 384 ALA A N 1
ATOM 3117 C CA . ALA A 1 384 ? -31.351 -0.269 19.375 1.00 82.12 384 ALA A CA 1
ATOM 3118 C C . ALA A 1 384 ? -30.764 -1.630 18.958 1.00 82.12 384 ALA A C 1
ATOM 3120 O O . ALA A 1 384 ? -29.767 -2.084 19.521 1.00 82.12 384 ALA A O 1
ATOM 3121 N N . MET A 1 385 ? -31.335 -2.255 17.923 1.00 79.12 385 MET A N 1
ATOM 3122 C CA . MET A 1 385 ? -30.791 -3.469 17.311 1.00 79.12 385 MET A CA 1
ATOM 3123 C C . MET A 1 385 ? -29.430 -3.211 16.666 1.00 79.12 385 MET A C 1
ATOM 3125 O O . MET A 1 385 ? -28.520 -4.014 16.867 1.00 79.12 385 MET A O 1
ATOM 3129 N N . LEU A 1 386 ? -29.275 -2.090 15.951 1.00 79.69 386 LEU A N 1
ATOM 3130 C CA . LEU A 1 386 ? -28.003 -1.688 15.348 1.00 79.69 386 LEU A CA 1
ATOM 3131 C C . LEU A 1 386 ? -26.904 -1.556 16.412 1.00 79.69 386 LEU A C 1
ATOM 3133 O O . LEU A 1 386 ? -25.856 -2.185 16.295 1.00 79.69 386 LEU A O 1
ATOM 3137 N N . ARG A 1 387 ? -27.172 -0.825 17.498 1.00 83.69 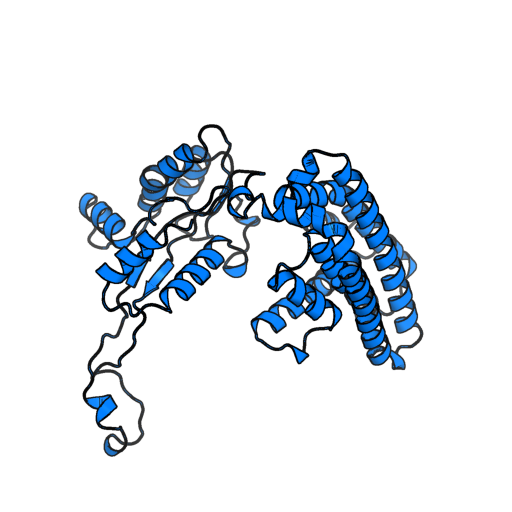387 ARG A N 1
ATOM 3138 C CA . ARG A 1 387 ? -26.238 -0.646 18.623 1.00 83.69 387 ARG A CA 1
ATOM 3139 C C . ARG A 1 387 ? -25.874 -1.970 19.282 1.00 83.69 387 ARG A C 1
ATOM 3141 O O . ARG A 1 387 ? -24.698 -2.267 19.450 1.00 83.69 387 ARG A O 1
ATOM 3148 N N . LYS A 1 388 ? -26.869 -2.814 19.572 1.00 84.38 388 LYS A N 1
ATOM 3149 C CA . LYS A 1 388 ? -26.640 -4.146 20.154 1.00 84.38 388 LYS A CA 1
ATOM 3150 C C . LYS A 1 388 ? -25.760 -5.021 19.259 1.00 84.38 388 LYS A C 1
ATOM 3152 O O . LYS A 1 388 ? -24.972 -5.811 19.771 1.00 84.38 388 LYS A O 1
ATOM 3157 N N . LYS A 1 389 ? -25.907 -4.912 17.936 1.00 82.69 389 LYS A N 1
ATOM 3158 C CA . LYS A 1 389 ? -25.067 -5.634 16.975 1.00 82.69 389 LYS A CA 1
ATOM 3159 C C . LYS A 1 389 ? -23.651 -5.074 16.943 1.00 82.69 389 LYS A C 1
ATOM 3161 O O . LYS A 1 389 ? -22.725 -5.862 17.063 1.00 82.69 389 LYS A O 1
ATOM 3166 N N . LEU A 1 390 ? -23.492 -3.754 16.900 1.00 77.38 390 LEU A N 1
ATOM 3167 C CA . LEU A 1 390 ? -22.188 -3.087 16.966 1.00 77.38 390 LEU A CA 1
ATOM 3168 C C . LEU A 1 390 ? -21.400 -3.449 18.234 1.00 77.38 390 LEU A C 1
ATOM 3170 O O . LEU A 1 390 ? -20.225 -3.768 18.125 1.00 77.38 390 LEU A O 1
ATOM 3174 N N . CYS A 1 391 ? -22.045 -3.516 19.404 1.00 77.94 391 CYS A N 1
ATOM 3175 C CA . CYS A 1 391 ? -21.401 -3.994 20.637 1.00 77.94 391 CYS A CA 1
ATOM 3176 C C . CYS A 1 391 ? -21.064 -5.497 20.595 1.00 77.94 391 CYS A C 1
ATOM 3178 O O . CYS A 1 391 ? -20.077 -5.932 21.170 1.00 77.94 391 CYS A O 1
ATOM 3180 N N . LYS A 1 392 ? -21.878 -6.321 19.919 1.00 70.25 392 LYS A N 1
ATOM 3181 C CA . LYS A 1 392 ? -21.596 -7.760 19.755 1.00 70.25 392 LYS A CA 1
ATOM 3182 C C . LYS A 1 392 ? -20.463 -8.046 18.779 1.00 70.25 392 LYS A C 1
ATOM 3184 O O . LYS A 1 392 ? -19.849 -9.100 18.880 1.00 70.25 392 LYS A O 1
ATOM 3189 N N . PHE A 1 393 ? -20.211 -7.138 17.844 1.00 64.69 393 PHE A N 1
ATOM 3190 C CA . PHE A 1 393 ? -19.035 -7.185 16.993 1.00 64.69 393 PHE A CA 1
ATOM 3191 C C . PHE A 1 393 ? -17.798 -6.651 17.702 1.00 64.69 393 PHE A C 1
ATOM 3193 O O . PHE A 1 393 ? -16.906 -6.232 16.985 1.00 64.69 393 PHE A O 1
ATOM 3200 N N . GLY A 1 394 ? -17.714 -6.656 19.042 1.00 54.62 394 GLY A N 1
ATOM 3201 C CA . GLY A 1 394 ? -16.423 -6.565 19.726 1.00 54.62 394 GLY A CA 1
ATOM 3202 C C . GLY A 1 394 ? -15.483 -7.546 19.035 1.00 54.62 394 GLY A C 1
ATOM 3203 O O . GLY A 1 394 ? -15.683 -8.757 19.142 1.00 54.62 394 GLY A O 1
ATOM 3204 N N . ILE A 1 395 ? -14.625 -7.010 18.161 1.00 44.88 395 ILE A N 1
ATOM 3205 C CA . ILE A 1 395 ? -13.952 -7.785 17.124 1.00 44.88 395 ILE A CA 1
ATOM 3206 C C . ILE A 1 395 ? -12.896 -8.580 17.878 1.00 44.88 395 ILE A C 1
ATOM 3208 O O . ILE A 1 395 ? -11.860 -8.025 18.237 1.00 44.88 395 ILE A O 1
ATOM 3212 N N . GLN A 1 396 ? -13.258 -9.819 18.223 1.00 32.59 396 GLN A N 1
ATOM 3213 C CA . GLN A 1 396 ? -12.313 -10.863 18.587 1.00 32.59 396 GLN A CA 1
ATOM 3214 C C . GLN A 1 396 ? -11.401 -11.091 17.396 1.00 32.59 396 GLN A C 1
ATOM 3216 O O . GLN A 1 396 ? -11.953 -11.263 16.276 1.00 32.59 396 GLN A O 1
#

Radius of gyration: 26.17 Å; chains: 1; bounding box: 76×52×64 Å

pLDDT: mean 73.68, std 16.17, range [25.12, 95.94]